Protein AF-0000000074716530 (afdb_homodimer)

pLDDT: mean 90.75, std 13.78, range [22.64, 98.94]

Radius of gyration: 26.93 Å; Cα contacts (8 Å, |Δi|>4): 990; chains: 2; bounding box: 60×96×63 Å

Foldseek 3Di:
DPPPPPPPLPDADADDPVQKAFDAWLDADDFFTWTFIDHPRATKIKTWGDLPDPCQVLNVLLLCQCRPSLNQPDDDPQAKHWRHWNPDPGVVSGTMTIIHDFDSAWQLNLLPDPVRDQDPLNLLQQLLSVLVVLVRVVVSQKAQQADDRVQWGAGPVGGTHGHRSSQMDRHDPPPDDLPDRPRNHDLLQFALCVLVVHDDDSLRVLQSSLLRLVCSVPSDDRCPPHDSVVVSCCCNPVVDGRDDDPPDPDDPLSVVLSDQSNDNDSVSHDGSVVVSVSSVVVND/DPPPPPPPLPDADADDVVQKAFDAWLDADDFFTWTFIDHPRATKIKTWGDLPDPCQVLNVLLLCQCRPSLNQPDDDPQAKHWRHWNPDPGCVSGTMTIIHDFDSAWQLNLLPDPVRDQDPLNLLQQLLSVLVVLVVVVVSQKAQQADDRVQWGAGPVGGTHGHRSSQMDRHDPPPDDLPDRPRNHDLLQFALCVLVVHDDDSLRVLQSSLLRLVCSVPSDDRPPPHDSVVVSCCCNPVVDGRDDDPPDPDDPLSVVLSDQSNDNDSVSHDGSVVVSVSSVVVND

Structure (mmCIF, N/CA/C/O backbone):
data_AF-0000000074716530-model_v1
#
loop_
_entity.id
_entity.type
_entity.pdbx_description
1 polymer 'non-specific serine/threonine protein kinase'
#
loop_
_atom_site.group_PDB
_atom_site.id
_atom_site.type_symbol
_atom_site.label_atom_id
_atom_site.label_alt_id
_atom_site.label_comp_id
_atom_site.label_asym_id
_atom_site.label_entity_id
_atom_site.label_seq_id
_atom_site.pdbx_PDB_ins_code
_atom_site.Cartn_x
_atom_site.Cartn_y
_atom_site.Cartn_z
_atom_site.occupancy
_atom_site.B_iso_or_equiv
_atom_site.auth_seq_id
_atom_site.auth_comp_id
_atom_site.auth_asym_id
_atom_site.auth_atom_id
_atom_site.pdbx_PDB_model_num
ATOM 1 N N . MET A 1 1 ? 30.531 47.969 21.188 1 23.42 1 MET A N 1
ATOM 2 C CA . MET A 1 1 ? 30.266 46.781 22.016 1 23.42 1 MET A CA 1
ATOM 3 C C . MET A 1 1 ? 29.156 45.938 21.422 1 23.42 1 MET A C 1
ATOM 5 O O . MET A 1 1 ? 27.984 46.312 21.5 1 23.42 1 MET A O 1
ATOM 9 N N . ARG A 1 2 ? 29.297 45.406 20.234 1 30.34 2 ARG A N 1
ATOM 10 C CA . ARG A 1 2 ? 28.328 44.688 19.422 1 30.34 2 ARG A CA 1
ATOM 11 C C . ARG A 1 2 ? 27.75 43.5 20.203 1 30.34 2 ARG A C 1
ATOM 13 O O . ARG A 1 2 ? 28.484 42.625 20.641 1 30.34 2 ARG A O 1
ATOM 20 N N . MET A 1 3 ? 26.641 43.781 21 1 30.16 3 MET A N 1
ATOM 21 C CA . MET A 1 3 ? 25.922 42.719 21.703 1 30.16 3 MET A CA 1
ATOM 22 C C . MET A 1 3 ? 25.625 41.531 20.781 1 30.16 3 MET A C 1
ATOM 24 O O . MET A 1 3 ? 24.984 41.688 19.75 1 30.16 3 MET A O 1
ATOM 28 N N . HIS A 1 4 ? 26.516 40.625 20.562 1 34.38 4 HIS A N 1
ATOM 29 C CA . HIS A 1 4 ? 26.312 39.375 19.844 1 34.38 4 HIS A CA 1
ATOM 30 C C . HIS A 1 4 ? 25.125 38.594 20.406 1 34.38 4 HIS A C 1
ATOM 32 O O . HIS A 1 4 ? 25.109 38.25 21.578 1 34.38 4 HIS A O 1
ATOM 38 N N . ASN A 1 5 ? 23.906 39 20.156 1 34.16 5 ASN A N 1
ATOM 39 C CA . ASN A 1 5 ? 22.688 38.219 20.422 1 34.16 5 ASN A CA 1
ATOM 40 C C . ASN A 1 5 ? 22.906 36.75 20.172 1 34.16 5 ASN A C 1
ATOM 42 O O . ASN A 1 5 ? 23.078 36.312 19.031 1 34.16 5 ASN A O 1
ATOM 46 N N . GLN A 1 6 ? 23.703 36.031 20.984 1 36.06 6 GLN A N 1
ATOM 47 C CA . GLN A 1 6 ? 23.875 34.562 20.953 1 36.06 6 GLN A CA 1
ATOM 48 C C . GLN A 1 6 ? 22.531 33.844 20.781 1 36.06 6 GLN A C 1
ATOM 50 O O . GLN A 1 6 ? 21.75 33.781 21.734 1 36.06 6 GLN A O 1
ATOM 55 N N . GLU A 1 7 ? 21.719 34.031 19.812 1 39 7 GLU A N 1
ATOM 56 C CA . GLU A 1 7 ? 20.594 33.156 19.469 1 39 7 GLU A CA 1
ATOM 57 C C . GLU A 1 7 ? 20.922 31.688 19.797 1 39 7 GLU A C 1
ATOM 59 O O . GLU A 1 7 ? 21.875 31.125 19.266 1 39 7 GLU A O 1
ATOM 64 N N . SER A 1 8 ? 20.875 31.156 21.031 1 41.06 8 SER A N 1
ATOM 65 C CA . SER A 1 8 ? 21.109 29.797 21.531 1 41.06 8 SER A CA 1
ATOM 66 C C . SER A 1 8 ? 20.594 28.75 20.547 1 41.06 8 SER A C 1
ATOM 68 O O . SER A 1 8 ? 19.422 28.75 20.188 1 41.06 8 SER A O 1
ATOM 70 N N . GLU A 1 9 ? 21.297 28.359 19.578 1 48.03 9 GLU A N 1
ATOM 71 C CA . GLU A 1 9 ? 21.078 27.219 18.719 1 48.03 9 GLU A CA 1
ATOM 72 C C . GLU A 1 9 ? 20.5 26.031 19.5 1 48.03 9 GLU A C 1
ATOM 74 O O . GLU A 1 9 ? 21.141 25.531 20.422 1 48.03 9 GLU A O 1
ATOM 79 N N . GLN A 1 10 ? 19.234 26.047 19.812 1 57.28 10 GLN A N 1
ATOM 80 C CA . GLN A 1 10 ? 18.609 24.922 20.516 1 57.28 10 GLN A CA 1
ATOM 81 C C . GLN A 1 10 ? 19.016 23.594 19.875 1 57.28 10 GLN A C 1
ATOM 83 O O . GLN A 1 10 ? 18.859 23.391 18.672 1 57.28 10 GLN A O 1
ATOM 88 N N . THR A 1 11 ? 20.094 23 20.344 1 65.94 11 THR A N 1
ATOM 89 C CA . THR A 1 11 ? 20.594 21.688 19.938 1 65.94 11 THR A CA 1
ATOM 90 C C . THR A 1 11 ? 19.625 20.578 20.359 1 65.94 11 THR A C 1
ATOM 92 O O . THR A 1 11 ? 18.922 20.719 21.359 1 65.94 11 THR A O 1
ATOM 95 N N . LEU A 1 12 ? 19.484 19.656 19.453 1 71.19 12 LEU A N 1
ATOM 96 C CA . LEU A 1 12 ? 18.656 18.469 19.703 1 71.19 12 LEU A CA 1
ATOM 97 C C . LEU A 1 12 ? 19.031 17.812 21.031 1 71.19 12 LEU A C 1
ATOM 99 O O . LEU A 1 12 ? 20.219 17.609 21.312 1 71.19 12 LEU A O 1
ATOM 103 N N . SER A 1 13 ? 18.047 17.719 21.938 1 82.88 13 SER A N 1
ATOM 104 C CA . SER A 1 13 ? 18.25 17.094 23.25 1 82.88 13 SER A CA 1
ATOM 105 C C . SER A 1 13 ? 18.25 15.578 23.156 1 82.88 13 SER A C 1
ATOM 107 O O . SER A 1 13 ? 17.344 14.992 22.547 1 82.88 13 SER A O 1
ATOM 109 N N . ARG A 1 14 ? 19.297 15.055 23.641 1 88.88 14 ARG A N 1
ATOM 110 C CA . ARG A 1 14 ? 19.344 13.594 23.75 1 88.88 14 ARG A CA 1
ATOM 111 C C . ARG A 1 14 ? 18.531 13.102 24.938 1 88.88 14 ARG A C 1
ATOM 113 O O . ARG A 1 14 ? 18.672 13.609 26.047 1 88.88 14 ARG A O 1
ATOM 120 N N . ILE A 1 15 ? 17.656 12.219 24.641 1 92.5 15 ILE A N 1
ATOM 121 C CA . ILE A 1 15 ? 16.797 11.664 25.688 1 92.5 15 ILE A CA 1
ATOM 122 C C . ILE A 1 15 ? 17.031 10.164 25.812 1 92.5 15 ILE A C 1
ATOM 124 O O . ILE A 1 15 ? 17.109 9.453 24.797 1 92.5 15 ILE A O 1
ATOM 128 N N . ASP A 1 16 ? 17.188 9.711 27.016 1 91.12 16 ASP A N 1
ATOM 129 C CA . ASP A 1 16 ? 17.25 8.281 27.297 1 91.12 16 ASP A CA 1
ATOM 130 C C . ASP A 1 16 ? 15.859 7.688 27.453 1 91.12 16 ASP A C 1
ATOM 132 O O . ASP A 1 16 ? 15.078 8.141 28.297 1 91.12 16 ASP A O 1
ATOM 136 N N . VAL A 1 17 ? 15.641 6.707 26.641 1 88.19 17 VAL A N 1
ATOM 137 C CA . VAL A 1 17 ? 14.312 6.09 26.625 1 88.19 17 VAL A CA 1
ATOM 138 C C . VAL A 1 17 ? 13.961 5.586 28.031 1 88.19 17 VAL A C 1
ATOM 140 O O . VAL A 1 17 ? 12.789 5.555 28.406 1 88.19 17 VAL A O 1
ATOM 143 N N . ASN A 1 18 ? 14.93 5.277 28.797 1 91.12 18 ASN A N 1
ATOM 144 C CA . ASN A 1 18 ? 14.719 4.754 30.141 1 91.12 18 ASN A CA 1
ATOM 145 C C . ASN A 1 18 ? 14.164 5.824 31.078 1 91.12 18 ASN A C 1
ATOM 147 O O . ASN A 1 18 ? 13.641 5.508 32.156 1 91.12 18 ASN A O 1
ATOM 151 N N . ASP A 1 19 ? 14.297 7.016 30.703 1 93.94 19 ASP A N 1
ATOM 152 C CA . ASP A 1 19 ? 13.797 8.133 31.516 1 93.94 19 ASP A CA 1
ATOM 153 C C . ASP A 1 19 ? 12.352 8.461 31.156 1 93.94 19 ASP A C 1
ATOM 155 O O . ASP A 1 19 ? 11.75 9.359 31.75 1 93.94 19 ASP A O 1
ATOM 159 N N . VAL A 1 20 ? 11.805 7.754 30.188 1 95.94 20 VAL A N 1
ATOM 160 C CA . VAL A 1 20 ? 10.453 8.016 29.719 1 95.94 20 VAL A CA 1
ATOM 161 C C . VAL A 1 20 ? 9.523 6.875 30.141 1 95.94 20 VAL A C 1
ATOM 163 O O . VAL A 1 20 ? 9.781 5.711 29.828 1 95.94 20 VAL A O 1
ATOM 166 N N . SER A 1 21 ? 8.5 7.156 30.828 1 96.88 21 SER A N 1
ATOM 167 C CA . SER A 1 21 ? 7.555 6.152 31.312 1 96.88 21 SER A CA 1
ATOM 168 C C . SER A 1 21 ? 6.277 6.16 30.484 1 96.88 21 SER A C 1
ATOM 170 O O . SER A 1 21 ? 5.543 7.148 30.469 1 96.88 21 SER A O 1
ATOM 172 N N . VAL A 1 22 ? 5.91 5.031 29.906 1 96.94 22 VAL A N 1
ATOM 173 C CA . VAL A 1 22 ? 4.762 4.922 29.016 1 96.94 22 VAL A CA 1
ATOM 174 C C . VAL A 1 22 ? 3.475 4.836 29.828 1 96.94 22 VAL A C 1
ATOM 176 O O . VAL A 1 22 ? 3.418 4.125 30.828 1 96.94 22 VAL A O 1
ATOM 179 N N . ILE A 1 23 ? 2.508 5.578 29.469 1 95.88 23 ILE A N 1
ATOM 180 C CA . ILE A 1 23 ? 1.195 5.547 30.109 1 95.88 23 ILE A CA 1
ATOM 181 C C . ILE A 1 23 ? 0.242 4.688 29.281 1 95.88 23 ILE A C 1
ATOM 183 O O . ILE A 1 23 ? -0.298 3.695 29.766 1 95.88 23 ILE A O 1
ATOM 187 N N . ARG A 1 24 ? 0.041 5.051 27.969 1 95.81 24 ARG A N 1
ATOM 188 C CA . ARG A 1 24 ? -0.871 4.316 27.094 1 95.81 24 ARG A CA 1
ATOM 189 C C . ARG A 1 24 ? -0.536 4.555 25.625 1 95.81 24 ARG A C 1
ATOM 191 O O . ARG A 1 24 ? 0.111 5.547 25.281 1 95.81 24 ARG A O 1
ATOM 198 N N . LEU A 1 25 ? -1.078 3.684 24.812 1 94.56 25 LEU A N 1
ATOM 199 C CA . LEU A 1 25 ? -0.954 3.799 23.359 1 94.56 25 LEU A CA 1
ATOM 200 C C . LEU A 1 25 ? -1.945 4.816 22.812 1 94.56 25 LEU A C 1
ATOM 202 O O . LEU A 1 25 ? -3.131 4.785 23.141 1 94.56 25 LEU A O 1
ATOM 206 N N . LEU A 1 26 ? -1.438 5.812 22.094 1 92.94 26 LEU A N 1
ATOM 207 C CA . LEU A 1 26 ? -2.299 6.797 21.453 1 92.94 26 LEU A CA 1
ATOM 208 C C . LEU A 1 26 ? -2.689 6.344 20.047 1 92.94 26 LEU A C 1
ATOM 210 O O . LEU A 1 26 ? -3.822 6.562 19.609 1 92.94 26 LEU A O 1
ATOM 214 N N . GLY A 1 27 ? -1.756 5.777 19.312 1 89.19 27 GLY A N 1
ATOM 215 C CA . GLY A 1 27 ? -2.006 5.289 17.953 1 89.19 27 GLY A CA 1
ATOM 216 C C . GLY A 1 27 ? -0.781 4.676 17.312 1 89.19 27 GLY A C 1
ATOM 217 O O . GLY A 1 27 ? 0.331 4.801 17.828 1 89.19 27 GLY A O 1
ATOM 218 N N . SER A 1 28 ? -1.06 3.947 16.219 1 87.06 28 SER A N 1
ATOM 219 C CA . SER A 1 28 ? 0.013 3.32 15.445 1 87.06 28 SER A CA 1
ATOM 220 C C . SER A 1 28 ? -0.094 3.66 13.969 1 87.06 28 SER A C 1
ATOM 222 O O . SER A 1 28 ? -1.192 3.68 13.406 1 87.06 28 SER A O 1
ATOM 224 N N . GLY A 1 29 ? 1.058 4.023 13.406 1 80.88 29 GLY A N 1
ATOM 225 C CA . GLY A 1 29 ? 1.1 4.336 11.984 1 80.88 29 GLY A CA 1
ATOM 226 C C . GLY A 1 29 ? 2.094 3.488 11.219 1 80.88 29 GLY A C 1
ATOM 227 O O . GLY A 1 29 ? 2.529 2.441 11.703 1 80.88 29 GLY A O 1
ATOM 228 N N . GLY A 1 30 ? 2.367 3.85 9.961 1 78.75 30 GLY A N 1
ATOM 229 C CA . GLY A 1 30 ? 3.217 3.086 9.062 1 78.75 30 GLY A CA 1
ATOM 230 C C . GLY A 1 30 ? 4.641 2.936 9.562 1 78.75 30 GLY A C 1
ATOM 231 O O . GLY A 1 30 ? 5.281 1.911 9.328 1 78.75 30 GLY A O 1
ATOM 232 N N . PHE A 1 31 ? 5.09 3.865 10.305 1 87.19 31 PHE A N 1
ATOM 233 C CA . PHE A 1 31 ? 6.504 3.836 10.656 1 87.19 31 PHE A CA 1
ATOM 234 C C . PHE A 1 31 ? 6.691 3.555 12.141 1 87.19 31 PHE A C 1
ATOM 236 O O . PHE A 1 31 ? 7.785 3.197 12.578 1 87.19 31 P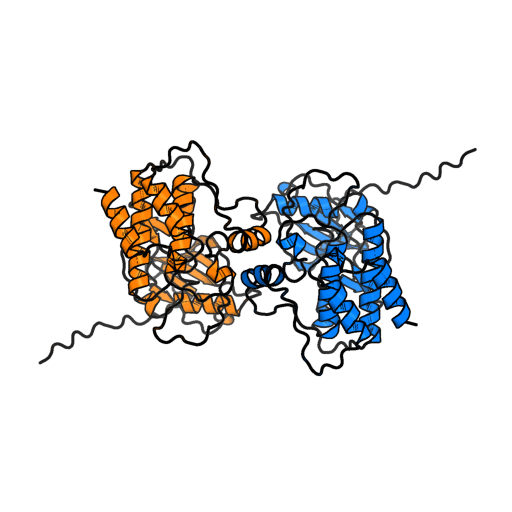HE A O 1
ATOM 243 N N . GLY A 1 32 ? 5.629 3.803 12.961 1 91.44 32 GLY A N 1
ATOM 244 C CA . GLY A 1 32 ? 5.812 3.605 14.391 1 91.44 32 GLY A CA 1
ATOM 245 C C . GLY A 1 32 ? 4.535 3.777 15.188 1 91.44 32 GLY A C 1
ATOM 246 O O . GLY A 1 32 ? 3.461 3.965 14.617 1 91.44 32 GLY A O 1
ATOM 247 N N . SER A 1 33 ? 4.754 3.637 16.516 1 94.25 33 SER A N 1
ATOM 248 C CA . SER A 1 33 ? 3.666 3.805 17.469 1 94.25 33 SER A CA 1
ATOM 249 C C . SER A 1 33 ? 3.906 5.012 18.375 1 94.25 33 SER A C 1
ATOM 251 O O . SER A 1 33 ? 5.043 5.289 18.75 1 94.25 33 SER A O 1
ATOM 253 N N . VAL A 1 34 ? 2.814 5.688 18.672 1 96.69 34 VAL A N 1
ATOM 254 C CA . VAL A 1 34 ? 2.896 6.871 19.531 1 96.69 34 VAL A CA 1
ATOM 255 C C . VAL A 1 34 ? 2.205 6.598 20.859 1 96.69 34 VAL A C 1
ATOM 257 O O . VAL A 1 34 ? 1.086 6.078 20.891 1 96.69 34 VAL A O 1
ATOM 260 N N . TYR A 1 35 ? 2.881 7.023 21.922 1 97.12 35 TYR A N 1
ATOM 261 C CA . TYR A 1 35 ? 2.398 6.789 23.281 1 97.12 35 TYR A CA 1
ATOM 262 C C . TYR A 1 35 ? 2.283 8.102 24.062 1 97.12 35 TYR A C 1
ATOM 264 O O . TYR A 1 35 ? 3.076 9.023 23.844 1 97.12 35 TYR A O 1
ATOM 272 N N . GLU A 1 36 ? 1.241 8.055 24.844 1 97.69 36 GLU A N 1
ATOM 273 C CA . GLU A 1 36 ? 1.286 9 25.969 1 97.69 36 GLU A CA 1
ATOM 274 C C . GLU A 1 36 ? 2.271 8.539 27.031 1 97.69 36 GLU A C 1
ATOM 276 O O . GLU A 1 36 ? 2.301 7.363 27.406 1 97.69 36 GLU A O 1
ATOM 281 N N . ALA A 1 37 ? 3.115 9.5 27.484 1 98 37 ALA A N 1
ATOM 282 C CA . ALA A 1 37 ? 4.164 9.117 28.422 1 98 37 ALA A CA 1
ATOM 283 C C . ALA A 1 37 ? 4.508 10.281 29.359 1 98 37 ALA A C 1
ATOM 285 O O . ALA A 1 37 ? 3.982 11.383 29.203 1 98 37 ALA A O 1
ATOM 286 N N . MET A 1 38 ? 5.312 9.922 30.328 1 97.88 38 MET A N 1
ATOM 287 C CA . MET A 1 38 ? 5.844 10.914 31.266 1 97.88 38 MET A CA 1
ATOM 288 C C . MET A 1 38 ? 7.355 11.047 31.109 1 97.88 38 MET A C 1
ATOM 290 O O . MET A 1 38 ? 8.062 10.039 31 1 97.88 38 MET A O 1
ATOM 294 N N . TYR A 1 39 ? 7.785 12.234 31.016 1 95.56 39 TYR A N 1
ATOM 295 C CA . TYR A 1 39 ? 9.203 12.578 31 1 95.56 39 TYR A CA 1
ATOM 296 C C . TYR A 1 39 ? 9.477 13.797 31.875 1 95.56 39 TYR A C 1
ATOM 298 O O . TYR A 1 39 ? 8.898 14.867 31.656 1 95.56 39 TYR A O 1
ATOM 306 N N . ASN A 1 40 ? 10.43 13.695 32.844 1 92.75 40 ASN A N 1
ATOM 307 C CA . ASN A 1 40 ? 10.758 14.766 33.781 1 92.75 40 ASN A CA 1
ATOM 308 C C . ASN A 1 40 ? 9.5 15.391 34.375 1 92.75 40 ASN A C 1
ATOM 310 O O . ASN A 1 40 ? 9.336 16.609 34.344 1 92.75 40 ASN A O 1
ATOM 314 N N . ASP A 1 41 ? 8.516 14.594 34.719 1 93.38 41 ASP A N 1
ATOM 315 C CA . ASP A 1 41 ? 7.293 14.938 35.438 1 93.38 41 ASP A CA 1
ATOM 316 C C . ASP A 1 41 ? 6.332 15.711 34.531 1 93.38 41 ASP A C 1
ATOM 318 O O . ASP A 1 41 ? 5.488 16.469 35.031 1 93.38 41 ASP A O 1
ATOM 322 N N . SER A 1 42 ? 6.547 15.633 33.344 1 95.62 42 SER A N 1
ATOM 323 C CA . SER A 1 42 ? 5.645 16.234 32.375 1 95.62 42 SER A CA 1
ATOM 324 C C . SER A 1 42 ? 5.105 15.203 31.391 1 95.62 42 SER A C 1
ATOM 326 O O . SER A 1 42 ? 5.805 14.25 31.031 1 95.62 42 SER A O 1
ATOM 328 N N . LYS A 1 43 ? 3.871 15.5 30.969 1 97.06 43 LYS A N 1
ATOM 329 C CA . LYS A 1 43 ? 3.293 14.633 29.953 1 97.06 43 LYS A CA 1
ATOM 330 C C . LYS A 1 43 ? 3.912 14.922 28.578 1 97.06 43 LYS A C 1
ATOM 332 O O . LYS A 1 43 ? 4.117 16.078 28.219 1 97.06 43 LYS A O 1
ATOM 337 N N . VAL A 1 44 ? 4.25 13.773 27.922 1 97.62 44 VAL A N 1
ATOM 338 C CA . VAL A 1 44 ? 4.844 13.898 26.609 1 97.62 44 VAL A CA 1
ATOM 339 C C . VAL A 1 44 ? 4.25 12.852 25.672 1 97.62 44 VAL A C 1
ATOM 341 O O . VAL A 1 44 ? 3.537 11.945 26.109 1 97.62 44 VAL A O 1
ATOM 344 N N . ALA A 1 45 ? 4.406 13.047 24.391 1 97.81 45 ALA A N 1
ATOM 345 C CA . ALA A 1 45 ? 4.148 12.016 23.391 1 97.81 45 ALA A CA 1
ATOM 346 C C . ALA A 1 45 ? 5.445 11.336 22.953 1 97.81 45 ALA A C 1
ATOM 348 O O . ALA A 1 45 ? 6.43 12 22.625 1 97.81 45 ALA A O 1
ATOM 349 N N . LEU A 1 46 ? 5.438 10.031 23.031 1 97.81 46 LEU A N 1
ATOM 350 C CA . LEU A 1 46 ? 6.598 9.219 22.672 1 97.81 46 LEU A CA 1
ATOM 351 C C . LEU A 1 46 ? 6.324 8.414 21.422 1 97.81 46 LEU A C 1
ATOM 353 O O . LEU A 1 46 ? 5.453 7.543 21.406 1 97.81 46 LEU A O 1
ATOM 357 N N . LYS A 1 47 ? 7.023 8.727 20.328 1 96.69 47 LYS A N 1
ATOM 358 C CA . LYS A 1 47 ? 6.961 7.898 19.125 1 96.69 47 LYS A CA 1
ATOM 359 C C . LYS A 1 47 ? 8.094 6.875 19.094 1 96.69 47 LYS A C 1
ATOM 361 O O . LYS A 1 47 ? 9.266 7.238 19.172 1 96.69 47 LYS A O 1
ATOM 366 N N . LYS A 1 48 ? 7.762 5.641 19.062 1 96.75 48 LYS A N 1
ATOM 367 C CA . LYS A 1 48 ? 8.703 4.543 18.891 1 96.75 48 LYS A CA 1
ATOM 368 C C . LYS A 1 48 ? 8.633 3.975 17.484 1 96.75 48 LYS A C 1
ATOM 370 O O . LYS A 1 48 ? 7.562 3.576 17.016 1 96.75 48 LYS A O 1
ATOM 375 N N . PHE A 1 49 ? 9.758 3.877 16.844 1 95.06 49 PHE A N 1
ATOM 376 C CA . PHE A 1 49 ? 9.781 3.379 15.469 1 95.06 49 PHE A CA 1
ATOM 377 C C . PHE A 1 49 ? 9.812 1.856 15.445 1 95.06 49 PHE A C 1
ATOM 379 O O . PHE A 1 49 ? 10.453 1.229 16.297 1 95.06 49 PHE A O 1
ATOM 386 N N . HIS A 1 50 ? 9.078 1.354 14.477 1 90.56 50 HIS A N 1
ATOM 387 C CA . HIS A 1 50 ? 9.078 -0.094 14.305 1 90.56 50 HIS A CA 1
ATOM 388 C C . HIS A 1 50 ? 10.453 -0.6 13.883 1 90.56 50 HIS A C 1
ATOM 390 O O . HIS A 1 50 ? 11.039 -0.082 12.93 1 90.56 50 HIS A O 1
ATOM 396 N N . THR A 1 51 ? 10.852 -1.657 14.492 1 87.44 51 THR A N 1
ATOM 397 C CA . THR A 1 51 ? 12.172 -2.186 14.18 1 87.44 51 THR A CA 1
ATOM 398 C C . THR A 1 51 ? 12.07 -3.367 13.219 1 87.44 51 THR A C 1
ATOM 400 O O . THR A 1 51 ? 13.039 -3.711 12.547 1 87.44 51 THR A O 1
ATOM 403 N N . ASN A 1 52 ? 10.906 -3.998 13.227 1 79.62 52 ASN A N 1
ATOM 404 C CA . ASN A 1 52 ? 10.68 -5.141 12.352 1 79.62 52 ASN A CA 1
ATOM 405 C C . ASN A 1 52 ? 9.883 -4.746 11.109 1 79.62 52 ASN A C 1
ATOM 407 O O . ASN A 1 52 ? 8.688 -5.008 11.023 1 79.62 52 ASN A O 1
ATOM 411 N N . THR A 1 53 ? 10.539 -3.994 10.234 1 77.31 53 THR A N 1
ATOM 412 C CA . THR A 1 53 ? 9.883 -3.539 9.008 1 77.31 53 THR A CA 1
ATOM 413 C C . THR A 1 53 ? 10.656 -4 7.777 1 77.31 53 THR A C 1
ATOM 415 O O . THR A 1 53 ? 11.867 -4.207 7.84 1 77.31 53 THR A O 1
ATOM 418 N N . ARG A 1 54 ? 9.844 -4.176 6.719 1 66.75 54 ARG A N 1
ATOM 419 C CA . ARG A 1 54 ? 10.438 -4.586 5.449 1 66.75 54 ARG A CA 1
ATOM 420 C C . ARG A 1 54 ? 11.133 -3.416 4.762 1 66.75 54 ARG A C 1
ATOM 422 O O . ARG A 1 54 ? 11.984 -3.615 3.893 1 66.75 54 ARG A O 1
ATOM 429 N N . ASN A 1 55 ? 10.812 -2.227 5.188 1 78.31 55 ASN A N 1
ATOM 430 C CA . ASN A 1 55 ? 11.398 -1.03 4.586 1 78.31 55 ASN A CA 1
ATOM 431 C C . ASN A 1 55 ? 12.234 -0.251 5.59 1 78.31 55 ASN A C 1
ATOM 433 O O . ASN A 1 55 ? 11.875 0.864 5.977 1 78.31 55 ASN A O 1
ATOM 437 N N . LYS A 1 56 ? 13.32 -0.741 5.902 1 83.38 56 LYS A N 1
ATOM 438 C CA . LYS A 1 56 ? 14.203 -0.191 6.93 1 83.38 56 LYS A CA 1
ATOM 439 C C . LYS A 1 56 ? 14.719 1.188 6.531 1 83.38 56 LYS A C 1
ATOM 441 O O . LYS A 1 56 ? 14.805 2.09 7.367 1 83.38 56 LYS A O 1
ATOM 446 N N . LYS A 1 57 ? 14.969 1.354 5.309 1 86.31 57 LYS A N 1
ATOM 447 C CA . LYS A 1 57 ? 15.484 2.629 4.82 1 86.31 57 LYS A CA 1
ATOM 448 C C . LYS A 1 57 ? 14.453 3.74 4.969 1 86.31 57 LYS A C 1
ATOM 450 O O . LYS A 1 57 ? 14.781 4.852 5.391 1 86.31 57 LYS A O 1
ATOM 455 N N . ALA A 1 58 ? 13.258 3.393 4.648 1 88.25 58 ALA A N 1
ATOM 456 C CA . ALA A 1 58 ? 12.188 4.379 4.773 1 88.25 58 ALA A CA 1
ATOM 457 C C . ALA A 1 58 ? 11.969 4.77 6.23 1 88.25 58 ALA A C 1
ATOM 459 O O . ALA A 1 58 ? 11.773 5.949 6.539 1 88.25 58 ALA A O 1
ATOM 460 N N . ALA A 1 59 ? 12.023 3.805 7.102 1 90.38 59 ALA A N 1
ATOM 461 C CA . ALA A 1 59 ? 11.828 4.062 8.523 1 90.38 59 ALA A CA 1
ATOM 462 C C . ALA A 1 59 ? 12.922 4.977 9.07 1 90.38 59 ALA A C 1
ATOM 464 O O . ALA A 1 59 ? 12.633 5.934 9.797 1 90.38 59 ALA A O 1
ATOM 465 N N . MET A 1 60 ? 14.086 4.738 8.711 1 92.88 60 MET A N 1
ATOM 466 C CA . MET A 1 60 ? 15.203 5.551 9.188 1 92.88 60 MET A CA 1
ATOM 467 C C . MET A 1 60 ? 15.141 6.957 8.594 1 92.88 60 MET A C 1
ATOM 469 O O . MET A 1 60 ? 15.43 7.938 9.289 1 92.88 60 MET A O 1
ATOM 473 N N . GLN A 1 61 ? 14.781 6.988 7.324 1 92.25 61 GLN A N 1
ATOM 474 C CA . GLN A 1 61 ? 14.625 8.297 6.707 1 92.25 61 GLN A CA 1
ATOM 475 C C . GLN A 1 61 ? 13.539 9.109 7.406 1 92.25 61 GLN A C 1
ATOM 477 O O . GLN A 1 61 ? 13.68 10.32 7.582 1 92.25 61 GLN A O 1
ATOM 482 N N . SER A 1 62 ? 12.492 8.461 7.77 1 94.12 62 SER A N 1
ATOM 483 C CA . SER A 1 62 ? 11.414 9.117 8.492 1 94.12 62 SER A CA 1
ATOM 484 C C . SER A 1 62 ? 11.891 9.648 9.844 1 94.12 62 SER A C 1
ATOM 486 O O . SER A 1 62 ? 11.602 10.789 10.211 1 94.12 62 SER A O 1
ATOM 488 N N . TYR A 1 63 ? 12.641 8.859 10.562 1 96.06 63 TYR A N 1
ATOM 489 C CA . TYR A 1 63 ? 13.227 9.266 11.836 1 96.06 63 TYR A CA 1
ATOM 490 C C . TYR A 1 63 ? 14.117 10.492 11.656 1 96.06 63 TYR A C 1
ATOM 492 O O . TYR A 1 63 ? 13.984 11.469 12.391 1 96.06 63 TYR A O 1
ATOM 500 N N . GLN A 1 64 ? 14.938 10.438 10.664 1 94.44 64 GLN A N 1
ATOM 501 C CA . GLN A 1 64 ? 15.883 11.523 10.406 1 94.44 64 GLN A CA 1
ATOM 502 C C . GLN A 1 64 ? 15.156 12.812 10.055 1 94.44 64 GLN A C 1
ATOM 504 O O . GLN A 1 64 ? 15.594 13.906 10.43 1 94.44 64 GLN A O 1
ATOM 509 N N . ALA A 1 65 ? 14.094 12.672 9.367 1 93.94 65 ALA A N 1
ATOM 510 C CA . ALA A 1 65 ? 13.297 13.844 9.016 1 93.94 65 ALA A CA 1
ATOM 511 C C . ALA A 1 65 ? 12.727 14.516 10.258 1 93.94 65 ALA A C 1
ATOM 513 O O . ALA A 1 65 ? 12.781 15.742 10.398 1 93.94 65 ALA A O 1
ATOM 514 N N . GLU A 1 66 ? 12.25 13.727 11.117 1 94 66 GLU A N 1
ATOM 515 C CA . GLU A 1 66 ? 11.578 14.227 12.312 1 94 66 GLU A CA 1
ATOM 516 C C . GLU A 1 66 ? 12.562 14.906 13.258 1 94 66 GLU A C 1
ATOM 518 O O . GLU A 1 66 ? 12.195 15.82 14 1 94 66 GLU A O 1
ATOM 523 N N . VAL A 1 67 ? 13.789 14.492 13.219 1 94.06 67 VAL A N 1
ATOM 524 C CA . VAL A 1 67 ? 14.742 15.008 14.203 1 94.06 67 VAL A CA 1
ATOM 525 C C . VAL A 1 67 ? 15.719 15.961 13.531 1 94.06 67 VAL A C 1
ATOM 527 O O . VAL A 1 67 ? 16.703 16.375 14.141 1 94.06 67 VAL A O 1
ATOM 530 N N . HIS A 1 68 ? 15.406 16.25 12.336 1 93.31 68 HIS A N 1
ATOM 531 C CA . HIS A 1 68 ? 16.25 17.219 11.656 1 93.31 68 HIS A CA 1
ATOM 532 C C . HIS A 1 68 ? 16.281 18.547 12.406 1 93.31 68 HIS A C 1
ATOM 534 O O . HIS A 1 68 ? 15.281 18.969 12.984 1 93.31 68 HIS A O 1
ATOM 540 N N . GLN A 1 69 ? 17.359 19.219 12.281 1 92.75 69 GLN A N 1
ATOM 541 C CA . GLN A 1 69 ? 17.562 20.469 13.016 1 92.75 69 GLN A CA 1
ATOM 542 C C . GLN A 1 69 ? 16.5 21.5 12.664 1 92.75 69 GLN A C 1
ATOM 544 O O . GLN A 1 69 ? 16 22.219 13.539 1 92.75 69 GLN A O 1
ATOM 549 N N . GLU A 1 70 ? 16.203 21.609 11.398 1 93.12 70 GLU A N 1
ATOM 550 C CA . GLU A 1 70 ? 15.203 22.578 10.953 1 93.12 70 GLU A CA 1
ATOM 551 C C . GLU A 1 70 ? 13.836 22.266 11.547 1 93.12 70 GLU A C 1
ATOM 553 O O . GLU A 1 70 ? 13.055 23.188 11.836 1 93.12 70 GLU A O 1
ATOM 558 N N . VAL A 1 71 ? 13.531 21.016 11.688 1 95.25 71 VAL A N 1
ATOM 559 C CA . VAL A 1 71 ? 12.25 20.594 12.266 1 95.25 71 VAL A CA 1
ATOM 560 C C . VAL A 1 71 ? 12.266 20.828 13.773 1 95.25 71 VAL A C 1
ATOM 562 O O . VAL A 1 71 ? 11.305 21.359 14.336 1 95.25 71 VAL A O 1
ATOM 565 N N . PHE A 1 72 ? 13.32 20.516 14.383 1 94 72 PHE A N 1
ATOM 566 C CA . PHE A 1 72 ? 13.5 20.688 15.82 1 94 72 PHE A CA 1
ATOM 567 C C . PHE A 1 72 ? 13.367 22.156 16.203 1 94 72 PHE A C 1
ATOM 569 O O . PHE A 1 72 ? 12.883 22.469 17.297 1 94 72 PHE A O 1
ATOM 576 N N . SER A 1 73 ? 13.719 23.016 15.375 1 94.31 73 SER A N 1
ATOM 577 C CA . SER A 1 73 ? 13.789 24.453 15.68 1 94.31 73 SER A CA 1
ATOM 578 C C . SER A 1 73 ? 12.43 25.125 15.492 1 94.31 73 SER A C 1
ATOM 580 O O . SER A 1 73 ? 12.258 26.297 15.836 1 94.31 73 SER A O 1
ATOM 582 N N . LEU A 1 74 ? 11.492 24.406 14.961 1 96 74 LEU A N 1
ATOM 583 C CA . LEU A 1 74 ? 10.18 24.984 14.703 1 96 74 LEU A CA 1
ATOM 584 C C . LEU A 1 74 ? 9.492 25.375 16 1 96 74 LEU A C 1
ATOM 586 O O . LEU A 1 74 ? 9.414 24.578 16.938 1 96 74 LEU A O 1
ATOM 590 N N . LYS A 1 75 ? 9.047 26.656 16.094 1 96.25 75 LYS A N 1
ATOM 591 C CA . LYS A 1 75 ? 8.258 27.172 17.203 1 96.25 75 LYS A CA 1
ATOM 592 C C . LYS A 1 75 ? 7.035 27.938 16.703 1 96.25 75 LYS A C 1
ATOM 594 O O . LYS A 1 75 ? 7.156 29.047 16.203 1 96.25 75 LYS A O 1
ATOM 599 N N . HIS A 1 76 ? 5.984 27.375 16.844 1 97.81 76 HIS A N 1
ATOM 600 C CA . HIS A 1 76 ? 4.719 27.922 16.375 1 97.81 76 HIS A CA 1
ATOM 601 C C . HIS A 1 76 ? 3.545 27.359 17.172 1 97.81 76 HIS A C 1
ATOM 603 O O . HIS A 1 76 ? 3.533 26.172 17.5 1 97.81 76 HIS A O 1
ATOM 609 N N . PRO A 1 77 ? 2.562 28.188 17.469 1 97.94 77 PRO A N 1
ATOM 610 C CA . PRO A 1 77 ? 1.43 27.719 18.281 1 97.94 77 PRO A CA 1
ATOM 611 C C . PRO A 1 77 ? 0.66 26.578 17.594 1 97.94 77 PRO A C 1
ATOM 613 O O . PRO A 1 77 ? -0.004 25.797 18.281 1 97.94 77 PRO A O 1
ATOM 616 N N . ASN A 1 78 ? 0.73 26.453 16.297 1 98.62 78 ASN A N 1
ATOM 617 C CA . ASN A 1 78 ? -0.038 25.453 15.555 1 98.62 78 ASN A CA 1
ATOM 618 C C . ASN A 1 78 ? 0.855 24.328 15.047 1 98.62 78 ASN A C 1
ATOM 620 O O . ASN A 1 78 ? 0.501 23.625 14.094 1 98.62 78 ASN A O 1
ATOM 624 N N . ILE A 1 79 ? 2.002 24.109 15.602 1 98.62 79 ILE A N 1
ATOM 625 C CA . ILE A 1 79 ? 2.904 23.016 15.25 1 98.62 79 ILE A CA 1
ATOM 626 C C . ILE A 1 79 ? 3.381 22.312 16.516 1 98.62 79 ILE A C 1
ATOM 628 O O . ILE A 1 79 ? 3.791 22.969 17.484 1 98.62 79 ILE A O 1
ATOM 632 N N . VAL A 1 80 ? 3.283 21.016 16.531 1 98.06 80 VAL A N 1
ATOM 633 C CA . VAL A 1 80 ? 3.752 20.219 17.672 1 98.06 80 VAL A CA 1
ATOM 634 C C . VAL A 1 80 ? 5.266 20.375 17.812 1 98.06 80 VAL A C 1
ATOM 636 O O . VAL A 1 80 ? 6 20.297 16.828 1 98.06 80 VAL A O 1
ATOM 639 N N . ARG A 1 81 ? 5.715 20.484 18.984 1 96.25 81 ARG A N 1
ATOM 640 C CA . ARG A 1 81 ? 7.137 20.688 19.25 1 96.25 81 ARG A CA 1
ATOM 641 C C . ARG A 1 81 ? 7.84 19.359 19.5 1 96.25 81 ARG A C 1
ATOM 643 O O . ARG A 1 81 ? 7.344 18.516 20.25 1 96.25 81 ARG A O 1
ATOM 650 N N . VAL A 1 82 ? 8.953 19.219 18.875 1 96.06 82 VAL A N 1
ATOM 651 C CA . VAL A 1 82 ? 9.844 18.109 19.188 1 96.06 82 VAL A CA 1
ATOM 652 C C . VAL A 1 82 ? 10.711 18.484 20.391 1 96.06 82 VAL A C 1
ATOM 654 O O . VAL A 1 82 ? 11.289 19.562 20.453 1 96.06 82 VAL A O 1
ATOM 657 N N . LEU A 1 83 ? 10.773 17.547 21.328 1 94.81 83 LEU A N 1
ATOM 658 C CA . LEU A 1 83 ? 11.492 17.844 22.562 1 94.81 83 LEU A CA 1
ATOM 659 C C . LEU A 1 83 ? 12.859 17.156 22.562 1 94.81 83 LEU A C 1
ATOM 661 O O . LEU A 1 83 ? 13.805 17.656 23.172 1 94.81 83 LEU A O 1
ATOM 665 N N . GLY A 1 84 ? 12.953 16.016 21.969 1 94.94 84 GLY A N 1
ATOM 666 C CA . GLY A 1 84 ? 14.219 15.305 21.938 1 94.94 84 GLY A CA 1
ATOM 667 C C . GLY A 1 84 ? 14.109 13.938 21.281 1 94.94 84 GLY A C 1
ATOM 668 O O . GLY A 1 84 ? 13.047 13.57 20.781 1 94.94 84 GLY A O 1
ATOM 669 N N . CYS A 1 85 ? 15.273 13.25 21.188 1 96.38 85 CYS A N 1
ATOM 670 C CA . CYS A 1 85 ? 15.359 11.906 20.625 1 96.38 85 CYS A CA 1
ATOM 671 C C . CYS A 1 85 ? 16.531 11.141 21.219 1 96.38 85 CYS A C 1
ATOM 673 O O . CYS A 1 85 ? 17.281 11.672 22.031 1 96.38 85 CYS A O 1
ATOM 675 N N . ASN A 1 86 ? 16.625 9.883 20.891 1 95.19 86 ASN A N 1
ATOM 676 C CA . ASN A 1 86 ? 17.734 9.102 21.438 1 95.19 86 ASN A CA 1
ATOM 677 C C . ASN A 1 86 ? 18.922 9.07 20.469 1 95.19 86 ASN A C 1
ATOM 679 O O . ASN A 1 86 ? 19.844 8.258 20.641 1 95.19 86 ASN A O 1
ATOM 683 N N . MET A 1 87 ? 18.969 9.75 19.406 1 92.94 87 MET A N 1
ATOM 684 C CA . MET A 1 87 ? 20.031 9.891 18.438 1 92.94 87 MET A CA 1
ATOM 685 C C . MET A 1 87 ? 20.406 8.531 17.844 1 92.94 87 MET A C 1
ATOM 687 O O . MET A 1 87 ? 21.594 8.195 17.75 1 92.94 87 MET A O 1
ATOM 691 N N . ALA A 1 88 ? 19.438 7.832 17.562 1 94.5 88 ALA A N 1
ATOM 692 C CA . ALA A 1 88 ? 19.625 6.523 16.953 1 94.5 88 ALA A CA 1
ATOM 693 C C . ALA A 1 88 ? 20.328 6.645 15.602 1 94.5 88 ALA A C 1
ATOM 695 O O . ALA A 1 88 ? 20.047 7.574 14.836 1 94.5 88 ALA A O 1
ATOM 696 N N . GLN A 1 89 ? 21.219 5.621 15.305 1 92.94 89 GLN A N 1
ATOM 697 C CA . GLN A 1 89 ? 21.938 5.609 14.039 1 92.94 89 GLN A CA 1
ATOM 698 C C . GLN A 1 89 ? 21.406 4.52 13.109 1 92.94 89 GLN A C 1
ATOM 700 O O . GLN A 1 89 ? 21.672 4.527 11.914 1 92.94 89 GLN A O 1
ATOM 705 N N . SER A 1 90 ? 20.75 3.59 13.719 1 93.69 90 SER A N 1
ATOM 706 C CA . SER A 1 90 ? 20.109 2.486 13 1 93.69 90 SER A CA 1
ATOM 707 C C . SER A 1 90 ? 18.812 2.055 13.672 1 93.69 90 SER A C 1
ATOM 709 O O . SER A 1 90 ? 18.5 2.527 14.766 1 93.69 90 SER A O 1
ATOM 711 N N . LEU A 1 91 ? 18.125 1.216 12.992 1 92.75 91 LEU A N 1
ATOM 712 C CA . LEU A 1 91 ? 16.875 0.743 13.578 1 92.75 91 LEU A CA 1
ATOM 713 C C . LEU A 1 91 ? 17.156 -0.141 14.789 1 92.75 91 LEU A C 1
ATOM 715 O O . LEU A 1 91 ? 16.312 -0.245 15.688 1 92.75 91 LEU A O 1
ATOM 719 N N . GLU A 1 92 ? 18.234 -0.763 14.797 1 92.12 92 GLU A N 1
ATOM 720 C CA . GLU A 1 92 ? 18.609 -1.603 15.93 1 92.12 92 GLU A CA 1
ATOM 721 C C . GLU A 1 92 ? 18.75 -0.778 17.203 1 92.12 92 GLU A C 1
ATOM 723 O O . GLU A 1 92 ? 18.562 -1.3 18.312 1 92.12 92 GLU A O 1
ATOM 728 N N . ASP A 1 93 ? 18.969 0.496 17.078 1 94.81 93 ASP A N 1
ATOM 729 C CA . ASP A 1 93 ? 19.094 1.401 18.219 1 94.81 93 ASP A CA 1
ATOM 730 C C . ASP A 1 93 ? 17.719 1.771 18.781 1 94.81 93 ASP A C 1
ATOM 732 O O . ASP A 1 93 ? 17.625 2.566 19.719 1 94.81 93 ASP A O 1
ATOM 736 N N . GLN A 1 94 ? 16.719 1.284 18.156 1 94.25 94 GLN A N 1
ATOM 737 C CA . GLN A 1 94 ? 15.344 1.537 18.594 1 94.25 94 GLN A CA 1
ATOM 738 C C . GLN A 1 94 ? 15.047 3.033 18.625 1 94.25 94 GLN A C 1
ATOM 740 O O . GLN A 1 94 ? 14.781 3.588 19.703 1 94.25 94 GLN A O 1
ATOM 745 N N . PRO A 1 95 ? 15.039 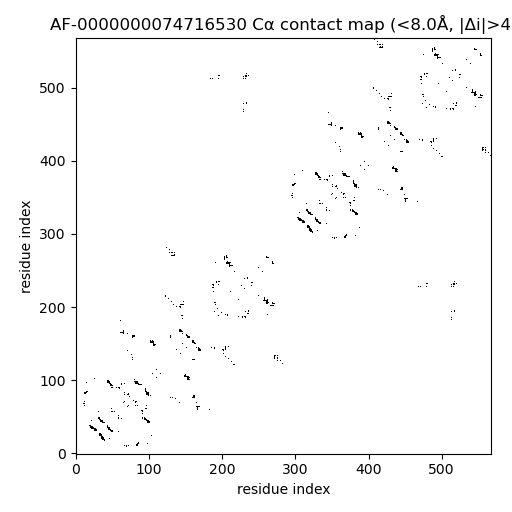3.678 17.5 1 97 95 PRO A N 1
ATOM 746 C CA . PRO A 1 95 ? 14.844 5.129 17.406 1 97 95 PRO A CA 1
ATOM 747 C C . PRO A 1 95 ? 13.547 5.586 18.078 1 97 95 PRO A C 1
ATOM 749 O O . PRO A 1 95 ? 12.508 4.934 17.922 1 97 95 PRO A O 1
ATOM 752 N N . ILE A 1 96 ? 13.656 6.707 18.812 1 97.12 96 ILE A N 1
ATOM 753 C CA . ILE A 1 96 ? 12.5 7.312 19.469 1 97.12 96 ILE A CA 1
ATOM 754 C C . ILE A 1 96 ? 12.531 8.828 19.281 1 97.12 96 ILE A C 1
ATOM 756 O O . ILE A 1 96 ? 13.602 9.414 19.109 1 97.12 96 ILE A O 1
ATOM 760 N N . VAL A 1 97 ? 11.383 9.43 19.25 1 97.12 97 VAL A N 1
ATOM 761 C CA . VAL A 1 97 ? 11.203 10.875 19.25 1 97.12 97 VAL A CA 1
ATOM 762 C C . VAL A 1 97 ? 10.242 11.273 20.375 1 97.12 97 VAL A C 1
ATOM 764 O O . VAL A 1 97 ? 9.18 10.664 20.531 1 97.12 97 VAL A O 1
ATOM 767 N N . VAL A 1 98 ? 10.633 12.211 21.156 1 96.94 98 VAL A N 1
ATOM 768 C CA . VAL A 1 98 ? 9.789 12.75 22.219 1 96.94 98 VAL A CA 1
ATOM 769 C C . VAL A 1 98 ? 9.266 14.125 21.812 1 96.94 98 VAL A C 1
ATOM 771 O O . VAL A 1 98 ? 10.039 15 21.406 1 96.94 98 VAL A O 1
ATOM 774 N N . MET A 1 99 ? 7.941 14.305 21.922 1 97.25 99 MET A N 1
ATOM 775 C CA . MET A 1 99 ? 7.281 15.539 21.516 1 97.25 99 MET A CA 1
ATOM 776 C C . MET A 1 99 ? 6.344 16.047 22.609 1 97.25 99 MET A C 1
ATOM 778 O O . MET A 1 99 ? 6.027 15.305 23.547 1 97.25 99 MET A O 1
ATOM 782 N N . GLU A 1 100 ? 5.965 17.266 22.469 1 96.5 100 GLU A N 1
ATOM 783 C CA . GLU A 1 100 ? 4.957 17.797 23.391 1 96.5 100 GLU A CA 1
ATOM 784 C C . GLU A 1 100 ? 3.654 17 23.281 1 96.5 100 GLU A C 1
ATOM 786 O O . GLU A 1 100 ? 3.248 16.609 22.188 1 96.5 100 GLU A O 1
ATOM 791 N N . PHE A 1 101 ? 3.07 16.734 24.406 1 97.81 101 PHE A N 1
ATOM 792 C CA . PHE A 1 101 ? 1.742 16.141 24.406 1 97.81 101 PHE A CA 1
ATOM 793 C C . PHE A 1 101 ? 0.664 17.203 24.25 1 97.81 101 PHE A C 1
ATOM 795 O O . PHE A 1 101 ? 0.605 18.156 25.031 1 97.81 101 PHE A O 1
ATOM 802 N N . VAL A 1 102 ? -0.192 17.078 23.281 1 97 102 VAL A N 1
ATOM 803 C CA . VAL A 1 102 ? -1.26 18.031 23.016 1 97 102 VAL A CA 1
ATOM 804 C C . VAL A 1 102 ? -2.59 17.484 23.516 1 97 102 VAL A C 1
ATOM 806 O O . VAL A 1 102 ? -3.172 18.016 24.469 1 97 102 VAL A O 1
ATOM 809 N N . SER A 1 103 ? -3.049 16.438 22.953 1 95.12 103 SER A N 1
ATOM 810 C CA . SER A 1 103 ? -4.273 15.711 23.266 1 95.12 103 SER A CA 1
ATOM 811 C C . SER A 1 103 ? -4.34 14.383 22.531 1 95.12 103 SER A C 1
ATOM 813 O O . SER A 1 103 ? -3.594 14.164 21.578 1 95.12 103 SER A O 1
ATOM 815 N N . PRO A 1 104 ? -5.199 13.555 23 1 93.06 104 PRO A N 1
ATOM 816 C CA . PRO A 1 104 ? -5.367 12.305 22.25 1 93.06 104 PRO A CA 1
ATOM 817 C C . PRO A 1 104 ? -6.27 12.461 21.031 1 93.06 104 PRO A C 1
ATOM 819 O O . PRO A 1 104 ? -6.441 11.523 20.266 1 93.06 104 PRO A O 1
ATOM 822 N N . LYS A 1 105 ? -6.789 13.609 20.859 1 95 105 LYS A N 1
ATOM 823 C CA . LYS A 1 105 ? -7.758 13.859 19.797 1 95 105 LYS A CA 1
ATOM 824 C C . LYS A 1 105 ? -7.098 14.539 18.609 1 95 105 LYS A C 1
ATOM 826 O O . LYS A 1 105 ? -6.328 15.492 18.781 1 95 105 LYS A O 1
ATOM 831 N N . ASN A 1 106 ? -7.32 13.977 17.422 1 96.69 106 ASN A N 1
ATOM 832 C CA . ASN A 1 106 ? -6.906 14.656 16.203 1 96.69 106 ASN A CA 1
ATOM 833 C C . ASN A 1 106 ? -8.109 15.055 15.344 1 96.69 106 ASN A C 1
ATOM 835 O O . ASN A 1 106 ? -9.25 14.789 15.711 1 96.69 106 ASN A O 1
ATOM 839 N N . LEU A 1 107 ? -7.82 15.734 14.305 1 97.88 107 LEU A N 1
ATOM 840 C CA . LEU A 1 107 ? -8.867 16.297 13.461 1 97.88 107 LEU A CA 1
ATOM 841 C C . LEU A 1 107 ? -9.711 15.188 12.836 1 97.88 107 LEU A C 1
ATOM 843 O O . LEU A 1 107 ? -10.906 15.367 12.602 1 97.88 107 LEU A O 1
ATOM 847 N N . GLN A 1 108 ? -9.133 14.031 12.547 1 96.94 108 GLN A N 1
ATOM 848 C CA . GLN A 1 108 ? -9.906 12.906 12.016 1 96.94 108 GLN A CA 1
ATOM 849 C C . GLN A 1 108 ? -10.961 12.445 13.016 1 96.94 108 GLN A C 1
ATOM 851 O O . GLN A 1 108 ? -12.086 12.109 12.633 1 96.94 108 GLN A O 1
ATOM 856 N N . HIS A 1 109 ? -10.625 12.422 14.258 1 95.75 109 HIS A N 1
ATOM 857 C CA . HIS A 1 109 ? -11.578 12.078 15.305 1 95.75 109 HIS A CA 1
ATOM 858 C C . HIS A 1 109 ? -12.766 13.039 15.305 1 95.75 109 HIS A C 1
ATOM 860 O O . HIS A 1 109 ? -13.914 12.617 15.453 1 95.75 109 HIS A O 1
ATOM 866 N N . VAL A 1 110 ? -12.469 14.25 15.172 1 96.62 110 VAL A N 1
ATOM 867 C CA . VAL A 1 110 ? -13.5 15.273 15.156 1 96.62 110 VAL A CA 1
ATOM 868 C C . VAL A 1 110 ? -14.43 15.055 13.969 1 96.62 110 VAL A C 1
ATOM 870 O O . VAL A 1 110 ? -15.656 15.102 14.109 1 96.62 110 VAL A O 1
ATOM 873 N N . LEU A 1 111 ? -13.875 14.766 12.844 1 96.88 111 LEU A N 1
ATOM 874 C CA . LEU A 1 111 ? -14.641 14.586 11.617 1 96.88 111 LEU A CA 1
ATOM 875 C C . LEU A 1 111 ? -15.484 13.32 11.68 1 96.88 111 LEU A C 1
ATOM 877 O O . LEU A 1 111 ? -16.578 13.266 11.117 1 96.88 111 LEU A O 1
ATOM 881 N N . ASP A 1 112 ? -14.977 12.352 12.383 1 95.56 112 ASP A N 1
ATOM 882 C CA . ASP A 1 112 ? -15.656 11.062 12.477 1 95.56 112 ASP A CA 1
ATOM 883 C C . ASP A 1 112 ? -16.781 11.102 13.508 1 95.56 112 ASP A C 1
ATOM 885 O O . ASP A 1 112 ? -17.688 10.266 13.484 1 95.56 112 ASP A O 1
ATOM 889 N N . ASP A 1 113 ? -16.672 12 14.438 1 95.62 113 ASP A N 1
ATOM 890 C CA . ASP A 1 113 ? -17.656 12.094 15.516 1 95.62 113 ASP A CA 1
ATOM 891 C C . ASP A 1 113 ? -18.938 12.781 15.039 1 95.62 113 ASP A C 1
ATOM 893 O O . ASP A 1 113 ? -18.969 14 14.906 1 95.62 113 ASP A O 1
ATOM 897 N N . GLY A 1 114 ? -20 12.016 14.93 1 92.25 114 GLY A N 1
ATOM 898 C CA . GLY A 1 114 ? -21.281 12.531 14.453 1 92.25 114 GLY A CA 1
ATOM 899 C C . GLY A 1 114 ? -21.906 13.531 15.406 1 92.25 114 GLY A C 1
ATOM 900 O O . GLY A 1 114 ? -22.766 14.328 15 1 92.25 114 GLY A O 1
ATOM 901 N N . GLU A 1 115 ? -21.453 13.539 16.578 1 94.06 115 GLU A N 1
ATOM 902 C CA . GLU A 1 115 ? -22.016 14.43 17.578 1 94.06 115 GLU A CA 1
ATOM 903 C C . GLU A 1 115 ? -21.312 15.789 17.578 1 94.06 115 GLU A C 1
ATOM 905 O O . GLU A 1 115 ? -21.797 16.75 18.156 1 94.06 115 GLU A O 1
ATOM 910 N N . GLU A 1 116 ? -20.172 15.852 16.969 1 93.38 116 GLU A N 1
ATOM 911 C CA . GLU A 1 116 ? -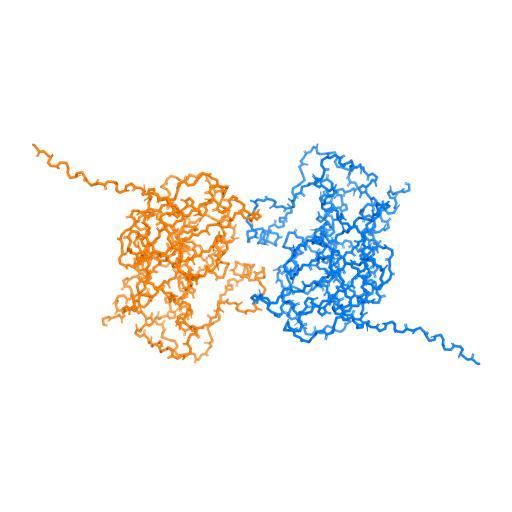19.438 17.109 16.844 1 93.38 116 GLU A CA 1
ATOM 912 C C . GLU A 1 116 ? -20.031 17.984 15.742 1 93.38 116 GLU A C 1
ATOM 914 O O . GLU A 1 116 ? -20.125 17.562 14.594 1 93.38 116 GLU A O 1
ATOM 919 N N . LYS A 1 117 ? -20.422 19.156 16.172 1 91.81 117 LYS A N 1
ATOM 920 C CA . LYS A 1 117 ? -20.922 20.094 15.188 1 91.81 117 LYS A CA 1
ATOM 921 C C . LYS A 1 117 ? -19.797 20.875 14.539 1 91.81 117 LYS A C 1
ATOM 923 O O . LYS A 1 117 ? -18.984 21.5 15.234 1 91.81 117 LYS A O 1
ATOM 928 N N . ILE A 1 118 ? -19.75 20.812 13.234 1 93.75 118 ILE A N 1
ATOM 929 C CA . ILE A 1 118 ? -18.766 21.562 12.469 1 93.75 118 ILE A CA 1
ATOM 930 C C . ILE A 1 118 ? -19.469 22.516 11.516 1 93.75 118 ILE A C 1
ATOM 932 O O . ILE A 1 118 ? -19.703 22.188 10.352 1 93.75 118 ILE A O 1
ATOM 936 N N . ASP A 1 119 ? -19.75 23.703 12.031 1 92.81 119 ASP A N 1
ATOM 937 C CA . ASP A 1 119 ? -20.359 24.719 11.18 1 92.81 119 ASP A CA 1
ATOM 938 C C . ASP A 1 119 ? -19.312 25.453 10.336 1 92.81 119 ASP A C 1
ATOM 940 O O . ASP A 1 119 ? -18.141 25.094 10.375 1 92.81 119 ASP A O 1
ATOM 944 N N . PHE A 1 120 ? -19.781 26.406 9.547 1 94 120 PHE A N 1
ATOM 945 C CA . PHE A 1 120 ? -18.891 27.094 8.602 1 94 120 PHE A CA 1
ATOM 946 C C . PHE A 1 120 ? -17.766 27.797 9.344 1 94 120 PHE A C 1
ATOM 948 O O . PHE A 1 120 ? -16.609 27.703 8.945 1 94 120 PHE A O 1
ATOM 955 N N . LYS A 1 121 ? -18.078 28.422 10.422 1 95 121 LYS A N 1
ATOM 956 C CA . LYS A 1 121 ? -17.078 29.172 11.18 1 95 121 LYS A CA 1
ATOM 957 C C . LYS A 1 121 ? -15.992 28.234 11.711 1 95 121 LYS A C 1
ATOM 959 O O . LYS A 1 121 ? -14.797 28.531 11.594 1 95 121 LYS A O 1
ATOM 964 N N . ARG A 1 122 ? -16.375 27.156 12.281 1 95.62 122 ARG A N 1
ATOM 965 C CA . ARG A 1 122 ? -15.43 26.188 12.828 1 95.62 122 ARG A CA 1
ATOM 966 C C . ARG A 1 122 ? -14.586 25.562 11.719 1 95.62 122 ARG A C 1
ATOM 968 O O . ARG A 1 122 ? -13.375 25.406 11.875 1 95.62 122 ARG A O 1
ATOM 975 N N . ARG A 1 123 ? -15.258 25.281 10.641 1 96.12 123 ARG A N 1
ATOM 976 C CA . ARG A 1 123 ? -14.578 24.734 9.477 1 96.12 123 ARG A CA 1
ATOM 977 C C . ARG A 1 123 ? -13.484 25.672 8.984 1 96.12 123 ARG A C 1
ATOM 979 O O . ARG A 1 123 ? -12.352 25.25 8.742 1 96.12 123 ARG A O 1
ATOM 986 N N . VAL A 1 124 ? -13.82 26.859 8.859 1 97.69 124 VAL A N 1
ATOM 987 C CA . VAL A 1 124 ? -12.898 27.891 8.367 1 97.69 124 VAL A CA 1
ATOM 988 C C . VAL A 1 124 ? -11.789 28.109 9.391 1 97.69 124 VAL A C 1
ATOM 990 O O . VAL A 1 124 ? -10.633 28.312 9.023 1 97.69 124 VAL A O 1
ATOM 993 N N . THR A 1 125 ? -12.094 28.047 10.641 1 98.06 125 THR A N 1
ATOM 994 C CA . THR A 1 125 ? -11.086 28.203 11.688 1 98.06 125 THR A CA 1
ATOM 995 C C . THR A 1 125 ? -10.047 27.094 11.617 1 98.06 125 THR A C 1
ATOM 997 O O . THR A 1 125 ? -8.844 27.359 11.648 1 98.06 125 THR A O 1
ATOM 1000 N N . PHE A 1 126 ? -10.508 25.859 11.492 1 98.44 126 PHE A N 1
ATOM 1001 C CA . PHE A 1 126 ? -9.594 24.75 11.328 1 98.44 126 PHE A CA 1
ATOM 1002 C C . PHE A 1 126 ? -8.695 24.953 10.117 1 98.44 126 PHE A C 1
ATOM 1004 O O . PHE A 1 126 ? -7.473 24.812 10.203 1 98.44 126 PHE A O 1
ATOM 1011 N N . ALA A 1 127 ? -9.328 25.281 9 1 98.75 127 ALA A N 1
ATOM 1012 C CA . ALA A 1 127 ? -8.594 25.5 7.758 1 98.75 127 ALA A CA 1
ATOM 1013 C C . ALA A 1 127 ? -7.547 26.609 7.926 1 98.75 127 ALA A C 1
ATOM 1015 O O . ALA A 1 127 ? -6.406 26.453 7.473 1 98.75 127 ALA A O 1
ATOM 1016 N N . TYR A 1 128 ? -7.934 27.594 8.57 1 98.75 128 TYR A N 1
ATOM 1017 C CA . TYR A 1 128 ? -7.051 28.734 8.797 1 98.75 128 TYR A CA 1
ATOM 1018 C C . TYR A 1 128 ? -5.855 28.344 9.648 1 98.75 128 TYR A C 1
ATOM 1020 O O . TYR A 1 128 ? -4.707 28.625 9.289 1 98.75 128 TYR A O 1
ATOM 1028 N N . GLU A 1 129 ? -6.059 27.703 10.695 1 98.81 129 GLU A N 1
ATOM 1029 C CA . GLU A 1 129 ? -4.988 27.328 11.617 1 98.81 129 GLU A CA 1
ATOM 1030 C C . GLU A 1 129 ? -4.012 26.359 10.961 1 98.81 129 GLU A C 1
ATOM 1032 O O . GLU A 1 129 ? -2.797 26.469 11.141 1 98.81 129 GLU A O 1
ATOM 1037 N N . VAL A 1 130 ? -4.504 25.438 10.172 1 98.88 130 VAL A N 1
ATOM 1038 C CA . VAL A 1 130 ? -3.637 24.516 9.438 1 98.88 130 VAL A CA 1
ATOM 1039 C C . VAL A 1 130 ? -2.834 25.297 8.398 1 98.88 130 VAL A C 1
ATOM 1041 O O . VAL A 1 130 ? -1.639 25.047 8.219 1 98.88 130 VAL A O 1
ATOM 1044 N N . SER A 1 131 ? -3.518 26.219 7.75 1 98.88 131 SER A N 1
ATOM 1045 C CA . SER A 1 131 ? -2.855 26.969 6.688 1 98.88 131 SER A CA 1
ATOM 1046 C C . SER A 1 131 ? -1.727 27.844 7.242 1 98.88 131 SER A C 1
ATOM 1048 O O . SER A 1 131 ? -0.673 27.969 6.617 1 98.88 131 SER A O 1
ATOM 1050 N N . ILE A 1 132 ? -1.889 28.438 8.414 1 98.75 132 ILE A N 1
ATOM 1051 C CA . ILE A 1 132 ? -0.835 29.297 8.969 1 98.75 132 ILE A CA 1
ATOM 1052 C C . ILE A 1 132 ? 0.337 28.422 9.422 1 98.75 132 ILE A C 1
ATOM 1054 O O . ILE A 1 132 ? 1.494 28.844 9.344 1 98.75 132 ILE A O 1
ATOM 1058 N N . ALA A 1 133 ? 0.058 27.25 9.891 1 98.88 133 ALA A N 1
ATOM 1059 C CA . ALA A 1 133 ? 1.128 26.312 10.211 1 98.88 133 ALA A CA 1
ATOM 1060 C C . ALA A 1 133 ? 1.936 25.953 8.961 1 98.88 133 ALA A C 1
ATOM 1062 O O . ALA A 1 133 ? 3.168 25.984 8.984 1 98.88 133 ALA A O 1
ATOM 1063 N N . LEU A 1 134 ? 1.24 25.625 7.863 1 98.88 134 LEU A N 1
ATOM 1064 C CA . LEU A 1 134 ? 1.905 25.281 6.613 1 98.88 134 LEU A CA 1
ATOM 1065 C C . LEU A 1 134 ? 2.703 26.469 6.074 1 98.88 134 LEU A C 1
ATOM 1067 O O . LEU A 1 134 ? 3.826 26.297 5.598 1 98.88 134 LEU A O 1
ATOM 1071 N N . GLU A 1 135 ? 2.062 27.625 6.125 1 98.81 135 GLU A N 1
ATOM 1072 C CA . GLU A 1 135 ? 2.781 28.812 5.688 1 98.81 135 GLU A CA 1
ATOM 1073 C C . GLU A 1 135 ? 4.094 28.969 6.445 1 98.81 135 GLU A C 1
ATOM 1075 O O . GLU A 1 135 ? 5.141 29.234 5.84 1 98.81 135 GLU A O 1
ATOM 1080 N N . TYR A 1 136 ? 4.09 28.797 7.707 1 98.69 136 TYR A N 1
ATOM 1081 C CA . TYR A 1 136 ? 5.262 28.953 8.562 1 98.69 136 TYR A CA 1
ATOM 1082 C C . TYR A 1 136 ? 6.352 27.953 8.18 1 98.69 136 TYR A C 1
ATOM 1084 O O . TYR A 1 136 ? 7.52 28.312 8.039 1 98.69 136 TYR A O 1
ATOM 1092 N N . ILE A 1 137 ? 5.988 26.688 7.98 1 98.38 137 ILE A N 1
ATOM 1093 C CA . ILE A 1 137 ? 7.035 25.703 7.688 1 98.38 137 ILE A CA 1
ATOM 1094 C C . ILE A 1 137 ? 7.586 25.953 6.285 1 98.38 137 ILE A C 1
ATOM 1096 O O . ILE A 1 137 ? 8.766 25.719 6.027 1 98.38 137 ILE A O 1
ATOM 1100 N N . HIS A 1 138 ? 6.734 26.391 5.383 1 98.19 138 HIS A N 1
ATOM 1101 C CA . HIS A 1 138 ? 7.223 26.75 4.055 1 98.19 138 HIS A CA 1
ATOM 1102 C C . HIS A 1 138 ? 8.242 27.891 4.129 1 98.19 138 HIS A C 1
ATOM 1104 O O . HIS A 1 138 ? 9.258 27.859 3.43 1 98.19 138 HIS A O 1
ATOM 1110 N N . GLU A 1 139 ? 8.008 28.812 4.984 1 97.31 139 GLU A N 1
ATOM 1111 C CA . GLU A 1 139 ? 8.945 29.906 5.195 1 97.31 139 GLU A CA 1
ATOM 1112 C C . GLU A 1 139 ? 10.281 29.406 5.738 1 97.31 139 GLU A C 1
ATOM 1114 O O . GLU A 1 139 ? 11.32 30.047 5.535 1 97.31 139 GLU A O 1
ATOM 1119 N N . ASN A 1 140 ? 10.195 28.328 6.438 1 96.69 140 ASN A N 1
ATOM 1120 C CA . ASN A 1 140 ? 11.398 27.703 6.973 1 96.69 140 ASN A CA 1
ATOM 1121 C C . ASN A 1 140 ? 11.945 26.641 6.031 1 96.69 140 ASN A C 1
ATOM 1123 O O . ASN A 1 140 ? 12.719 25.766 6.445 1 96.69 140 ASN A O 1
ATOM 1127 N N . ARG A 1 141 ? 11.406 26.562 4.836 1 96.19 141 ARG A N 1
ATOM 1128 C CA . ARG A 1 141 ? 11.898 25.75 3.727 1 96.19 141 ARG A CA 1
ATOM 1129 C C . ARG A 1 141 ? 11.609 24.266 3.969 1 96.19 141 ARG A C 1
ATOM 1131 O O . ARG A 1 141 ? 12.359 23.406 3.523 1 96.19 141 ARG A O 1
ATOM 1138 N N . ILE A 1 142 ? 10.609 24.016 4.664 1 97.31 142 ILE A N 1
ATOM 1139 C CA . ILE A 1 142 ? 10.18 22.641 4.922 1 97.31 142 ILE A CA 1
ATOM 1140 C C . ILE A 1 142 ? 8.875 22.359 4.176 1 97.31 142 ILE A C 1
ATOM 1142 O O . ILE A 1 142 ? 7.938 23.156 4.23 1 97.31 142 ILE A O 1
ATOM 1146 N N . VAL A 1 143 ? 8.828 21.297 3.43 1 97.69 143 VAL A N 1
ATOM 1147 C CA . VAL A 1 143 ? 7.598 20.75 2.881 1 97.69 143 VAL A CA 1
ATOM 1148 C C . VAL A 1 143 ? 7.145 19.562 3.723 1 97.69 143 VAL A C 1
ATOM 1150 O O . VAL A 1 143 ? 7.934 18.656 4.008 1 97.69 143 VAL A O 1
ATOM 1153 N N . HIS A 1 144 ? 5.91 19.484 4.145 1 98 144 HIS A N 1
ATOM 1154 C CA . HIS A 1 144 ? 5.422 18.469 5.086 1 98 144 HIS A CA 1
ATOM 1155 C C . HIS A 1 144 ? 5.289 17.109 4.418 1 98 144 HIS A C 1
ATOM 1157 O O . HIS A 1 144 ? 5.809 16.109 4.922 1 98 144 HIS A O 1
ATOM 1163 N N . LEU A 1 145 ? 4.48 17.016 3.297 1 97.31 145 LEU A N 1
ATOM 1164 C CA . LEU A 1 145 ? 4.387 15.914 2.354 1 97.31 145 LEU A CA 1
ATOM 1165 C C . LEU A 1 145 ? 3.508 14.797 2.91 1 97.31 145 LEU A C 1
ATOM 1167 O O . LEU A 1 145 ? 3.381 13.734 2.297 1 97.31 145 LEU A O 1
ATOM 1171 N N . ASP A 1 146 ? 2.807 15.023 4.043 1 97.25 146 ASP A N 1
ATOM 1172 C CA . ASP A 1 146 ? 1.859 14.039 4.559 1 97.25 146 ASP A CA 1
ATOM 1173 C C . ASP A 1 146 ? 0.742 14.711 5.352 1 97.25 146 ASP A C 1
ATOM 1175 O O . ASP A 1 146 ? 0.323 14.211 6.395 1 97.25 146 ASP A O 1
ATOM 1179 N N . LEU A 1 147 ? 0.354 15.82 4.953 1 98.38 147 LEU A N 1
ATOM 1180 C CA . LEU A 1 147 ? -0.783 16.484 5.582 1 98.38 147 LEU A CA 1
ATOM 1181 C C . LEU A 1 147 ? -2.062 15.68 5.379 1 98.38 147 LEU A C 1
ATOM 1183 O O . LEU A 1 147 ? -2.398 15.32 4.25 1 98.38 147 LEU A O 1
ATOM 1187 N N . LYS A 1 148 ? -2.719 15.414 6.445 1 97.94 148 LYS A N 1
ATOM 1188 C CA . LYS A 1 148 ? -4.031 14.781 6.539 1 97.94 148 LYS A CA 1
ATOM 1189 C C . LYS A 1 148 ? -4.645 15 7.922 1 97.94 148 LYS A C 1
ATOM 1191 O O . LYS A 1 148 ? -3.936 15.305 8.883 1 97.94 148 LYS A O 1
ATOM 1196 N N . PRO A 1 149 ? -5.922 14.859 8.047 1 98.12 149 PRO A N 1
ATOM 1197 C CA . PRO A 1 149 ? -6.57 15.133 9.328 1 98.12 149 PRO A CA 1
ATOM 1198 C C . PRO A 1 149 ? -5.988 14.312 10.477 1 98.12 149 PRO A C 1
ATOM 1200 O O . PRO A 1 149 ? -5.91 14.797 11.609 1 98.12 149 PRO A O 1
ATOM 1203 N N . ALA A 1 150 ? -5.484 13.133 10.203 1 96.25 150 ALA A N 1
ATOM 1204 C CA . ALA A 1 150 ? -4.922 12.258 11.234 1 96.25 150 ALA A CA 1
ATOM 1205 C C . ALA A 1 150 ? -3.623 12.836 11.789 1 96.25 150 ALA A C 1
ATOM 1207 O O . ALA A 1 150 ? -3.178 12.445 12.875 1 96.25 150 ALA A O 1
ATOM 1208 N N . ASN A 1 151 ? -3.027 13.773 11.07 1 96.94 151 ASN A N 1
ATOM 1209 C CA . ASN A 1 151 ? -1.771 14.375 11.5 1 96.94 151 ASN A CA 1
ATOM 1210 C C . ASN A 1 151 ? -1.982 15.789 12.023 1 96.94 151 ASN A C 1
ATOM 1212 O O . ASN A 1 151 ? -1.028 16.562 12.148 1 96.94 151 ASN A O 1
ATOM 1216 N N . VAL A 1 152 ? -3.207 16.156 12.281 1 98.56 152 VAL A N 1
ATOM 1217 C CA . VAL A 1 152 ? -3.559 17.438 12.898 1 98.56 152 VAL A CA 1
ATOM 1218 C C . VAL A 1 152 ? -4.227 17.188 14.25 1 98.56 152 VAL A C 1
ATOM 1220 O O . VAL A 1 152 ? -5.383 16.766 14.312 1 98.56 152 VAL A O 1
ATOM 1223 N N . LEU A 1 153 ? -3.516 17.547 15.273 1 98.25 153 LEU A N 1
ATOM 1224 C CA . LEU A 1 153 ? -4.035 17.359 16.625 1 98.25 153 LEU A CA 1
ATOM 1225 C C . LEU A 1 153 ? -4.941 18.516 17.016 1 98.25 153 LEU A C 1
ATOM 1227 O O . LEU A 1 153 ? -4.805 19.625 16.5 1 98.25 153 LEU A O 1
ATOM 1231 N N . ILE A 1 154 ? -5.867 18.203 17.938 1 97.81 154 ILE A N 1
ATOM 1232 C CA . ILE A 1 154 ? -6.762 19.203 18.484 1 97.81 154 ILE A CA 1
ATOM 1233 C C . ILE A 1 154 ? -6.473 19.406 19.969 1 97.81 154 ILE A C 1
ATOM 1235 O O . ILE A 1 154 ? -6.629 18.484 20.766 1 97.81 154 ILE A O 1
ATOM 1239 N N . SER A 1 155 ? -6.113 20.641 20.297 1 97.19 155 SER A N 1
ATOM 1240 C CA . SER A 1 155 ? -5.832 20.938 21.703 1 97.19 155 SER A CA 1
ATOM 1241 C C . SER A 1 155 ? -7.109 20.984 22.531 1 97.19 155 SER A C 1
ATOM 1243 O O . SER A 1 155 ? -8.211 20.984 21.969 1 97.19 155 SER A O 1
ATOM 1245 N N . ASN A 1 156 ? -6.895 21.062 23.812 1 94.75 156 ASN A N 1
ATOM 1246 C CA . ASN A 1 156 ? -8.039 21.141 24.719 1 94.75 156 ASN A CA 1
ATOM 1247 C C . ASN A 1 156 ? -8.836 22.422 24.5 1 94.75 156 ASN A C 1
ATOM 1249 O O . ASN A 1 156 ? -10.039 22.453 24.781 1 94.75 156 ASN A O 1
ATOM 1253 N N . GLU A 1 157 ? -8.18 23.422 24.047 1 95.19 157 GLU A N 1
ATOM 1254 C CA . GLU A 1 157 ? -8.82 24.703 23.781 1 95.19 157 GLU A CA 1
ATOM 1255 C C . GLU A 1 157 ? -9.469 24.719 22.406 1 95.19 157 GLU A C 1
ATOM 1257 O O . GLU A 1 157 ? -10.109 25.688 22.016 1 95.19 157 GLU A O 1
ATOM 1262 N N . GLY A 1 158 ? -9.273 23.641 21.609 1 95.19 158 GLY A N 1
ATOM 1263 C CA . GLY A 1 158 ? -9.945 23.5 20.328 1 95.19 158 GLY A CA 1
ATOM 1264 C C . GLY A 1 158 ? -9.109 23.984 19.156 1 95.19 158 GLY A C 1
ATOM 1265 O O . GLY A 1 158 ? -9.617 24.156 18.047 1 95.19 158 GLY A O 1
ATOM 1266 N N . HIS A 1 159 ? -7.801 24.188 19.391 1 97.25 159 HIS A N 1
ATOM 1267 C CA . HIS A 1 159 ? -6.922 24.672 18.344 1 97.25 159 HIS A CA 1
ATOM 1268 C C . HIS A 1 159 ? -6.191 23.531 17.656 1 97.25 159 HIS A C 1
ATOM 1270 O O . HIS A 1 159 ? -5.875 22.516 18.281 1 97.25 159 HIS A O 1
ATOM 1276 N N . CYS A 1 160 ? -5.895 23.703 16.359 1 98.25 160 CYS A N 1
ATOM 1277 C CA . CYS A 1 160 ? -5.168 22.719 15.57 1 98.25 160 CYS A CA 1
ATOM 1278 C C . CYS A 1 160 ? -3.668 22.812 15.82 1 98.25 160 CYS A C 1
ATOM 1280 O O . CYS A 1 160 ? -3.123 23.906 15.945 1 98.25 160 CYS A O 1
ATOM 1282 N N . LYS A 1 161 ? -3.047 21.688 15.859 1 98.62 161 LYS A N 1
ATOM 1283 C CA . LYS A 1 161 ? -1.59 21.609 15.844 1 98.62 161 LYS A CA 1
ATOM 1284 C C . LYS A 1 161 ? -1.109 20.547 14.852 1 98.62 161 LYS A C 1
ATOM 1286 O O . LYS A 1 161 ? -1.445 19.375 14.977 1 98.62 161 LYS A O 1
ATOM 1291 N N . LEU A 1 162 ? -0.389 20.969 13.867 1 98.62 162 LEU A N 1
ATOM 1292 C CA . LEU A 1 162 ? 0.185 20.078 12.867 1 98.62 162 LEU A CA 1
ATOM 1293 C C . LEU A 1 162 ? 1.261 19.188 13.477 1 98.62 162 LEU A C 1
ATOM 1295 O O . LEU A 1 162 ? 2.137 19.672 14.195 1 98.62 162 LEU A O 1
ATOM 1299 N N . ALA A 1 163 ? 1.141 17.906 13.234 1 96.56 163 ALA A N 1
ATOM 1300 C CA . ALA A 1 163 ? 2.07 16.938 13.805 1 96.56 163 ALA A CA 1
ATOM 1301 C C . ALA A 1 163 ? 2.633 16.016 12.727 1 96.56 163 ALA A C 1
ATOM 1303 O O . ALA A 1 163 ? 2.309 16.156 11.547 1 96.56 163 ALA A O 1
ATOM 1304 N N . ASP A 1 164 ? 3.566 15.094 13.047 1 94.56 164 ASP A N 1
ATOM 1305 C CA . ASP A 1 164 ? 4.152 14.008 12.273 1 94.56 164 ASP A CA 1
ATOM 1306 C C . ASP A 1 164 ? 4.93 14.555 11.07 1 94.56 164 ASP A C 1
ATOM 1308 O O . ASP A 1 164 ? 4.438 14.516 9.938 1 94.56 164 ASP A O 1
ATOM 1312 N N . PHE A 1 165 ? 6.141 14.906 11.242 1 96.44 165 PHE A N 1
ATOM 1313 C CA . PHE A 1 165 ? 7.023 15.414 10.203 1 96.44 165 PHE A CA 1
ATOM 1314 C C . PHE A 1 165 ? 7.891 14.297 9.633 1 96.44 165 PHE A C 1
ATOM 1316 O O . PHE A 1 165 ? 8.992 14.555 9.148 1 96.44 165 PHE A O 1
ATOM 1323 N N . GLY A 1 166 ? 7.371 13.156 9.703 1 95.25 166 GLY A N 1
ATOM 1324 C CA . GLY A 1 166 ? 8.141 11.977 9.312 1 95.25 166 GLY A CA 1
ATOM 1325 C C . GLY A 1 166 ? 8.398 11.906 7.824 1 95.25 166 GLY A C 1
ATOM 1326 O O . GLY A 1 166 ? 9.328 11.227 7.383 1 95.25 166 GLY A O 1
ATOM 1327 N N . CYS A 1 167 ? 7.652 12.578 7.035 1 94.94 167 CYS A N 1
ATOM 1328 C CA . CYS A 1 167 ? 7.797 12.523 5.586 1 94.94 167 CYS A CA 1
ATOM 1329 C C . CYS A 1 167 ? 8.336 13.836 5.039 1 94.94 167 CYS A C 1
ATOM 1331 O O . CYS A 1 167 ? 8.508 13.984 3.83 1 94.94 167 CYS A O 1
ATOM 1333 N N . CYS A 1 168 ? 8.594 14.781 5.934 1 96.12 168 CYS A N 1
ATOM 1334 C CA . CYS A 1 168 ? 8.922 16.125 5.469 1 96.12 168 CYS A CA 1
ATOM 1335 C C . CYS A 1 168 ? 10.281 16.156 4.781 1 96.12 168 CYS A C 1
ATOM 1337 O O . CYS A 1 168 ? 11.07 15.211 4.926 1 96.12 168 CYS A O 1
ATOM 1339 N N . GLN A 1 169 ? 10.469 17.156 3.979 1 94.38 169 GLN A N 1
ATOM 1340 C CA . GLN A 1 169 ? 11.742 17.391 3.311 1 94.38 169 GLN A CA 1
ATOM 1341 C C . GLN A 1 169 ? 12.141 18.859 3.391 1 94.38 169 GLN A C 1
ATOM 1343 O O . GLN A 1 169 ? 11.281 19.75 3.33 1 94.38 169 GLN A O 1
ATOM 1348 N N . ILE A 1 170 ? 13.406 19.047 3.533 1 93.75 170 ILE A N 1
ATOM 1349 C CA . ILE A 1 170 ? 13.953 20.406 3.5 1 93.75 170 ILE A CA 1
ATOM 1350 C C . ILE A 1 170 ? 14.305 20.781 2.062 1 93.75 170 ILE A C 1
ATOM 1352 O O . ILE A 1 170 ? 15.055 20.062 1.391 1 93.75 170 ILE A O 1
ATOM 1356 N N . ILE A 1 171 ? 13.68 21.812 1.552 1 89 171 ILE A N 1
ATOM 1357 C CA . ILE A 1 171 ? 13.922 22.234 0.182 1 89 171 ILE A CA 1
ATOM 1358 C C . ILE A 1 171 ? 15.148 23.156 0.139 1 89 171 ILE A C 1
ATOM 1360 O O . ILE A 1 171 ? 15.242 24.109 0.913 1 89 171 ILE A O 1
ATOM 1364 N N . GLN A 1 172 ? 16.172 22.641 -0.532 1 77.75 172 GLN A N 1
ATOM 1365 C CA . GLN A 1 172 ? 17.375 23.453 -0.663 1 77.75 172 GLN A CA 1
ATOM 1366 C C . GLN A 1 172 ? 17.375 24.25 -1.959 1 77.75 172 GLN A C 1
ATOM 1368 O O . GLN A 1 172 ? 16.625 23.938 -2.889 1 77.75 172 GLN A O 1
ATOM 1373 N N . GLU A 1 173 ? 17.891 25.578 -1.975 1 58.84 173 GLU A N 1
ATOM 1374 C CA . GLU A 1 173 ? 18 26.438 -3.15 1 58.84 173 GLU A CA 1
ATOM 1375 C C . GLU A 1 173 ? 18.688 25.703 -4.301 1 58.84 173 GLU A C 1
ATOM 1377 O O . GLU A 1 173 ? 18.375 25.938 -5.469 1 58.84 173 GLU A O 1
ATOM 1382 N N . ARG A 1 174 ? 19.828 24.969 -3.998 1 52.56 174 ARG A N 1
ATOM 1383 C CA . ARG A 1 174 ? 20.484 24.375 -5.156 1 52.56 174 ARG A CA 1
ATOM 1384 C C . ARG A 1 174 ? 19.953 22.969 -5.43 1 52.56 174 ARG A C 1
ATOM 1386 O O . ARG A 1 174 ? 19.781 22.172 -4.508 1 52.56 174 ARG A O 1
ATOM 1393 N N . PRO A 1 175 ? 19.297 22.969 -6.711 1 49.81 175 PRO A N 1
ATOM 1394 C CA . PRO A 1 175 ? 18.688 21.688 -7.074 1 49.81 175 PRO A CA 1
ATOM 1395 C C . PRO A 1 175 ? 19.578 20.484 -6.707 1 49.81 175 PRO A C 1
ATOM 1397 O O . PRO A 1 175 ? 20.688 20.359 -7.223 1 49.81 175 PRO A O 1
ATOM 1400 N N . ASN A 1 176 ? 19.641 20.188 -5.559 1 45.5 176 ASN A N 1
ATOM 1401 C CA . ASN A 1 176 ? 20.438 18.969 -5.398 1 45.5 176 ASN A CA 1
ATOM 1402 C C . ASN A 1 176 ? 19.812 17.781 -6.133 1 45.5 176 ASN A C 1
ATOM 1404 O O . ASN A 1 176 ? 18.656 17.844 -6.543 1 45.5 176 ASN A O 1
ATOM 1408 N N . THR A 1 177 ? 20.656 16.734 -6.426 1 47.16 177 THR A N 1
ATOM 1409 C CA . THR A 1 177 ? 20.344 15.461 -7.062 1 47.16 177 THR A CA 1
ATOM 1410 C C . THR A 1 177 ? 19.016 14.906 -6.539 1 47.16 177 THR A C 1
ATOM 1412 O O . THR A 1 177 ? 18.766 14.938 -5.332 1 47.16 177 THR A O 1
ATOM 1415 N N . PRO A 1 178 ? 18.172 14.828 -7.465 1 48.66 178 PRO A N 1
ATOM 1416 C CA . PRO A 1 178 ? 16.922 14.188 -7.055 1 48.66 178 PRO A CA 1
ATOM 1417 C C . PRO A 1 178 ? 17.141 13.086 -6.016 1 48.66 178 PRO A C 1
ATOM 1419 O O . PRO A 1 178 ? 17.938 12.164 -6.242 1 48.66 178 PRO A O 1
ATOM 1422 N N . SER A 1 179 ? 17.172 13.414 -4.77 1 52.91 179 SER A N 1
ATOM 1423 C CA . SER A 1 179 ? 17.312 12.367 -3.768 1 52.91 179 SER A CA 1
ATOM 1424 C C . SER A 1 179 ? 16.094 11.461 -3.736 1 52.91 179 SER A C 1
ATOM 1426 O O . SER A 1 179 ? 14.961 11.938 -3.699 1 52.91 179 SER A O 1
ATOM 1428 N N . ARG A 1 180 ? 16.312 10.281 -4.109 1 60.66 180 ARG A N 1
ATOM 1429 C CA . ARG A 1 180 ? 15.297 9.234 -4.082 1 60.66 180 ARG A CA 1
ATOM 1430 C C . ARG A 1 180 ? 14.742 9.039 -2.674 1 60.66 180 ARG A C 1
ATOM 1432 O O . ARG A 1 180 ? 15.5 8.789 -1.733 1 60.66 180 ARG A O 1
ATOM 1439 N N . SER A 1 181 ? 13.547 9.656 -2.461 1 75.44 181 SER A N 1
ATOM 1440 C CA . SER A 1 181 ? 12.914 9.438 -1.165 1 75.44 181 SER A CA 1
ATOM 1441 C C . SER A 1 181 ? 12.141 8.125 -1.144 1 75.44 181 SER A C 1
ATOM 1443 O O . SER A 1 181 ? 11.484 7.77 -2.123 1 75.44 181 SER A O 1
ATOM 1445 N N . TYR A 1 182 ? 12.406 7.383 -0.087 1 75.31 182 TYR A N 1
ATOM 1446 C CA . TYR A 1 182 ? 11.672 6.145 0.153 1 75.31 182 TYR A CA 1
ATOM 1447 C C . TYR A 1 182 ? 10.352 6.422 0.861 1 75.31 182 TYR A C 1
ATOM 1449 O O . TYR A 1 182 ? 9.547 5.508 1.068 1 75.31 182 TYR A O 1
ATOM 1457 N N . LEU A 1 183 ? 10.148 7.684 1.062 1 77.62 183 LEU A N 1
ATOM 1458 C CA . LEU A 1 183 ? 8.953 8.078 1.793 1 77.62 183 LEU A CA 1
ATOM 1459 C C . LEU A 1 183 ? 7.805 8.383 0.835 1 77.62 183 LEU A C 1
ATOM 1461 O O . LEU A 1 183 ? 7.996 9.07 -0.171 1 77.62 183 LEU A O 1
ATOM 1465 N N . THR A 1 184 ? 6.633 7.762 0.999 1 78 184 THR A N 1
ATOM 1466 C CA . THR A 1 184 ? 5.562 7.883 0.016 1 78 184 THR A CA 1
ATOM 1467 C C . THR A 1 184 ? 4.391 8.68 0.587 1 78 184 THR A C 1
ATOM 1469 O O . THR A 1 184 ? 3.561 9.195 -0.162 1 78 184 THR A O 1
ATOM 1472 N N . GLY A 1 185 ? 4.34 8.867 1.968 1 85.62 185 GLY A N 1
ATOM 1473 C CA . GLY A 1 185 ? 3.145 9.477 2.525 1 85.62 185 GLY A CA 1
ATOM 1474 C C . GLY A 1 185 ? 1.893 8.648 2.305 1 85.62 185 GLY A C 1
ATOM 1475 O O . GLY A 1 185 ? 1.974 7.434 2.1 1 85.62 185 GLY A O 1
ATOM 1476 N N . THR A 1 186 ? 0.714 9.359 2.387 1 91.56 186 THR A N 1
ATOM 1477 C CA . THR A 1 186 ? -0.581 8.711 2.197 1 91.56 186 THR A CA 1
ATOM 1478 C C . THR A 1 186 ? -1.139 9.016 0.81 1 91.56 186 THR A C 1
ATOM 1480 O O . THR A 1 186 ? -1.377 10.18 0.473 1 91.56 186 THR A O 1
ATOM 1483 N N . PHE A 1 187 ? -1.471 8.07 0.029 1 92.38 187 PHE A N 1
ATOM 1484 C CA . PHE A 1 187 ? -1.764 8.203 -1.393 1 92.38 187 PHE A CA 1
ATOM 1485 C C . PHE A 1 187 ? -2.971 9.109 -1.61 1 92.38 187 PHE A C 1
ATOM 1487 O O . PHE A 1 187 ? -3.012 9.883 -2.572 1 92.38 187 PHE A O 1
ATOM 1494 N N . ALA A 1 188 ? -3.904 9.109 -0.701 1 95.88 188 ALA A N 1
ATOM 1495 C CA . ALA A 1 188 ? -5.184 9.789 -0.897 1 95.88 188 ALA A CA 1
ATOM 1496 C C . ALA A 1 188 ? -5.012 11.305 -0.842 1 95.88 188 ALA A C 1
ATOM 1498 O O . ALA A 1 188 ? -5.891 12.047 -1.282 1 95.88 188 ALA A O 1
ATOM 1499 N N . TYR A 1 189 ? -3.9 11.711 -0.324 1 97.88 189 TYR A N 1
ATOM 1500 C CA . TYR A 1 189 ? -3.658 13.133 -0.147 1 97.88 189 TYR A CA 1
ATOM 1501 C C . TYR A 1 189 ? -2.459 13.594 -0.971 1 97.88 189 TYR A C 1
ATOM 1503 O O . TYR A 1 189 ? -2.092 14.766 -0.943 1 97.88 189 TYR A O 1
ATOM 1511 N N . ARG A 1 190 ? -1.877 12.695 -1.68 1 96.62 190 ARG A N 1
ATOM 1512 C CA . ARG A 1 190 ? -0.609 12.969 -2.35 1 96.62 190 ARG A CA 1
ATOM 1513 C C . ARG A 1 190 ? -0.836 13.648 -3.693 1 96.62 190 ARG A C 1
ATOM 1515 O O . ARG A 1 190 ? -1.713 13.25 -4.461 1 96.62 190 ARG A O 1
ATOM 1522 N N . ALA A 1 191 ? -0.03 14.602 -3.967 1 97.75 191 ALA A N 1
ATOM 1523 C CA . ALA A 1 191 ? -0.162 15.406 -5.176 1 97.75 191 ALA A CA 1
ATOM 1524 C C . ALA A 1 191 ? 0.198 14.602 -6.418 1 97.75 191 ALA A C 1
ATOM 1526 O O . ALA A 1 191 ? 1.111 13.773 -6.383 1 97.75 191 ALA A O 1
ATOM 1527 N N . PRO A 1 192 ? -0.471 14.93 -7.551 1 97.19 192 PRO A N 1
ATOM 1528 C CA . PRO A 1 192 ? -0.239 14.18 -8.781 1 97.19 192 PRO A CA 1
ATOM 1529 C C . PRO A 1 192 ? 1.222 14.211 -9.227 1 97.19 192 PRO A C 1
ATOM 1531 O O . PRO A 1 192 ? 1.749 13.195 -9.703 1 97.19 192 PRO A O 1
ATOM 1534 N N . GLU A 1 193 ? 1.915 15.359 -9.086 1 96.25 193 GLU A N 1
ATOM 1535 C CA . GLU A 1 193 ? 3.301 15.453 -9.539 1 96.25 193 GLU A CA 1
ATOM 1536 C C . GLU A 1 193 ? 4.207 14.531 -8.734 1 96.25 193 GLU A C 1
ATOM 1538 O O . GLU A 1 193 ? 5.203 14.016 -9.25 1 96.25 193 GLU A O 1
ATOM 1543 N N . LEU A 1 194 ? 3.939 14.336 -7.492 1 95.12 194 LEU A N 1
ATOM 1544 C CA . LEU A 1 194 ? 4.715 13.406 -6.672 1 95.12 194 LEU A CA 1
ATOM 1545 C C . LEU A 1 194 ? 4.453 11.961 -7.086 1 95.12 194 LEU A C 1
ATOM 1547 O O . LEU A 1 194 ? 5.375 11.148 -7.113 1 95.12 194 LEU A O 1
ATOM 1551 N N . LEU A 1 195 ? 3.186 11.633 -7.414 1 93.81 195 LEU A N 1
ATOM 1552 C CA . LEU A 1 195 ? 2.816 10.289 -7.863 1 93.81 195 LEU A CA 1
ATOM 1553 C C . LEU A 1 195 ? 3.498 9.953 -9.188 1 93.81 195 LEU A C 1
ATOM 1555 O O . LEU A 1 195 ? 3.691 8.781 -9.508 1 93.81 195 LEU A O 1
ATOM 1559 N N . LYS A 1 196 ? 3.871 10.969 -9.898 1 92.38 196 LYS A N 1
ATOM 1560 C CA . LYS A 1 196 ? 4.582 10.797 -11.156 1 92.38 196 LYS A CA 1
ATOM 1561 C C . LYS A 1 196 ? 6.086 10.688 -10.938 1 92.38 196 LYS A C 1
ATOM 1563 O O . LYS A 1 196 ? 6.84 10.422 -11.875 1 92.38 196 LYS A O 1
ATOM 1568 N N . GLY A 1 197 ? 6.48 11 -9.734 1 89.81 197 GLY A N 1
ATOM 1569 C CA . GLY A 1 197 ? 7.898 10.93 -9.422 1 89.81 197 GLY A CA 1
ATOM 1570 C C . GLY A 1 197 ? 8.586 12.281 -9.461 1 89.81 197 GLY A C 1
ATOM 1571 O O . GLY A 1 197 ? 9.812 12.367 -9.508 1 89.81 197 GLY A O 1
ATOM 1572 N N . GLY A 1 198 ? 7.812 13.312 -9.484 1 91.06 198 GLY A N 1
ATOM 1573 C CA . GLY A 1 198 ? 8.375 14.648 -9.484 1 91.06 198 GLY A CA 1
ATOM 1574 C C . GLY A 1 198 ? 8.953 15.055 -8.141 1 91.06 198 GLY A C 1
ATOM 1575 O O . GLY A 1 198 ? 8.734 14.375 -7.133 1 91.06 198 GLY A O 1
ATOM 1576 N N . ASN A 1 199 ? 9.672 16.156 -8.117 1 89.94 199 ASN A N 1
ATOM 1577 C CA . ASN A 1 199 ? 10.258 16.688 -6.887 1 89.94 199 ASN A CA 1
ATOM 1578 C C . ASN A 1 199 ? 9.211 17.391 -6.023 1 89.94 199 ASN A C 1
ATOM 1580 O O . ASN A 1 199 ? 8.328 18.078 -6.543 1 89.94 199 ASN A O 1
ATOM 1584 N N . PRO A 1 200 ? 9.391 17.188 -4.781 1 93.19 200 PRO A N 1
ATOM 1585 C CA . PRO A 1 200 ? 8.461 17.891 -3.898 1 93.19 200 PRO A CA 1
ATOM 1586 C C . PRO A 1 200 ? 8.648 19.406 -3.932 1 93.19 200 PRO A C 1
ATOM 1588 O O . PRO A 1 200 ? 9.773 19.891 -4.082 1 93.19 200 PRO A O 1
ATOM 1591 N N . SER A 1 201 ? 7.613 20.109 -3.873 1 95.5 201 SER A N 1
ATOM 1592 C CA . SER A 1 201 ? 7.555 21.562 -3.676 1 95.5 201 SER A CA 1
ATOM 1593 C C . SER A 1 201 ? 6.496 21.938 -2.645 1 95.5 201 SER A C 1
ATOM 1595 O O . SER A 1 201 ? 5.73 21.078 -2.193 1 95.5 201 SER A O 1
ATOM 1597 N N . PHE A 1 202 ? 6.469 23.188 -2.33 1 98.19 202 PHE A N 1
ATOM 1598 C CA . PHE A 1 202 ? 5.492 23.672 -1.366 1 98.19 202 PHE A CA 1
ATOM 1599 C C . PHE A 1 202 ? 4.07 23.453 -1.872 1 98.19 202 PHE A C 1
ATOM 1601 O O . PHE A 1 202 ? 3.143 23.297 -1.079 1 98.19 202 PHE A O 1
ATOM 1608 N N . LYS A 1 203 ? 3.961 23.375 -3.172 1 98.56 203 LYS A N 1
ATOM 1609 C CA . LYS A 1 203 ? 2.648 23.234 -3.797 1 98.56 203 LYS A CA 1
ATOM 1610 C C . LYS A 1 203 ? 2.051 21.859 -3.531 1 98.56 203 LYS A C 1
ATOM 1612 O O . LYS A 1 203 ? 0.837 21.672 -3.641 1 98.56 203 LYS A O 1
ATOM 1617 N N . ALA A 1 204 ? 2.895 20.906 -3.232 1 98.06 204 ALA A N 1
ATOM 1618 C CA . ALA A 1 204 ? 2.391 19.578 -2.879 1 98.06 204 ALA A CA 1
ATOM 1619 C C . ALA A 1 204 ? 1.571 19.625 -1.593 1 98.06 204 ALA A C 1
ATOM 1621 O O . ALA A 1 204 ? 0.543 18.953 -1.478 1 98.06 204 ALA A O 1
ATOM 1622 N N . ASP A 1 205 ? 2.014 20.438 -0.644 1 98.75 205 ASP A N 1
ATOM 1623 C CA . ASP A 1 205 ? 1.265 20.625 0.595 1 98.75 205 ASP A CA 1
ATOM 1624 C C . ASP A 1 205 ? -0.077 21.297 0.331 1 98.75 205 ASP A C 1
ATOM 1626 O O . ASP A 1 205 ? -1.071 21 0.998 1 98.75 205 ASP A O 1
ATOM 1630 N N . VAL A 1 206 ? -0.073 22.156 -0.644 1 98.94 206 VAL A N 1
ATOM 1631 C CA . VAL A 1 206 ? -1.304 22.859 -1.003 1 98.94 206 VAL A CA 1
ATOM 1632 C C . VAL A 1 206 ? -2.328 21.859 -1.536 1 98.94 206 VAL A C 1
ATOM 1634 O O . VAL A 1 206 ? -3.516 21.938 -1.215 1 98.94 206 VAL A O 1
ATOM 1637 N N . PHE A 1 207 ? -1.852 20.969 -2.301 1 98.81 207 PHE A N 1
ATOM 1638 C CA . PHE A 1 207 ? -2.732 19.922 -2.805 1 98.81 207 PHE A CA 1
ATOM 1639 C C . PHE A 1 207 ? -3.369 19.141 -1.656 1 98.81 207 PHE A C 1
ATOM 1641 O O . PHE A 1 207 ? -4.59 19 -1.603 1 98.81 207 PHE A O 1
ATOM 1648 N N . SER A 1 208 ? -2.551 18.641 -0.762 1 98.81 208 SER A N 1
ATOM 1649 C CA . SER A 1 208 ? -3.051 17.906 0.393 1 98.81 208 SER A CA 1
ATOM 1650 C C . SER A 1 208 ? -4.051 18.734 1.189 1 98.81 208 SER A C 1
ATOM 1652 O O . SER A 1 208 ? -5.055 18.203 1.676 1 98.81 208 SER A O 1
ATOM 1654 N N . PHE A 1 209 ? -3.742 20 1.326 1 98.88 209 PHE A N 1
ATOM 1655 C CA . PHE A 1 209 ? -4.633 20.922 2.02 1 98.88 209 PHE A CA 1
ATOM 1656 C C . PHE A 1 209 ? -5.992 20.984 1.336 1 98.88 209 PHE A C 1
ATOM 1658 O O . PHE A 1 209 ? -7.031 20.984 2.002 1 98.88 209 PHE A O 1
ATOM 1665 N N . GLY A 1 210 ? -6.008 21.031 0.017 1 98.88 210 GLY A N 1
ATOM 1666 C CA . GLY A 1 210 ? -7.254 21 -0.732 1 98.88 210 GLY A CA 1
ATOM 1667 C C . GLY A 1 210 ? -8.109 19.781 -0.427 1 98.88 210 GLY A C 1
ATOM 1668 O O . GLY A 1 210 ? -9.32 19.906 -0.243 1 98.88 210 GLY A O 1
ATOM 1669 N N . ILE A 1 211 ? -7.48 18.641 -0.356 1 98.75 211 ILE A N 1
ATOM 1670 C CA . ILE A 1 211 ? -8.203 17.422 -0.015 1 98.75 211 ILE A CA 1
ATOM 1671 C C . ILE A 1 211 ? -8.742 17.516 1.408 1 98.75 211 ILE A C 1
ATOM 1673 O O . ILE A 1 211 ? -9.875 17.109 1.68 1 98.75 211 ILE A O 1
ATOM 1677 N N . CYS A 1 212 ? -7.996 18.094 2.307 1 98.75 212 CYS A N 1
ATOM 1678 C CA . CYS A 1 212 ? -8.445 18.297 3.68 1 98.75 212 CYS A CA 1
ATOM 1679 C C . CYS A 1 212 ? -9.656 19.219 3.729 1 98.75 212 CYS A C 1
ATOM 1681 O O . CYS A 1 212 ? -10.578 19 4.523 1 98.75 212 CYS A O 1
ATOM 1683 N N . LEU A 1 213 ? -9.617 20.266 2.902 1 98.44 213 LEU A N 1
ATOM 1684 C CA . LEU A 1 213 ? -10.781 21.156 2.834 1 98.44 213 LEU A CA 1
ATOM 1685 C C . LEU A 1 213 ? -12.039 20.375 2.471 1 98.44 213 LEU A C 1
ATOM 1687 O O . LEU A 1 213 ? -13.102 20.594 3.053 1 98.44 213 LEU A O 1
ATOM 1691 N N . TRP A 1 214 ? -11.898 19.5 1.54 1 98 214 TRP A N 1
ATOM 1692 C CA . TRP A 1 214 ? -13.016 18.656 1.145 1 98 214 TRP A CA 1
ATOM 1693 C C . TRP A 1 214 ? -13.508 17.812 2.324 1 98 214 TRP A C 1
ATOM 1695 O O . TRP A 1 214 ? -14.719 17.703 2.545 1 98 214 TRP A O 1
ATOM 1705 N N . GLN A 1 215 ? -12.641 17.328 3.082 1 97.56 215 GLN A N 1
ATOM 1706 C CA . GLN A 1 215 ? -13.008 16.5 4.227 1 97.56 215 GLN A CA 1
ATOM 1707 C C . GLN A 1 215 ? -13.688 17.328 5.309 1 97.56 215 GLN A C 1
ATOM 1709 O O . GLN A 1 215 ? -14.641 16.875 5.949 1 97.56 215 GLN A O 1
ATOM 1714 N N . LEU A 1 216 ? -13.117 18.484 5.512 1 97 216 LEU A N 1
ATOM 1715 C CA . LEU A 1 216 ? -13.711 19.391 6.5 1 97 216 LEU A CA 1
ATOM 1716 C C . LEU A 1 216 ? -15.164 19.688 6.152 1 97 216 LEU A C 1
ATOM 1718 O O . LEU A 1 216 ? -15.992 19.859 7.047 1 97 216 LEU A O 1
ATOM 1722 N N . TRP A 1 217 ? -15.43 19.719 4.945 1 95.5 217 TRP A N 1
ATOM 1723 C CA . TRP A 1 217 ? -16.781 20.016 4.473 1 95.5 217 TRP A CA 1
ATOM 1724 C C . TRP A 1 217 ? -17.641 18.766 4.449 1 95.5 217 TRP A C 1
ATOM 1726 O O . TRP A 1 217 ? -18.734 18.75 5.016 1 95.5 217 TRP A O 1
ATOM 1736 N N . SER A 1 218 ? -17.172 17.672 3.809 1 94.62 218 SER A N 1
ATOM 1737 C CA . SER A 1 218 ? -17.984 16.484 3.543 1 94.62 218 SER A CA 1
ATOM 1738 C C . SER A 1 218 ? -17.984 15.547 4.742 1 94.62 218 SER A C 1
ATOM 1740 O O . SER A 1 218 ? -18.906 14.727 4.887 1 94.62 218 SER A O 1
ATOM 1742 N N . ARG A 1 219 ? -16.891 15.578 5.52 1 95.31 219 ARG A N 1
ATOM 1743 C CA . ARG A 1 219 ? -16.625 14.6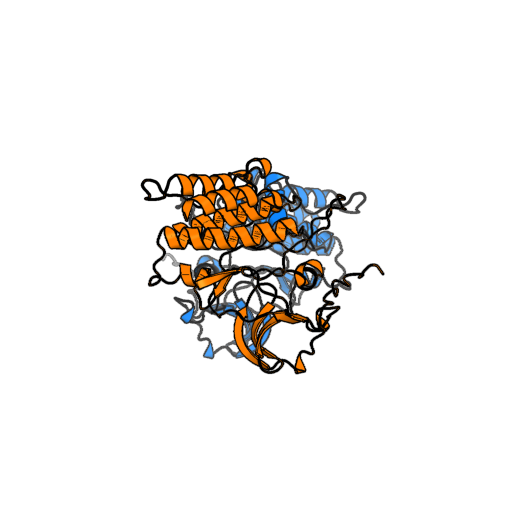8 6.641 1 95.31 219 ARG A CA 1
ATOM 1744 C C . ARG A 1 219 ? -16.484 13.234 6.172 1 95.31 219 ARG A C 1
ATOM 1746 O O . ARG A 1 219 ? -16.656 12.305 6.957 1 95.31 219 ARG A O 1
ATOM 1753 N N . GLU A 1 220 ? -16.203 13.102 4.887 1 94.25 220 GLU A N 1
ATOM 1754 C CA . GLU A 1 220 ? -16.016 11.781 4.285 1 94.25 220 GLU A CA 1
ATOM 1755 C C . GLU A 1 220 ? -14.531 11.477 4.086 1 94.25 220 GLU A C 1
ATOM 1757 O O . GLU A 1 220 ? -13.695 12.375 4.152 1 94.25 220 GLU A O 1
ATOM 1762 N N . ILE A 1 221 ? -14.227 10.172 3.975 1 93.81 221 ILE A N 1
ATOM 1763 C CA . ILE A 1 221 ? -12.875 9.719 3.668 1 93.81 221 ILE A CA 1
ATOM 1764 C C . ILE A 1 221 ? -12.641 9.781 2.16 1 93.81 221 ILE A C 1
ATOM 1766 O O . ILE A 1 221 ? -13.43 9.242 1.38 1 93.81 221 ILE A O 1
ATOM 1770 N N . PRO A 1 222 ? -11.562 10.484 1.744 1 96.69 222 PRO A N 1
ATOM 1771 C CA . PRO A 1 222 ? -11.32 10.547 0.302 1 96.69 222 PRO A CA 1
ATOM 1772 C C . PRO A 1 222 ? -11.109 9.172 -0.321 1 96.69 222 PRO A C 1
ATOM 1774 O O . PRO A 1 222 ? -10.367 8.352 0.222 1 96.69 222 PRO A O 1
ATOM 1777 N N . TYR A 1 223 ? -11.82 8.891 -1.399 1 93.75 223 TYR A N 1
ATOM 1778 C CA . TYR A 1 223 ? -11.727 7.684 -2.213 1 93.75 223 TYR A CA 1
ATOM 1779 C C . TYR A 1 223 ? -12.078 6.449 -1.396 1 93.75 223 TYR A C 1
ATOM 1781 O O . TYR A 1 223 ? -11.516 5.375 -1.612 1 93.75 223 TYR A O 1
ATOM 1789 N N . LYS A 1 224 ? -12.898 6.582 -0.491 1 87.12 224 LYS A N 1
ATOM 1790 C CA . LYS A 1 224 ? -13.305 5.492 0.391 1 87.12 224 LYS A CA 1
ATOM 1791 C C . LYS A 1 224 ? -13.758 4.273 -0.412 1 87.12 224 LYS A C 1
ATOM 1793 O O . LYS A 1 224 ? -14.484 4.41 -1.396 1 87.12 224 LYS A O 1
ATOM 1798 N N . LEU A 1 225 ? -13.25 3.098 -0.025 1 77.94 225 LEU A N 1
ATOM 1799 C CA . LEU A 1 225 ? -13.664 1.803 -0.55 1 77.94 225 LEU A CA 1
ATOM 1800 C C . LEU A 1 225 ? -13.188 1.617 -1.986 1 77.94 225 LEU A C 1
ATOM 1802 O O . LEU A 1 225 ? -13.664 0.731 -2.695 1 77.94 225 LEU A O 1
ATOM 1806 N N . GLN A 1 226 ? -12.32 2.479 -2.4 1 84.44 226 GLN A N 1
ATOM 1807 C CA . GLN A 1 226 ? -11.766 2.324 -3.738 1 84.44 226 GLN A CA 1
ATOM 1808 C C . GLN A 1 226 ? -10.398 1.642 -3.691 1 84.44 226 GLN A C 1
ATOM 1810 O O . GLN A 1 226 ? -9.703 1.708 -2.68 1 84.44 226 GLN A O 1
ATOM 1815 N N . ASN A 1 227 ? -10.094 0.945 -4.758 1 86.25 227 ASN A N 1
ATOM 1816 C CA . ASN A 1 227 ? -8.773 0.351 -4.926 1 86.25 227 ASN A CA 1
ATOM 1817 C C . ASN A 1 227 ? -7.688 1.419 -5.035 1 86.25 227 ASN A C 1
ATOM 1819 O O . ASN A 1 227 ? -7.699 2.234 -5.957 1 86.25 227 ASN A O 1
ATOM 1823 N N . HIS A 1 228 ? -6.719 1.369 -4.062 1 89.12 228 HIS A N 1
ATOM 1824 C CA . HIS A 1 228 ? -5.73 2.439 -3.986 1 89.12 228 HIS A CA 1
ATOM 1825 C C . HIS A 1 228 ? -4.859 2.477 -5.238 1 89.12 228 HIS A C 1
ATOM 1827 O O . HIS A 1 228 ? -4.438 3.551 -5.672 1 89.12 228 HIS A O 1
ATOM 1833 N N . GLN A 1 229 ? -4.566 1.327 -5.844 1 90.44 229 GLN A N 1
ATOM 1834 C CA . GLN A 1 229 ? -3.74 1.288 -7.047 1 90.44 229 GLN A CA 1
ATOM 1835 C C . GLN A 1 229 ? -4.422 2.01 -8.203 1 90.44 229 GLN A C 1
ATOM 1837 O O . GLN A 1 229 ? -3.768 2.721 -8.969 1 90.44 229 GLN A O 1
ATOM 1842 N N . ILE A 1 230 ? -5.727 1.837 -8.273 1 90.44 230 ILE A N 1
ATOM 1843 C CA . ILE A 1 230 ? -6.508 2.471 -9.328 1 90.44 230 ILE A CA 1
ATOM 1844 C C . ILE A 1 230 ? -6.613 3.971 -9.062 1 90.44 230 ILE A C 1
ATOM 1846 O O . ILE A 1 230 ? -6.504 4.777 -9.992 1 90.44 230 ILE A O 1
ATOM 1850 N N . VAL A 1 231 ? -6.793 4.32 -7.82 1 93.31 231 VAL A N 1
ATOM 1851 C CA . VAL A 1 231 ? -6.902 5.727 -7.434 1 93.31 231 VAL A CA 1
ATOM 1852 C C . VAL A 1 231 ? -5.625 6.469 -7.82 1 93.31 231 VAL A C 1
ATOM 1854 O O . VAL A 1 231 ? -5.688 7.559 -8.398 1 93.31 231 VAL A O 1
ATOM 1857 N N . ILE A 1 232 ? -4.527 5.891 -7.578 1 94 232 ILE A N 1
ATOM 1858 C CA . ILE A 1 232 ? -3.24 6.508 -7.875 1 94 232 ILE A CA 1
ATOM 1859 C C . ILE A 1 232 ? -3.15 6.824 -9.367 1 94 232 ILE A C 1
ATOM 1861 O O . ILE A 1 232 ? -2.811 7.945 -9.75 1 94 232 ILE A O 1
ATOM 1865 N N . PHE A 1 233 ? -3.521 5.914 -10.188 1 92.38 233 PHE A N 1
ATOM 1866 C CA . PHE A 1 233 ? -3.479 6.102 -11.633 1 92.38 233 PHE A CA 1
ATOM 1867 C C . PHE A 1 233 ? -4.457 7.188 -12.062 1 92.38 233 PHE A C 1
ATOM 1869 O O . PHE A 1 233 ? -4.094 8.094 -12.812 1 92.38 233 PHE A O 1
ATOM 1876 N N . ARG A 1 234 ? -5.621 7.16 -11.562 1 94.56 234 ARG A N 1
ATOM 1877 C CA . ARG A 1 234 ? -6.68 8.039 -12.047 1 94.56 234 ARG A CA 1
ATOM 1878 C C . ARG A 1 234 ? -6.449 9.477 -11.578 1 94.56 234 ARG A C 1
ATOM 1880 O O . ARG A 1 234 ? -6.812 10.43 -12.273 1 94.56 234 ARG A O 1
ATOM 1887 N N . VAL A 1 235 ? -5.902 9.625 -10.398 1 96.44 235 VAL A N 1
ATOM 1888 C CA . VAL A 1 235 ? -5.578 10.961 -9.906 1 96.44 235 VAL A CA 1
ATOM 1889 C C . VAL A 1 235 ? -4.613 11.641 -10.867 1 96.44 235 VAL A C 1
ATOM 1891 O O . VAL A 1 235 ? -4.746 12.836 -11.148 1 96.44 235 VAL A O 1
ATOM 1894 N N . VAL A 1 236 ? -3.719 10.914 -11.352 1 94.38 236 VAL A N 1
ATOM 1895 C CA . VAL A 1 236 ? -2.67 11.461 -12.211 1 94.38 236 VAL A CA 1
ATOM 1896 C C . VAL A 1 236 ? -3.184 11.586 -13.641 1 94.38 236 VAL A C 1
ATOM 1898 O O . VAL A 1 236 ? -3.082 12.656 -14.25 1 94.38 236 VAL A O 1
ATOM 1901 N N . ALA A 1 237 ? -3.812 10.547 -14.148 1 92.5 237 ALA A N 1
ATOM 1902 C CA . ALA A 1 237 ? -4.086 10.445 -15.578 1 92.5 237 ALA A CA 1
ATOM 1903 C C . ALA A 1 237 ? -5.457 11.023 -15.922 1 92.5 237 ALA A C 1
ATOM 1905 O O . ALA A 1 237 ? -5.684 11.484 -17.047 1 92.5 237 ALA A O 1
ATOM 1906 N N . CYS A 1 238 ? -6.383 10.992 -14.969 1 94.25 238 CYS A N 1
ATOM 1907 C CA . CYS A 1 238 ? -7.766 11.352 -15.266 1 94.25 238 CYS A CA 1
ATOM 1908 C C . CYS A 1 238 ? -8.219 12.523 -14.398 1 94.25 238 CYS A C 1
ATOM 1910 O O . CYS A 1 238 ? -9.414 12.836 -14.344 1 94.25 238 CYS A O 1
ATOM 1912 N N . ASN A 1 239 ? -7.344 13.117 -13.641 1 96.06 239 ASN A N 1
ATOM 1913 C CA . ASN A 1 239 ? -7.641 14.242 -12.758 1 96.06 239 ASN A CA 1
ATOM 1914 C C . ASN A 1 239 ? -8.734 13.883 -11.758 1 96.06 239 ASN A C 1
ATOM 1916 O O . ASN A 1 239 ? -9.602 14.711 -11.453 1 96.06 239 ASN A O 1
ATOM 1920 N N . LEU A 1 240 ? -8.688 12.617 -11.367 1 95.81 240 LEU A N 1
ATOM 1921 C CA . LEU A 1 240 ? -9.625 12.172 -10.344 1 95.81 240 LEU A CA 1
ATOM 1922 C C . LEU A 1 240 ? -9.461 12.992 -9.062 1 95.81 240 LEU A C 1
ATOM 1924 O O . LEU A 1 240 ? -8.336 13.234 -8.625 1 95.81 240 LEU A O 1
ATOM 1928 N N . ARG A 1 241 ? -10.555 13.469 -8.562 1 98 241 ARG A N 1
ATOM 1929 C CA . ARG A 1 241 ? -10.656 14.133 -7.266 1 98 241 ARG A CA 1
ATOM 1930 C C . ARG A 1 241 ? -11.898 13.656 -6.508 1 98 241 ARG A C 1
ATOM 1932 O O . ARG A 1 241 ? -12.812 13.078 -7.098 1 98 241 ARG A O 1
ATOM 1939 N N . PRO A 1 242 ? -11.867 13.82 -5.125 1 96.44 242 PRO A N 1
ATOM 1940 C CA . PRO A 1 242 ? -13.094 13.469 -4.414 1 96.44 242 PRO A CA 1
ATOM 1941 C C . PRO A 1 242 ? -14.32 14.195 -4.953 1 96.44 242 PRO A C 1
ATOM 1943 O O . PRO A 1 242 ? -14.227 15.359 -5.352 1 96.44 242 PRO A O 1
ATOM 1946 N N . GLU A 1 243 ? -15.398 13.578 -4.844 1 93.38 243 GLU A N 1
ATOM 1947 C CA . GLU A 1 243 ? -16.609 14.086 -5.473 1 93.38 243 GLU A CA 1
ATOM 1948 C C . GLU A 1 243 ? -17.203 15.25 -4.68 1 93.38 243 GLU A C 1
ATOM 1950 O O . GLU A 1 243 ? -17.172 15.242 -3.445 1 93.38 243 GLU A O 1
ATOM 1955 N N . ILE A 1 244 ? -17.688 16.188 -5.387 1 93.75 244 ILE A N 1
ATOM 1956 C CA . ILE A 1 244 ? -18.531 17.266 -4.863 1 93.75 244 ILE A CA 1
ATOM 1957 C C . ILE A 1 244 ? -19.938 17.156 -5.449 1 93.75 244 ILE A C 1
ATOM 1959 O O . ILE A 1 244 ? -20.203 17.656 -6.543 1 93.75 244 ILE A O 1
ATOM 1963 N N . PRO A 1 245 ? -20.703 16.516 -4.73 1 86.38 245 PRO A N 1
ATOM 1964 C CA . PRO A 1 245 ? -22.031 16.281 -5.301 1 86.38 245 PRO A CA 1
ATOM 1965 C C . PRO A 1 245 ? -22.734 17.578 -5.723 1 86.38 245 PRO A C 1
ATOM 1967 O O . PRO A 1 245 ? -22.484 18.641 -5.141 1 86.38 245 PRO A O 1
ATOM 1970 N N . GLU A 1 246 ? -23.609 17.453 -6.652 1 80.44 246 GLU A N 1
ATOM 1971 C CA . GLU A 1 246 ? -24.438 18.578 -7.105 1 80.44 246 GLU A CA 1
ATOM 1972 C C . GLU A 1 246 ? -25.5 18.938 -6.07 1 80.44 246 GLU A C 1
ATOM 1974 O O . GLU A 1 246 ? -25.984 18.062 -5.344 1 80.44 246 GLU A O 1
ATOM 1979 N N . GLY A 1 247 ? -25.875 20.188 -6.023 1 72.81 247 GLY A N 1
ATOM 1980 C CA . GLY A 1 247 ? -26.938 20.641 -5.145 1 72.81 247 GLY A CA 1
ATOM 1981 C C . GLY A 1 247 ? -26.516 20.719 -3.689 1 72.81 247 GLY A C 1
ATOM 1982 O O . GLY A 1 247 ? -27.359 20.656 -2.789 1 72.81 247 GLY A O 1
ATOM 1983 N N . ASN A 1 248 ? -25.234 20.781 -3.564 1 73 248 ASN A N 1
ATOM 1984 C CA . ASN A 1 248 ? -24.734 20.875 -2.195 1 73 248 ASN A CA 1
ATOM 1985 C C . ASN A 1 248 ? -24.766 22.328 -1.69 1 73 248 ASN A C 1
ATOM 1987 O O . ASN A 1 248 ? -25.016 23.25 -2.465 1 73 248 ASN A O 1
ATOM 1991 N N . ASP A 1 249 ? -24.734 22.516 -0.451 1 82.62 249 ASP A N 1
ATOM 1992 C CA . ASP A 1 249 ? -24.797 23.828 0.194 1 82.62 249 ASP A CA 1
ATOM 1993 C C . ASP A 1 249 ? -23.406 24.359 0.484 1 82.62 249 ASP A C 1
ATOM 1995 O O . ASP A 1 249 ? -23.203 25.109 1.438 1 82.62 249 ASP A O 1
ATOM 1999 N N . ILE A 1 250 ? -22.547 23.969 -0.438 1 88.88 250 ILE A N 1
ATOM 2000 C CA . ILE A 1 250 ? -21.188 24.422 -0.181 1 88.88 250 ILE A CA 1
ATOM 2001 C C . ILE A 1 250 ? -21.062 25.891 -0.572 1 88.88 250 ILE A C 1
ATOM 2003 O O . ILE A 1 250 ? -21.578 26.312 -1.609 1 88.88 250 ILE A O 1
ATOM 2007 N N . ASP A 1 251 ? -20.469 26.672 0.317 1 91.25 251 ASP A N 1
ATOM 2008 C CA . ASP A 1 251 ? -20.141 28.062 0.019 1 91.25 251 ASP A CA 1
ATOM 2009 C C . ASP A 1 251 ? -19.25 28.156 -1.218 1 91.25 251 ASP A C 1
ATOM 2011 O O . ASP A 1 251 ? -18.266 27.422 -1.342 1 91.25 251 ASP A O 1
ATOM 2015 N N . ASN A 1 252 ? -19.609 29 -2.182 1 93.06 252 ASN A N 1
ATOM 2016 C CA . ASN A 1 252 ? -18.891 29.094 -3.455 1 93.06 252 ASN A CA 1
ATOM 2017 C C . ASN A 1 252 ? -17.438 29.469 -3.254 1 93.06 252 ASN A C 1
ATOM 2019 O O . ASN A 1 252 ? -16.562 28.984 -3.977 1 93.06 252 ASN A O 1
ATOM 2023 N N . ARG A 1 253 ? -17.219 30.406 -2.336 1 95.31 253 ARG A N 1
ATOM 2024 C CA . ARG A 1 253 ? -15.836 30.797 -2.062 1 95.31 253 ARG A CA 1
ATOM 2025 C C . ARG A 1 253 ? -15.031 29.625 -1.529 1 95.31 253 ARG A C 1
ATOM 2027 O O . ARG A 1 253 ? -13.875 29.422 -1.908 1 95.31 253 ARG A O 1
ATOM 2034 N N . TYR A 1 254 ? -15.641 28.859 -0.708 1 96.5 254 TYR A N 1
ATOM 2035 C CA . TYR A 1 254 ? -15.008 27.672 -0.15 1 96.5 254 TYR A CA 1
ATOM 2036 C C . TYR A 1 254 ? -14.727 26.641 -1.24 1 96.5 254 TYR A C 1
ATOM 2038 O O . TYR A 1 254 ? -13.633 26.078 -1.3 1 96.5 254 TYR A O 1
ATOM 2046 N N . ARG A 1 255 ? -15.695 26.469 -2.088 1 96.38 255 ARG A N 1
ATOM 2047 C CA . ARG A 1 255 ? -15.555 25.547 -3.213 1 96.38 255 ARG A CA 1
ATOM 2048 C C . ARG A 1 255 ? -14.391 25.969 -4.109 1 96.38 255 ARG A C 1
ATOM 2050 O O . ARG A 1 255 ? -13.602 25.109 -4.535 1 96.38 255 ARG A O 1
ATOM 2057 N N . GLU A 1 256 ? -14.312 27.203 -4.371 1 97.25 256 GLU A N 1
ATOM 2058 C CA . GLU A 1 256 ? -13.258 27.719 -5.242 1 97.25 256 GLU A CA 1
ATOM 2059 C C . GLU A 1 256 ? -11.883 27.5 -4.621 1 97.25 256 GLU A C 1
ATOM 2061 O O . GLU A 1 256 ? -10.945 27.094 -5.309 1 97.25 256 GLU A O 1
ATOM 2066 N N . LEU A 1 257 ? -11.773 27.812 -3.357 1 98.38 257 LEU A N 1
ATOM 2067 C CA . LEU A 1 257 ? -10.516 27.594 -2.664 1 98.38 257 LEU A CA 1
ATOM 2068 C C . LEU A 1 257 ? -10.117 26.125 -2.703 1 98.38 257 LEU A C 1
ATOM 2070 O O . LEU A 1 257 ? -8.969 25.797 -3.002 1 98.38 257 LEU A O 1
ATOM 2074 N N . MET A 1 258 ? -11.031 25.281 -2.461 1 98 258 MET A N 1
ATOM 2075 C CA . MET A 1 258 ? -10.828 23.844 -2.449 1 98 258 MET A CA 1
ATOM 2076 C C . MET A 1 258 ? -10.367 23.344 -3.814 1 98 258 MET A C 1
ATOM 2078 O O . MET A 1 258 ? -9.32 22.703 -3.922 1 98 258 MET A O 1
ATOM 2082 N N . THR A 1 259 ? -11.031 23.719 -4.84 1 97.88 259 THR A N 1
ATOM 2083 C CA . THR A 1 259 ? -10.773 23.172 -6.168 1 97.88 259 THR A CA 1
ATOM 2084 C C . THR A 1 259 ? -9.516 23.797 -6.77 1 97.88 259 THR A C 1
ATOM 2086 O O . THR A 1 259 ? -8.781 23.125 -7.496 1 97.88 259 THR A O 1
ATOM 2089 N N . SER A 1 260 ? -9.234 25.031 -6.449 1 98.62 260 SER A N 1
ATOM 2090 C CA . SER A 1 260 ? -7.992 25.641 -6.922 1 98.62 260 SER A CA 1
ATOM 2091 C C . SER A 1 260 ? -6.781 25.031 -6.219 1 98.62 260 SER A C 1
ATOM 2093 O O . SER A 1 260 ? -5.715 24.906 -6.82 1 98.62 260 SER A O 1
ATOM 2095 N N . SER A 1 261 ? -6.949 24.609 -5.035 1 98.81 261 SER A N 1
ATOM 2096 C CA . SER A 1 261 ? -5.855 24.062 -4.238 1 98.81 261 SER A CA 1
ATOM 2097 C C . SER A 1 261 ? -5.438 22.688 -4.738 1 98.81 261 SER A C 1
ATOM 2099 O O . SER A 1 261 ? -4.273 22.297 -4.609 1 98.81 261 SER A O 1
ATOM 2101 N N . TRP A 1 262 ? -6.391 21.891 -5.312 1 98.56 262 TRP A N 1
ATOM 2102 C CA . TRP A 1 262 ? -6.035 20.531 -5.715 1 98.56 262 TRP A CA 1
ATOM 2103 C C . TRP A 1 262 ? -5.918 20.422 -7.23 1 98.56 262 TRP A C 1
ATOM 2105 O O . TRP A 1 262 ? -6.059 19.344 -7.801 1 98.56 262 TRP A O 1
ATOM 2115 N N . SER A 1 263 ? -5.711 21.594 -7.875 1 98.19 263 SER A N 1
ATOM 2116 C CA . SER A 1 263 ? -5.457 21.578 -9.312 1 98.19 263 SER A CA 1
ATOM 2117 C C . SER A 1 263 ? -4.359 20.594 -9.672 1 98.19 263 SER A C 1
ATOM 2119 O O . SER A 1 263 ? -3.4 20.422 -8.914 1 98.19 263 SER A O 1
ATOM 2121 N N . GLY A 1 264 ? -4.477 20 -10.828 1 97.44 264 GLY A N 1
ATOM 2122 C CA . GLY A 1 264 ? -3.504 19.016 -11.281 1 97.44 264 GLY A CA 1
ATOM 2123 C C . GLY A 1 264 ? -2.125 19.609 -11.508 1 97.44 264 GLY A C 1
ATOM 2124 O O . GLY A 1 264 ? -1.115 18.984 -11.172 1 97.44 264 GLY A O 1
ATOM 2125 N N . ASP A 1 265 ? -2.057 20.719 -12.039 1 96.94 265 ASP A N 1
ATOM 2126 C CA . ASP A 1 265 ? -0.801 21.438 -12.258 1 96.94 265 ASP A CA 1
ATOM 2127 C C . ASP A 1 265 ? -0.42 22.266 -11.031 1 96.94 265 ASP A C 1
ATOM 2129 O O . ASP A 1 265 ? -1.16 23.156 -10.633 1 96.94 265 ASP A O 1
ATOM 2133 N N . PRO A 1 266 ? 0.682 21.984 -10.492 1 97.88 266 PRO A N 1
ATOM 2134 C CA . PRO A 1 266 ? 1.068 22.703 -9.273 1 97.88 266 PRO A CA 1
ATOM 2135 C C . PRO A 1 266 ? 1.148 24.219 -9.492 1 97.88 266 PRO A C 1
ATOM 2137 O O . PRO A 1 266 ? 0.914 25 -8.562 1 97.88 266 PRO A O 1
ATOM 2140 N N . THR A 1 267 ? 1.424 24.703 -10.68 1 97.56 267 THR A N 1
ATOM 2141 C CA . THR A 1 267 ? 1.564 26.125 -10.945 1 97.56 267 THR A CA 1
ATOM 2142 C C . THR A 1 267 ? 0.207 26.828 -10.891 1 97.56 267 THR A C 1
ATOM 2144 O O . THR A 1 267 ? 0.137 28.047 -10.781 1 97.56 267 THR A O 1
ATOM 2147 N N . ASP A 1 268 ? -0.82 26.062 -10.953 1 98.31 268 ASP A N 1
ATOM 2148 C CA . ASP A 1 268 ? -2.168 26.625 -10.914 1 98.31 268 ASP A CA 1
ATOM 2149 C C . ASP A 1 268 ? -2.688 26.719 -9.484 1 98.31 268 ASP A C 1
ATOM 2151 O O . ASP A 1 268 ? -3.758 27.281 -9.242 1 98.31 268 ASP A O 1
ATOM 2155 N N . ARG A 1 269 ? -1.948 26.219 -8.547 1 98.75 269 ARG A N 1
ATOM 2156 C CA . ARG A 1 269 ? -2.373 26.234 -7.148 1 98.75 269 ARG A CA 1
ATOM 2157 C C . ARG A 1 269 ? -1.92 27.531 -6.461 1 98.75 269 ARG A C 1
ATOM 2159 O O . ARG A 1 269 ? -0.825 28.031 -6.727 1 98.75 269 ARG A O 1
ATOM 2166 N N . PRO A 1 270 ? -2.73 28.031 -5.562 1 98.81 270 PRO A N 1
ATOM 2167 C CA . PRO A 1 270 ? -2.297 29.188 -4.793 1 98.81 270 PRO A CA 1
ATOM 2168 C C . PRO A 1 270 ? -1.166 28.875 -3.816 1 98.81 270 PRO A C 1
ATOM 2170 O O . PRO A 1 270 ? -0.891 27.703 -3.551 1 98.81 270 PRO A O 1
ATOM 2173 N N . SER A 1 271 ? -0.455 29.906 -3.355 1 98.56 271 SER A N 1
ATOM 2174 C CA . SER A 1 271 ? 0.5 29.734 -2.264 1 98.56 271 SER A CA 1
ATOM 2175 C C . SER A 1 271 ? -0.207 29.672 -0.915 1 98.56 271 SER A C 1
ATOM 2177 O O . SER A 1 271 ? -1.363 30.094 -0.793 1 98.56 271 SER A O 1
ATOM 2179 N N . MET A 1 272 ? 0.517 29.172 0.035 1 98.69 272 MET A N 1
ATOM 2180 C CA . MET A 1 272 ? -0.095 29.141 1.359 1 98.69 272 MET A CA 1
ATOM 2181 C C . MET A 1 272 ? -0.351 30.547 1.877 1 98.69 272 MET A C 1
ATOM 2183 O O . MET A 1 272 ? -1.335 30.797 2.58 1 98.69 272 MET A O 1
ATOM 2187 N N . SER A 1 273 ? 0.49 31.469 1.505 1 98.56 273 SER A N 1
ATOM 2188 C CA . SER A 1 273 ? 0.28 32.875 1.9 1 98.56 273 SER A CA 1
ATOM 2189 C C . SER A 1 273 ? -1.03 33.406 1.34 1 98.56 273 SER A C 1
ATOM 2191 O O . SER A 1 273 ? -1.777 34.094 2.043 1 98.56 273 SER A O 1
ATOM 2193 N N . GLU A 1 274 ? -1.253 33.125 0.117 1 98.69 274 GLU A N 1
ATOM 2194 C CA . GLU A 1 274 ? -2.512 33.531 -0.498 1 98.69 274 GLU A CA 1
ATOM 2195 C C . GLU A 1 274 ? -3.705 32.906 0.211 1 98.69 274 GLU A C 1
ATOM 2197 O O . GLU A 1 274 ? -4.723 33.562 0.435 1 98.69 274 GLU A O 1
ATOM 2202 N N . ILE A 1 275 ? -3.578 31.688 0.565 1 98.81 275 ILE A N 1
ATOM 2203 C CA . ILE A 1 275 ? -4.648 30.953 1.226 1 98.81 275 ILE A CA 1
ATOM 2204 C C . ILE A 1 275 ? -4.898 31.531 2.613 1 98.81 275 ILE A C 1
ATOM 2206 O O . ILE A 1 275 ? -6.051 31.75 3 1 98.81 275 ILE A O 1
ATOM 2210 N N . VAL A 1 276 ? -3.855 31.781 3.371 1 98.75 276 VAL A N 1
ATOM 2211 C CA . VAL A 1 276 ? -3.959 32.375 4.703 1 98.75 276 VAL A CA 1
ATOM 2212 C C . VAL A 1 276 ? -4.711 33.688 4.633 1 98.75 276 VAL A C 1
ATOM 2214 O O . VAL A 1 276 ? -5.621 33.938 5.426 1 98.75 276 VAL A O 1
ATOM 2217 N N . ASN A 1 277 ? -4.336 34.5 3.676 1 98.19 277 ASN A N 1
ATOM 2218 C CA . ASN A 1 277 ? -4.973 35.812 3.523 1 98.19 277 ASN A CA 1
ATOM 2219 C C . ASN A 1 277 ? -6.461 35.688 3.203 1 98.19 277 ASN A C 1
ATOM 2221 O O . ASN A 1 277 ? -7.285 36.406 3.752 1 98.19 277 ASN A O 1
ATOM 2225 N N . LEU A 1 278 ? -6.738 34.781 2.332 1 98 278 LEU A N 1
ATOM 2226 C CA . LEU A 1 278 ? -8.125 34.531 1.949 1 98 278 LEU A CA 1
ATOM 2227 C C . LEU A 1 278 ? -8.953 34.094 3.148 1 98 278 LEU A C 1
ATOM 2229 O O . LEU A 1 278 ? -10.031 34.625 3.406 1 98 278 LEU A O 1
ATOM 2233 N N . LEU A 1 279 ? -8.484 33.156 3.889 1 98.38 279 LEU A N 1
ATOM 2234 C CA . LEU A 1 279 ? -9.219 32.562 5.008 1 98.38 279 LEU A CA 1
ATOM 2235 C C . LEU A 1 279 ? -9.352 33.594 6.145 1 98.38 279 LEU A C 1
ATOM 2237 O O . LEU A 1 279 ? -10.391 33.625 6.816 1 98.38 279 LEU A O 1
ATOM 2241 N N . LYS A 1 280 ? -8.305 34.344 6.371 1 96.88 280 LYS A N 1
ATOM 2242 C CA . LYS A 1 280 ? -8.367 35.406 7.371 1 96.88 280 LYS A CA 1
ATOM 2243 C C . LYS A 1 280 ? -9.523 36.375 7.102 1 96.88 280 LYS A C 1
ATOM 2245 O O . LYS A 1 280 ? -10.219 36.781 8.031 1 96.88 280 LYS A O 1
ATOM 2250 N N . GLY A 1 281 ? -9.75 36.594 5.871 1 95.56 281 GLY A N 1
ATOM 2251 C CA . GLY A 1 281 ? -10.836 37.469 5.469 1 95.56 281 GLY A CA 1
ATOM 2252 C C . GLY A 1 281 ? -12.211 36.906 5.746 1 95.56 281 GLY A C 1
ATOM 2253 O O . GLY A 1 281 ? -13.188 37.656 5.863 1 95.56 281 GLY A O 1
ATOM 2254 N N . TRP A 1 282 ? -12.312 35.594 5.789 1 95.06 282 TRP A N 1
ATOM 2255 C CA . TRP A 1 282 ? -13.602 34.938 6.02 1 95.06 282 TRP A CA 1
ATOM 2256 C C . TRP A 1 282 ? -13.938 34.906 7.508 1 95.06 282 TRP A C 1
ATOM 2258 O O . TRP A 1 282 ? -15.094 34.688 7.883 1 95.06 282 TRP A O 1
ATOM 2268 N N . LEU A 1 283 ? -12.922 35.031 8.352 1 90.19 283 LEU A N 1
ATOM 2269 C CA . LEU A 1 283 ? -13.117 34.938 9.789 1 90.19 283 LEU A CA 1
ATOM 2270 C C . LEU A 1 283 ? -13.469 36.281 10.375 1 90.19 283 LEU A C 1
ATOM 2272 O O . LEU A 1 283 ? -14.008 36.375 11.484 1 90.19 283 LEU A O 1
ATOM 2276 N N . VAL A 1 284 ? -13.273 37.406 9.656 1 75.81 284 VAL A N 1
ATOM 2277 C CA . VAL A 1 284 ? -13.672 38.75 10.086 1 75.81 284 VAL A CA 1
ATOM 2278 C C . VAL A 1 284 ? -15.133 39 9.719 1 75.81 284 VAL A C 1
ATOM 2280 O O . VAL A 1 284 ? -15.609 38.531 8.695 1 75.81 284 VAL A O 1
ATOM 2283 N N . MET B 1 1 ? -30.516 -49 -17.859 1 22.64 1 MET B N 1
ATOM 2284 C CA . MET B 1 1 ? -29.844 -48.906 -16.562 1 22.64 1 MET B CA 1
ATOM 2285 C C . MET B 1 1 ? -28.609 -48 -16.656 1 22.64 1 MET B C 1
ATOM 2287 O O . MET B 1 1 ? -27.547 -48.438 -17.125 1 22.64 1 MET B O 1
ATOM 2291 N N . ARG B 1 2 ? -28.781 -46.812 -17.109 1 29.67 2 ARG B N 1
ATOM 2292 C CA . ARG B 1 2 ? -27.812 -45.719 -17.297 1 29.67 2 ARG B CA 1
ATOM 2293 C C . ARG B 1 2 ? -27.016 -45.469 -16.016 1 29.67 2 ARG B C 1
ATOM 2295 O O . ARG B 1 2 ? -27.594 -45.219 -14.953 1 29.67 2 ARG B O 1
ATOM 2302 N N . MET B 1 3 ? -25.875 -46.219 -15.906 1 30.36 3 MET B N 1
ATOM 2303 C CA . MET B 1 3 ? -24.938 -45.969 -14.805 1 30.36 3 MET B CA 1
ATOM 2304 C C . MET B 1 3 ? -24.719 -44.5 -14.602 1 30.36 3 MET B C 1
ATOM 2306 O O . MET B 1 3 ? -24.25 -43.781 -15.508 1 30.36 3 MET B O 1
ATOM 2310 N N . HIS B 1 4 ? -25.578 -43.781 -14 1 34 4 HIS B N 1
ATOM 2311 C CA . HIS B 1 4 ? -25.391 -42.375 -13.602 1 34 4 HIS B CA 1
ATOM 2312 C C . HIS B 1 4 ? -24.094 -42.219 -12.836 1 34 4 HIS B C 1
ATOM 2314 O O . HIS B 1 4 ? -23.891 -42.812 -11.781 1 34 4 HIS B O 1
ATOM 2320 N N . ASN B 1 5 ? -22.938 -42.25 -13.477 1 33.66 5 ASN B N 1
ATOM 2321 C CA . ASN B 1 5 ? -21.656 -41.844 -12.906 1 33.66 5 ASN B CA 1
ATOM 2322 C C . ASN B 1 5 ? -21.828 -40.656 -11.953 1 33.66 5 ASN B C 1
ATOM 2324 O O . ASN B 1 5 ? -22.125 -39.531 -12.383 1 33.66 5 ASN B O 1
ATOM 2328 N N . GLN B 1 6 ? -22.484 -40.812 -10.789 1 35.88 6 GLN B N 1
ATOM 2329 C CA . GLN B 1 6 ? -22.562 -39.812 -9.727 1 35.88 6 GLN B CA 1
ATOM 2330 C C . GLN B 1 6 ? -21.203 -39.188 -9.477 1 35.88 6 GLN B C 1
ATOM 2332 O O . GLN B 1 6 ? -20.328 -39.812 -8.883 1 35.88 6 GLN B O 1
ATOM 2337 N N . GLU B 1 7 ? -20.516 -38.562 -10.344 1 38.78 7 GLU B N 1
ATOM 2338 C CA . GLU B 1 7 ? -19.391 -37.688 -10.039 1 38.78 7 GLU B CA 1
ATOM 2339 C C . GLU B 1 7 ? -19.578 -36.969 -8.695 1 38.78 7 GLU B C 1
ATOM 2341 O O . GLU B 1 7 ? -20.562 -36.25 -8.508 1 38.78 7 GLU B O 1
ATOM 2346 N N . SER B 1 8 ? -19.359 -37.562 -7.496 1 40.88 8 SER B N 1
ATOM 2347 C CA . SER B 1 8 ? -19.453 -37.062 -6.129 1 40.88 8 SER B CA 1
ATOM 2348 C C . SER B 1 8 ? -19.016 -35.594 -6.039 1 40.88 8 SER B C 1
ATOM 2350 O O . SER B 1 8 ? -17.891 -35.281 -6.418 1 40.88 8 SER B O 1
ATOM 2352 N N . GLU B 1 9 ? -19.797 -34.688 -6.266 1 47.62 9 GLU B N 1
ATOM 2353 C CA . GLU B 1 9 ? -19.625 -33.25 -5.977 1 47.62 9 GLU B CA 1
ATOM 2354 C C . GLU B 1 9 ? -18.875 -33.031 -4.668 1 47.62 9 GLU B C 1
ATOM 2356 O O . GLU B 1 9 ? -19.359 -33.438 -3.6 1 47.62 9 GLU B O 1
ATOM 2361 N N . GLN B 1 10 ? -17.578 -33.219 -4.637 1 57 10 GLN B N 1
ATOM 2362 C CA . GLN B 1 10 ? -16.781 -32.969 -3.434 1 57 10 GLN B CA 1
ATOM 2363 C C . GLN B 1 10 ? -17.172 -31.672 -2.768 1 57 10 GLN B C 1
ATOM 2365 O O . GLN B 1 10 ? -17.141 -30.609 -3.406 1 57 10 GLN B O 1
ATOM 2370 N N . THR B 1 11 ? -18.141 -31.703 -1.877 1 65.62 11 THR B N 1
ATOM 2371 C CA . THR B 1 11 ? -18.609 -30.578 -1.073 1 65.62 11 THR B CA 1
ATOM 2372 C C . THR B 1 11 ? -17.516 -30.125 -0.102 1 65.62 11 THR B C 1
ATOM 2374 O O . THR B 1 11 ? -16.703 -30.938 0.339 1 65.62 11 THR B O 1
ATOM 2377 N N . LEU B 1 12 ? -17.422 -28.828 0.001 1 70.88 12 LEU B N 1
ATOM 2378 C CA . LEU B 1 12 ? -16.484 -28.203 0.939 1 70.88 12 LEU B CA 1
ATOM 2379 C C . LEU B 1 12 ? -16.641 -28.812 2.332 1 70.88 12 LEU B C 1
ATOM 2381 O O . LEU B 1 12 ? -17.75 -28.953 2.834 1 70.88 12 LEU B O 1
ATOM 2385 N N . SER B 1 13 ? -15.531 -29.391 2.854 1 82.62 13 SER B N 1
ATOM 2386 C CA . SER B 1 13 ? -15.516 -30 4.18 1 82.62 13 SER B CA 1
ATOM 2387 C C . SER B 1 13 ? -15.422 -28.953 5.273 1 82.62 13 SER B C 1
ATOM 2389 O O . SER B 1 13 ? -14.586 -28.047 5.203 1 82.62 13 SER B O 1
ATOM 2391 N N . ARG B 1 14 ? -16.359 -29.047 6.121 1 88.69 14 ARG B N 1
ATOM 2392 C CA . ARG B 1 14 ? -16.297 -28.188 7.305 1 88.69 14 ARG B CA 1
ATOM 2393 C C . ARG B 1 14 ? -15.297 -28.734 8.32 1 88.69 14 ARG B C 1
ATOM 2395 O O . ARG B 1 14 ? -15.328 -29.906 8.664 1 88.69 14 ARG B O 1
ATOM 2402 N N . ILE B 1 15 ? -14.414 -27.875 8.688 1 92.44 15 ILE B N 1
ATOM 2403 C CA . ILE B 1 15 ? -13.383 -28.266 9.641 1 92.44 15 ILE B CA 1
ATOM 2404 C C . ILE B 1 15 ? -13.5 -27.406 10.898 1 92.44 15 ILE B C 1
ATOM 2406 O O . ILE B 1 15 ? -13.664 -26.188 10.805 1 92.44 15 ILE B O 1
ATOM 2410 N N . ASP B 1 16 ? -13.461 -28.031 12.023 1 91 16 ASP B N 1
ATOM 2411 C CA . ASP B 1 16 ? -13.398 -27.344 13.297 1 91 16 ASP B CA 1
ATOM 2412 C C . ASP B 1 16 ? -11.953 -26.984 13.664 1 91 16 ASP B C 1
ATOM 2414 O O . ASP B 1 16 ? -11.094 -27.875 13.734 1 91 16 ASP B O 1
ATOM 2418 N N . VAL B 1 17 ? -11.789 -25.719 13.859 1 88.25 17 VAL B N 1
ATOM 2419 C CA . VAL B 1 17 ? -10.438 -25.219 14.133 1 88.25 17 VAL B CA 1
ATOM 2420 C C . VAL B 1 17 ? -9.867 -25.938 15.359 1 88.25 17 VAL B C 1
ATOM 2422 O O . VAL B 1 17 ? -8.656 -26.141 15.461 1 88.25 17 VAL B O 1
ATOM 2425 N N . ASN B 1 18 ? -10.688 -26.391 16.219 1 91.06 18 ASN B N 1
ATOM 2426 C CA . ASN B 1 18 ? -10.258 -27.062 17.438 1 91.06 18 ASN B CA 1
ATOM 2427 C C . ASN B 1 18 ? -9.664 -28.438 17.141 1 91.06 18 ASN B C 1
ATOM 2429 O O . ASN B 1 18 ? -8.977 -29.016 17.984 1 91.06 18 ASN B O 1
ATOM 2433 N N . ASP B 1 19 ? -9.922 -28.922 16.016 1 93.94 19 ASP B N 1
ATOM 2434 C CA . ASP B 1 19 ? -9.391 -30.219 15.602 1 93.94 19 ASP B CA 1
ATOM 2435 C C . ASP B 1 19 ? -8.031 -30.078 14.93 1 93.94 19 ASP B C 1
ATOM 2437 O O . ASP B 1 19 ? -7.41 -31.062 14.539 1 93.94 19 ASP B O 1
ATOM 2441 N N . VAL B 1 20 ? -7.574 -28.844 14.789 1 95.94 20 VAL B N 1
ATOM 2442 C CA . VAL B 1 20 ? -6.316 -28.578 14.109 1 95.94 20 VAL B CA 1
ATOM 2443 C C . VAL B 1 20 ? -5.27 -28.094 15.117 1 95.94 20 VAL B C 1
ATOM 2445 O O . VAL B 1 20 ? -5.496 -27.125 15.844 1 95.94 20 VAL B O 1
ATOM 2448 N N . SER B 1 21 ? -4.176 -28.75 15.195 1 96.81 21 SER B N 1
ATOM 2449 C CA . SER B 1 21 ? -3.111 -28.406 16.141 1 96.81 21 SER B CA 1
ATOM 2450 C C . SER B 1 21 ? -1.962 -27.688 15.43 1 96.81 21 SER B C 1
ATOM 2452 O O . SER B 1 21 ? -1.302 -28.266 14.562 1 96.81 21 SER B O 1
ATOM 2454 N N . VAL B 1 22 ? -1.609 -26.5 15.867 1 97 22 VAL B N 1
ATOM 2455 C CA . VAL B 1 22 ? -0.592 -25.672 15.227 1 97 22 VAL B CA 1
ATOM 2456 C C . VAL B 1 22 ? 0.798 -26.156 15.633 1 97 22 VAL B C 1
ATOM 2458 O O . VAL B 1 22 ? 1.04 -26.453 16.797 1 97 22 VAL B O 1
ATOM 2461 N N . ILE B 1 23 ? 1.649 -26.312 14.711 1 96 23 ILE B N 1
ATOM 2462 C CA . ILE B 1 23 ? 3.037 -26.688 14.953 1 96 23 ILE B CA 1
ATOM 2463 C C . ILE B 1 23 ? 3.92 -25.453 14.953 1 96 23 ILE B C 1
ATOM 2465 O O . ILE B 1 23 ? 4.59 -25.156 15.945 1 96 23 ILE B O 1
ATOM 2469 N N . ARG B 1 24 ? 3.922 -24.672 13.82 1 95.88 24 ARG B N 1
ATOM 2470 C CA . ARG B 1 24 ? 4.75 -23.484 13.703 1 95.88 24 ARG B CA 1
ATOM 2471 C C . ARG B 1 24 ? 4.203 -22.531 12.633 1 95.88 24 ARG B C 1
ATOM 2473 O O . ARG B 1 24 ? 3.453 -22.953 11.75 1 95.88 24 ARG B O 1
ATOM 2480 N N . LEU B 1 25 ? 4.676 -21.312 12.703 1 94.69 25 LEU B N 1
ATOM 2481 C CA . LEU B 1 25 ? 4.348 -20.281 11.719 1 94.69 25 LEU B CA 1
ATOM 2482 C C . LEU B 1 25 ? 5.184 -20.469 10.453 1 94.69 25 LEU B C 1
ATOM 2484 O O . LEU B 1 25 ? 6.406 -20.625 10.531 1 94.69 25 LEU B O 1
ATOM 2488 N N . LEU B 1 26 ? 4.531 -20.594 9.312 1 92.94 26 LEU B N 1
ATOM 2489 C CA . LEU B 1 26 ? 5.23 -20.688 8.039 1 92.94 26 LEU B CA 1
ATOM 2490 C C . LEU B 1 26 ? 5.449 -19.297 7.438 1 92.94 26 LEU B C 1
ATOM 2492 O O . LEU B 1 26 ? 6.496 -19.031 6.84 1 92.94 26 LEU B O 1
ATOM 2496 N N . GLY B 1 27 ? 4.457 -18.422 7.535 1 89.25 27 GLY B N 1
ATOM 2497 C CA . GLY B 1 27 ? 4.551 -17.062 7.016 1 89.25 27 GLY B CA 1
ATOM 2498 C C . GLY B 1 27 ? 3.291 -16.25 7.238 1 89.25 27 GLY B C 1
ATOM 2499 O O . GLY B 1 27 ? 2.256 -16.797 7.629 1 89.25 27 GLY B O 1
ATOM 2500 N N . SER B 1 28 ? 3.467 -14.93 7.062 1 87 28 SER B N 1
ATOM 2501 C CA . SER B 1 28 ? 2.344 -14.008 7.203 1 87 28 SER B CA 1
ATOM 2502 C C . SER B 1 28 ? 2.223 -13.094 5.992 1 87 28 SER B C 1
ATOM 2504 O O . SER B 1 28 ? 3.229 -12.609 5.469 1 87 28 SER B O 1
ATOM 2506 N N . GLY B 1 29 ? 0.982 -12.969 5.523 1 80.94 29 GLY B N 1
ATOM 2507 C CA . GLY B 1 29 ? 0.724 -12.094 4.391 1 80.94 29 GLY B CA 1
ATOM 2508 C C . GLY B 1 29 ? -0.311 -11.023 4.688 1 80.94 29 GLY B C 1
ATOM 2509 O O . GLY B 1 29 ? -0.614 -10.75 5.852 1 80.94 29 GLY B O 1
ATOM 2510 N N . GLY B 1 30 ? -0.781 -10.312 3.652 1 78.56 30 GLY B N 1
ATOM 2511 C CA . GLY B 1 30 ? -1.696 -9.195 3.783 1 78.56 30 GLY B CA 1
ATOM 2512 C C . GLY B 1 30 ? -3.021 -9.578 4.414 1 78.56 30 GLY B C 1
ATOM 2513 O O . GLY B 1 30 ? -3.621 -8.781 5.141 1 78.56 30 GLY B O 1
ATOM 2514 N N . PHE B 1 31 ? -3.426 -10.758 4.227 1 87.12 31 PHE B N 1
ATOM 2515 C CA . PHE B 1 31 ? -4.773 -11.094 4.668 1 87.12 31 PHE B CA 1
ATOM 2516 C C . PHE B 1 31 ? -4.73 -12.062 5.848 1 87.12 31 PHE B C 1
ATOM 2518 O O . PHE B 1 31 ? -5.73 -12.234 6.547 1 87.12 31 PHE B O 1
ATOM 2525 N N . GLY B 1 32 ? -3.586 -12.773 6.035 1 91.38 32 GLY B N 1
ATOM 2526 C CA . GLY B 1 32 ? -3.561 -13.742 7.117 1 91.38 32 GLY B CA 1
ATOM 2527 C C . GLY B 1 32 ? -2.197 -14.383 7.312 1 91.38 32 GLY B C 1
ATOM 2528 O O . GLY B 1 32 ? -1.227 -14 6.656 1 91.38 32 GLY B O 1
ATOM 2529 N N . SER B 1 33 ? -2.223 -15.312 8.297 1 94.19 33 SER B N 1
ATOM 2530 C CA . SER B 1 33 ? -1.026 -16.078 8.617 1 94.19 33 SER B CA 1
ATOM 2531 C C . SER B 1 33 ? -1.218 -17.562 8.305 1 94.19 33 SER B C 1
ATOM 2533 O O . SER B 1 33 ? -2.309 -18.109 8.492 1 94.19 33 SER B O 1
ATOM 2535 N N . VAL B 1 34 ? -0.144 -18.172 7.828 1 96.69 34 VAL B N 1
ATOM 2536 C CA . VAL B 1 34 ? -0.187 -19.578 7.48 1 96.69 34 VAL B CA 1
ATOM 2537 C C . VAL B 1 34 ? 0.698 -20.375 8.438 1 96.69 34 VAL B C 1
ATOM 2539 O O . VAL B 1 34 ? 1.843 -20 8.695 1 96.69 34 VAL B O 1
ATOM 2542 N N . TYR B 1 35 ? 0.146 -21.516 8.883 1 97.12 35 TYR B N 1
ATOM 2543 C CA . TYR B 1 35 ? 0.824 -22.359 9.852 1 97.12 35 TYR B CA 1
ATOM 2544 C C . TYR B 1 35 ? 0.957 -23.781 9.328 1 97.12 35 TYR B C 1
ATOM 2546 O O . TYR B 1 35 ? 0.084 -24.266 8.602 1 97.12 35 TYR B O 1
ATOM 2554 N N . GLU B 1 36 ? 2.107 -24.312 9.711 1 97.69 36 GLU B N 1
ATOM 2555 C CA . GLU B 1 36 ? 2.154 -25.766 9.703 1 97.69 36 GLU B CA 1
ATOM 2556 C C . GLU B 1 36 ? 1.358 -26.359 10.867 1 97.69 36 GLU B C 1
ATOM 2558 O O . GLU B 1 36 ? 1.458 -25.875 11.992 1 97.69 36 GLU B O 1
ATOM 2563 N N . ALA B 1 37 ? 0.521 -27.359 10.539 1 98 37 ALA B N 1
ATOM 2564 C CA . ALA B 1 37 ? -0.357 -27.906 11.57 1 98 37 ALA B CA 1
ATOM 2565 C C . ALA B 1 37 ? -0.644 -29.375 11.328 1 98 37 ALA B C 1
ATOM 2567 O O . ALA B 1 37 ? -0.218 -29.938 10.312 1 98 37 ALA B O 1
ATOM 2568 N N . MET B 1 38 ? -1.272 -29.953 12.336 1 97.88 38 MET B N 1
ATOM 2569 C CA . MET B 1 38 ? -1.732 -31.328 12.234 1 97.88 38 MET B CA 1
ATOM 2570 C C . MET B 1 38 ? -3.256 -31.406 12.25 1 97.88 38 MET B C 1
ATOM 2572 O O . MET B 1 38 ? -3.904 -30.719 13.047 1 97.88 38 MET B O 1
ATOM 2576 N N . TYR B 1 39 ? -3.77 -32.125 11.344 1 95.56 39 TYR B N 1
ATOM 2577 C CA . TYR B 1 39 ? -5.195 -32.438 11.266 1 95.56 39 TYR B CA 1
ATOM 2578 C C . TYR B 1 39 ? -5.422 -33.906 10.93 1 95.56 39 TYR B C 1
ATOM 2580 O O . TYR B 1 39 ? -4.949 -34.375 9.898 1 95.56 39 TYR B O 1
ATOM 2588 N N . ASN B 1 40 ? -6.223 -34.625 11.758 1 92.69 40 ASN B N 1
ATOM 2589 C CA . ASN B 1 40 ? -6.484 -36.062 11.578 1 92.69 40 ASN B CA 1
ATOM 2590 C C . ASN B 1 40 ? -5.199 -36.844 11.32 1 92.69 40 ASN B C 1
ATOM 2592 O O . ASN B 1 40 ? -5.117 -37.594 10.359 1 92.69 40 ASN B O 1
ATOM 2596 N N . ASP B 1 41 ? -4.129 -36.5 12.008 1 93.31 41 ASP B N 1
ATOM 2597 C CA . ASP B 1 41 ? -2.84 -37.188 12.031 1 93.31 41 ASP B CA 1
ATOM 2598 C C . ASP B 1 41 ? -2.064 -36.938 10.742 1 93.31 41 ASP B C 1
ATOM 2600 O O . ASP B 1 41 ? -1.209 -37.75 10.359 1 93.31 41 ASP B O 1
ATOM 2604 N N . SER B 1 42 ? -2.445 -36 10.055 1 95.62 42 SER B N 1
ATOM 2605 C CA . SER B 1 42 ? -1.725 -35.594 8.852 1 95.62 42 SER B CA 1
ATOM 2606 C C . SER B 1 42 ? -1.264 -34.125 8.953 1 95.62 42 SER B C 1
ATOM 2608 O O . SER B 1 42 ? -1.94 -33.312 9.555 1 95.62 42 SER B O 1
ATOM 2610 N N . LYS B 1 43 ? -0.122 -33.938 8.305 1 97.06 43 LYS B N 1
ATOM 2611 C CA . LYS B 1 43 ? 0.359 -32.562 8.227 1 97.06 43 LYS B CA 1
ATOM 2612 C C . LYS B 1 43 ? -0.461 -31.75 7.23 1 97.06 43 LYS B C 1
ATOM 2614 O O . LYS B 1 43 ? -0.794 -32.219 6.148 1 97.06 43 LYS B O 1
ATOM 2619 N N . VAL B 1 44 ? -0.814 -30.531 7.727 1 97.69 44 VAL B N 1
ATOM 2620 C CA . VAL B 1 44 ? -1.593 -29.641 6.871 1 97.69 44 VAL B CA 1
ATOM 2621 C C . VAL B 1 44 ? -1.067 -28.203 7 1 97.69 44 VAL B C 1
ATOM 2623 O O . VAL B 1 44 ? -0.248 -27.922 7.875 1 97.69 44 VAL B O 1
ATOM 2626 N N . ALA B 1 45 ? -1.411 -27.375 6.066 1 97.81 45 ALA B N 1
ATOM 2627 C CA . ALA B 1 45 ? -1.229 -25.922 6.176 1 97.81 45 ALA B CA 1
ATOM 2628 C C . ALA B 1 45 ? -2.525 -25.234 6.605 1 97.81 45 ALA B C 1
ATOM 2630 O O . ALA B 1 45 ? -3.586 -25.484 6.031 1 97.81 45 ALA B O 1
ATOM 2631 N N . LEU B 1 46 ? -2.42 -24.453 7.645 1 97.81 46 LEU B N 1
ATOM 2632 C CA . LEU B 1 46 ? -3.561 -23.734 8.195 1 97.81 46 LEU B CA 1
ATOM 2633 C C . LEU B 1 46 ? -3.416 -22.234 7.977 1 97.81 46 LEU B C 1
ATOM 2635 O O . LEU B 1 46 ? -2.498 -21.609 8.516 1 97.81 46 LEU B O 1
ATOM 2639 N N . LYS B 1 47 ? -4.273 -21.656 7.145 1 96.75 47 LYS B N 1
ATOM 2640 C CA . LYS B 1 47 ? -4.324 -20.203 7.004 1 96.75 47 LYS B CA 1
ATOM 2641 C C . LYS B 1 47 ? -5.379 -19.594 7.926 1 96.75 47 LYS B C 1
ATOM 2643 O O . LYS B 1 47 ? -6.555 -19.953 7.855 1 96.75 47 LYS B O 1
ATOM 2648 N N . LYS B 1 48 ? -4.973 -18.734 8.789 1 96.69 48 LYS B N 1
ATOM 2649 C CA . LYS B 1 48 ? -5.855 -17.953 9.648 1 96.69 48 LYS B CA 1
ATOM 2650 C C . LYS B 1 48 ? -5.941 -16.516 9.172 1 96.69 48 LYS B C 1
ATOM 2652 O O . LYS B 1 48 ? -4.922 -15.836 9.031 1 96.69 48 LYS B O 1
ATOM 2657 N N . PHE B 1 49 ? -7.145 -16.047 9 1 94.94 4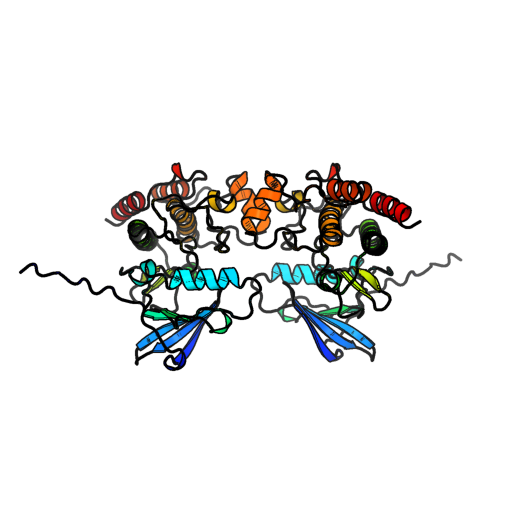9 PHE B N 1
ATOM 2658 C CA . PHE B 1 49 ? -7.32 -14.68 8.508 1 94.94 49 PHE B CA 1
ATOM 2659 C C . PHE B 1 49 ? -7.254 -13.68 9.656 1 94.94 49 PHE B C 1
ATOM 2661 O O . PHE B 1 49 ? -7.727 -13.953 10.758 1 94.94 49 PHE B O 1
ATOM 2668 N N . HIS B 1 50 ? -6.625 -12.555 9.32 1 90.44 50 HIS B N 1
ATOM 2669 C CA . HIS B 1 50 ? -6.555 -11.492 10.312 1 90.44 50 HIS B CA 1
ATOM 2670 C C . HIS B 1 50 ? -7.941 -10.93 10.617 1 90.44 50 HIS B C 1
ATOM 2672 O O . HIS B 1 50 ? -8.688 -10.578 9.703 1 90.44 50 HIS B O 1
ATOM 2678 N N . THR B 1 51 ? -8.195 -10.742 11.859 1 87.38 51 THR B N 1
ATOM 2679 C CA . THR B 1 51 ? -9.508 -10.258 12.25 1 87.38 51 THR B CA 1
ATOM 2680 C C . THR B 1 51 ? -9.469 -8.758 12.523 1 87.38 51 THR B C 1
ATOM 2682 O O . THR B 1 51 ? -10.5 -8.086 12.492 1 87.38 51 THR B O 1
ATOM 2685 N N . ASN B 1 52 ? -8.273 -8.266 12.844 1 79.56 52 ASN B N 1
ATOM 2686 C CA . ASN B 1 52 ? -8.102 -6.844 13.133 1 79.56 52 ASN B CA 1
ATOM 2687 C C . ASN B 1 52 ? -7.516 -6.098 11.938 1 79.56 52 ASN B C 1
ATOM 2689 O O . ASN B 1 52 ? -6.324 -5.773 11.93 1 79.56 52 ASN B O 1
ATOM 2693 N N . THR B 1 53 ? -8.312 -5.98 10.891 1 77.25 53 THR B N 1
ATOM 2694 C CA . THR B 1 53 ? -7.855 -5.301 9.688 1 77.25 53 THR B CA 1
ATOM 2695 C C . THR B 1 53 ? -8.766 -4.117 9.359 1 77.25 53 THR B C 1
ATOM 2697 O O . THR B 1 53 ? -9.945 -4.113 9.719 1 77.25 53 THR B O 1
ATOM 2700 N N . ARG B 1 54 ? -8.102 -3.152 8.727 1 67 54 ARG B N 1
ATOM 2701 C CA . ARG B 1 54 ? -8.836 -1.96 8.312 1 67 54 ARG B CA 1
ATOM 2702 C C . ARG B 1 54 ? -9.688 -2.244 7.078 1 67 54 ARG B C 1
ATOM 2704 O O . ARG B 1 54 ? -10.641 -1.515 6.797 1 67 54 ARG B O 1
ATOM 2711 N N . ASN B 1 55 ? -9.383 -3.303 6.395 1 78.12 55 ASN B N 1
ATOM 2712 C CA . ASN B 1 55 ? -10.117 -3.658 5.184 1 78.12 55 ASN B CA 1
ATOM 2713 C C . ASN B 1 55 ? -10.867 -4.977 5.344 1 78.12 55 ASN B C 1
ATOM 2715 O O . ASN B 1 55 ? -10.531 -5.969 4.688 1 78.12 55 ASN B O 1
ATOM 2719 N N . LYS B 1 56 ? -11.859 -4.961 6.07 1 83.31 56 LYS B N 1
ATOM 2720 C CA . LYS B 1 56 ? -12.617 -6.152 6.43 1 83.31 56 LYS B CA 1
ATOM 2721 C C . LYS B 1 56 ? -13.273 -6.773 5.199 1 83.31 56 LYS B C 1
ATOM 2723 O O . LYS B 1 56 ? -13.305 -8 5.059 1 83.31 56 LYS B O 1
ATOM 2728 N N . LYS B 1 57 ? -13.703 -5.969 4.336 1 86.06 57 LYS B N 1
ATOM 2729 C CA . LYS B 1 57 ? -14.367 -6.457 3.129 1 86.06 57 LYS B CA 1
ATOM 2730 C C . LYS B 1 57 ? -13.398 -7.223 2.234 1 86.06 57 LYS B C 1
ATOM 2732 O O . LYS B 1 57 ? -13.742 -8.281 1.702 1 86.06 57 LYS B O 1
ATOM 2737 N N . ALA B 1 58 ? -12.25 -6.676 2.123 1 88.06 58 ALA B N 1
ATOM 2738 C CA . ALA B 1 58 ? -11.242 -7.34 1.301 1 88.06 58 ALA B CA 1
ATOM 2739 C C . ALA B 1 58 ? -10.852 -8.688 1.896 1 88.06 58 ALA B C 1
ATOM 2741 O O . ALA B 1 58 ? -10.688 -9.672 1.169 1 88.06 58 ALA B O 1
ATOM 2742 N N . ALA B 1 59 ? -10.719 -8.727 3.191 1 90.25 59 ALA B N 1
ATOM 2743 C CA . ALA B 1 59 ? -10.344 -9.961 3.871 1 90.25 59 ALA B CA 1
ATOM 2744 C C . ALA B 1 59 ? -11.406 -11.039 3.672 1 90.25 59 ALA B C 1
ATOM 2746 O O . ALA B 1 59 ? -11.078 -12.188 3.361 1 90.25 59 ALA B O 1
ATOM 2747 N N . MET B 1 60 ? -12.602 -10.688 3.789 1 92.81 60 MET B N 1
ATOM 2748 C CA . MET B 1 60 ? -13.688 -11.648 3.627 1 92.81 60 MET B CA 1
ATOM 2749 C C . MET B 1 60 ? -13.797 -12.102 2.176 1 92.81 60 MET B C 1
ATOM 2751 O O . MET B 1 60 ? -14.047 -13.281 1.907 1 92.81 60 MET B O 1
ATOM 2755 N N . GLN B 1 61 ? -13.625 -11.133 1.304 1 92.12 61 GLN B N 1
ATOM 2756 C CA . GLN B 1 61 ? -13.633 -11.5 -0.109 1 92.12 61 GLN B CA 1
ATOM 2757 C C . GLN B 1 61 ? -12.516 -12.492 -0.43 1 92.12 61 GLN B C 1
ATOM 2759 O O . GLN B 1 61 ? -12.711 -13.422 -1.217 1 92.12 61 GLN B O 1
ATOM 2764 N N . SER B 1 62 ? -11.391 -12.281 0.139 1 94.06 62 SER B N 1
ATOM 2765 C CA . SER B 1 62 ? -10.266 -13.188 -0.057 1 94.06 62 SER B CA 1
ATOM 2766 C C . SER B 1 62 ? -10.586 -14.586 0.463 1 94.06 62 SER B C 1
ATOM 2768 O O . SER B 1 62 ? -10.32 -15.578 -0.211 1 94.06 62 SER B O 1
ATOM 2770 N N . TYR B 1 63 ? -11.188 -14.664 1.628 1 96 63 TYR B N 1
ATOM 2771 C CA . TYR B 1 63 ? -11.617 -15.938 2.207 1 96 63 TYR B CA 1
ATOM 2772 C C . TYR B 1 63 ? -12.602 -16.656 1.29 1 96 63 TYR B C 1
ATOM 2774 O O . TYR B 1 63 ? -12.43 -17.828 0.988 1 96 63 TYR B O 1
ATOM 2782 N N . GLN B 1 64 ? -13.539 -15.914 0.819 1 94.38 64 GLN B N 1
ATOM 2783 C CA . GLN B 1 64 ? -14.578 -16.469 -0.037 1 94.38 64 GLN B CA 1
ATOM 2784 C C . GLN B 1 64 ? -13.992 -17 -1.346 1 94.38 64 GLN B C 1
ATOM 2786 O O . GLN B 1 64 ? -14.445 -18.016 -1.873 1 94.38 64 GLN B O 1
ATOM 2791 N N . ALA B 1 65 ? -13.031 -16.312 -1.821 1 93.88 65 ALA B N 1
ATOM 2792 C CA . ALA B 1 65 ? -12.375 -16.75 -3.049 1 93.88 65 ALA B CA 1
ATOM 2793 C C . ALA B 1 65 ? -11.68 -18.094 -2.848 1 93.88 65 ALA B C 1
ATOM 2795 O O . ALA B 1 65 ? -11.797 -19 -3.682 1 93.88 65 ALA B O 1
ATOM 2796 N N . GLU B 1 66 ? -11.039 -18.219 -1.78 1 93.88 66 GLU B N 1
ATOM 2797 C CA . GLU B 1 66 ? -10.242 -19.406 -1.497 1 93.88 66 GLU B CA 1
ATOM 2798 C C . GLU B 1 66 ? -11.125 -20.625 -1.275 1 93.88 66 GLU B C 1
ATOM 2800 O O . GLU B 1 66 ? -10.719 -21.75 -1.548 1 93.88 66 GLU B O 1
ATOM 2805 N N . VAL B 1 67 ? -12.312 -20.406 -0.817 1 94 67 VAL B N 1
ATOM 2806 C CA . VAL B 1 67 ? -13.148 -21.547 -0.449 1 94 67 VAL B CA 1
ATOM 2807 C C . VAL B 1 67 ? -14.266 -21.719 -1.469 1 94 67 VAL B C 1
ATOM 2809 O O . VAL B 1 67 ? -15.188 -22.516 -1.261 1 94 67 VAL B O 1
ATOM 2812 N N . HIS B 1 68 ? -14.141 -20.969 -2.484 1 93.19 68 HIS B N 1
ATOM 2813 C CA . HIS B 1 68 ? -15.141 -21.141 -3.539 1 93.19 68 HIS B CA 1
ATOM 2814 C C . HIS B 1 68 ? -15.148 -22.562 -4.066 1 93.19 68 HIS B C 1
ATOM 2816 O O . HIS B 1 68 ? -14.102 -23.219 -4.16 1 93.19 68 HIS B O 1
ATOM 2822 N N . GLN B 1 69 ? -16.266 -22.969 -4.512 1 92.69 69 GLN B N 1
ATOM 2823 C CA . GLN B 1 69 ? -16.453 -24.344 -4.961 1 92.69 69 GLN B CA 1
ATOM 2824 C C . GLN B 1 69 ? -15.523 -24.688 -6.117 1 92.69 69 GLN B C 1
ATOM 2826 O O . GLN B 1 69 ? -14.961 -25.781 -6.172 1 92.69 69 GLN B O 1
ATOM 2831 N N . GLU B 1 70 ? -15.406 -23.766 -7.043 1 93 70 GLU B N 1
ATOM 2832 C CA . GLU B 1 70 ? -14.547 -23.984 -8.195 1 93 70 GLU B CA 1
ATOM 2833 C C . GLU B 1 70 ? -13.086 -24.156 -7.777 1 93 70 GLU B C 1
ATOM 2835 O O . GLU B 1 70 ? -12.344 -24.922 -8.398 1 93 70 GLU B O 1
ATOM 2840 N N . VAL B 1 71 ? -12.68 -23.438 -6.781 1 95.12 71 VAL B N 1
ATOM 2841 C CA . VAL B 1 71 ? -11.312 -23.516 -6.281 1 95.12 71 VAL B CA 1
ATOM 2842 C C . VAL B 1 71 ? -11.133 -24.812 -5.5 1 95.12 71 VAL B C 1
ATOM 2844 O O . VAL B 1 71 ? -10.141 -25.531 -5.684 1 95.12 71 VAL B O 1
ATOM 2847 N N . PHE B 1 72 ? -12.078 -25.156 -4.734 1 93.94 72 PHE B N 1
ATOM 2848 C CA . PHE B 1 72 ? -12.07 -26.359 -3.93 1 93.94 72 PHE B CA 1
ATOM 2849 C C . PHE B 1 72 ? -11.977 -27.594 -4.816 1 93.94 72 PHE B C 1
ATOM 2851 O O . PHE B 1 72 ? -11.367 -28.609 -4.434 1 93.94 72 PHE B O 1
ATOM 2858 N N . SER B 1 73 ? -12.492 -27.547 -5.949 1 94.25 73 SER B N 1
ATOM 2859 C CA . SER B 1 73 ? -12.609 -28.703 -6.84 1 94.25 73 SER B CA 1
ATOM 2860 C C . SER B 1 73 ? -11.336 -28.891 -7.652 1 94.25 73 SER B C 1
ATOM 2862 O O . SER B 1 73 ? -11.188 -29.906 -8.344 1 94.25 73 SER B O 1
ATOM 2864 N N . LEU B 1 74 ? -10.43 -27.984 -7.578 1 95.94 74 LEU B N 1
ATOM 2865 C CA . LEU B 1 74 ? -9.203 -28.078 -8.367 1 95.94 74 LEU B CA 1
ATOM 2866 C C . LEU B 1 74 ? -8.367 -29.266 -7.934 1 95.94 74 LEU B C 1
ATOM 2868 O O . LEU B 1 74 ? -8.102 -29.453 -6.742 1 95.94 74 LEU B O 1
ATOM 2872 N N . LYS B 1 75 ? -8.008 -30.141 -8.906 1 96.25 75 LYS B N 1
ATOM 2873 C CA . LYS B 1 75 ? -7.105 -31.266 -8.711 1 96.25 75 LYS B CA 1
ATOM 2874 C C . LYS B 1 75 ? -6.016 -31.297 -9.773 1 96.25 75 LYS B C 1
ATOM 2876 O O . LYS B 1 75 ? -6.277 -31.641 -10.93 1 96.25 75 LYS B O 1
ATOM 2881 N N . HIS B 1 76 ? -4.914 -30.984 -9.406 1 97.81 76 HIS B N 1
ATOM 2882 C CA . HIS B 1 76 ? -3.764 -30.891 -10.297 1 97.81 76 HIS B CA 1
ATOM 2883 C C . HIS B 1 76 ? -2.457 -31.047 -9.523 1 97.81 76 HIS B C 1
ATOM 2885 O O . HIS B 1 76 ? -2.322 -30.547 -8.406 1 97.81 76 HIS B O 1
ATOM 2891 N N . PRO B 1 77 ? -1.501 -31.75 -10.086 1 97.94 77 PRO B N 1
ATOM 2892 C CA . PRO B 1 77 ? -0.241 -31.984 -9.375 1 97.94 77 PRO B CA 1
ATOM 2893 C C . PRO B 1 77 ? 0.499 -30.688 -9.055 1 97.94 77 PRO B C 1
ATOM 2895 O O . PRO B 1 77 ? 1.297 -30.656 -8.117 1 97.94 77 PRO B O 1
ATOM 2898 N N . ASN B 1 78 ? 0.253 -29.625 -9.773 1 98.62 78 ASN B N 1
ATOM 2899 C CA . ASN B 1 78 ? 0.973 -28.375 -9.586 1 98.62 78 ASN B CA 1
ATOM 2900 C C . ASN B 1 78 ? 0.093 -27.312 -8.93 1 98.62 78 ASN B C 1
ATOM 2902 O O . ASN B 1 78 ? 0.353 -26.109 -9.062 1 98.62 78 ASN B O 1
ATOM 2906 N N . ILE B 1 79 ? -0.944 -27.672 -8.258 1 98.62 79 ILE B N 1
ATOM 2907 C CA . ILE B 1 79 ? -1.815 -26.75 -7.527 1 98.62 79 ILE B CA 1
ATOM 2908 C C . ILE B 1 79 ? -2.068 -27.297 -6.125 1 98.62 79 ILE B C 1
ATOM 2910 O O . ILE B 1 79 ? -2.385 -28.484 -5.953 1 98.62 79 ILE B O 1
ATOM 2914 N N . VAL B 1 80 ? -1.892 -26.453 -5.129 1 98.06 80 VAL B N 1
ATOM 2915 C CA . VAL B 1 80 ? -2.146 -26.844 -3.746 1 98.06 80 VAL B CA 1
ATOM 2916 C C . VAL B 1 80 ? -3.633 -27.156 -3.559 1 98.06 80 VAL B C 1
ATOM 2918 O O . VAL B 1 80 ? -4.488 -26.391 -4.031 1 98.06 80 VAL B O 1
ATOM 2921 N N . ARG B 1 81 ? -3.914 -28.141 -2.836 1 96.19 81 ARG B N 1
ATOM 2922 C CA . ARG B 1 81 ? -5.297 -28.562 -2.629 1 96.19 81 ARG B CA 1
ATOM 2923 C C . ARG B 1 81 ? -5.875 -27.938 -1.361 1 96.19 81 ARG B C 1
ATOM 2925 O O . ARG B 1 81 ? -5.223 -27.938 -0.314 1 96.19 81 ARG B O 1
ATOM 2932 N N . VAL B 1 82 ? -7.051 -27.438 -1.511 1 96 82 VAL B N 1
ATOM 2933 C CA . VAL B 1 82 ? -7.82 -27.031 -0.345 1 96 82 VAL B CA 1
ATOM 2934 C C . VAL B 1 82 ? -8.539 -28.234 0.259 1 96 82 VAL B C 1
ATOM 2936 O O . VAL B 1 82 ? -9.172 -29.016 -0.459 1 96 82 VAL B O 1
ATOM 2939 N N . LEU B 1 83 ? -8.406 -28.359 1.571 1 94.69 83 LEU B N 1
ATOM 2940 C CA . LEU B 1 83 ? -8.969 -29.531 2.23 1 94.69 83 LEU B CA 1
ATOM 2941 C C . LEU B 1 83 ? -10.273 -29.172 2.939 1 94.69 83 LEU B C 1
ATOM 2943 O O . LEU B 1 83 ? -11.156 -30.031 3.068 1 94.69 83 LEU B O 1
ATOM 2947 N N . GLY B 1 84 ? -10.383 -28 3.443 1 94.94 84 GLY B N 1
ATOM 2948 C CA . GLY B 1 84 ? -11.586 -27.594 4.141 1 94.94 84 GLY B CA 1
ATOM 2949 C C . GLY B 1 84 ? -11.484 -26.203 4.758 1 94.94 84 GLY B C 1
ATOM 2950 O O . GLY B 1 84 ? -10.484 -25.516 4.566 1 94.94 84 GLY B O 1
ATOM 2951 N N . CYS B 1 85 ? -12.586 -25.766 5.387 1 96.31 85 CYS B N 1
ATOM 2952 C CA . CYS B 1 85 ? -12.672 -24.469 6.059 1 96.31 85 CYS B CA 1
ATOM 2953 C C . CYS B 1 85 ? -13.688 -24.5 7.188 1 96.31 85 CYS B C 1
ATOM 2955 O O . CYS B 1 85 ? -14.344 -25.516 7.41 1 96.31 85 CYS B O 1
ATOM 2957 N N . ASN B 1 86 ? -13.758 -23.453 7.941 1 95.19 86 ASN B N 1
ATOM 2958 C CA . ASN B 1 86 ? -14.719 -23.438 9.031 1 95.19 86 ASN B CA 1
ATOM 2959 C C . ASN B 1 86 ? -16.031 -22.766 8.625 1 95.19 86 ASN B C 1
ATOM 2961 O O . ASN B 1 86 ? -16.859 -22.422 9.477 1 95.19 86 ASN B O 1
ATOM 2965 N N . MET B 1 87 ? -16.266 -22.391 7.438 1 93 87 MET B N 1
ATOM 2966 C CA . MET B 1 87 ? -17.469 -21.812 6.863 1 93 87 MET B CA 1
ATOM 2967 C C . MET B 1 87 ? -17.844 -20.516 7.574 1 93 87 MET B C 1
ATOM 2969 O O . MET B 1 87 ? -19 -20.297 7.938 1 93 87 MET B O 1
ATOM 2973 N N . ALA B 1 88 ? -16.859 -19.781 7.793 1 94.5 88 ALA B N 1
ATOM 2974 C CA . ALA B 1 88 ? -17.047 -18.484 8.43 1 94.5 88 ALA B CA 1
ATOM 2975 C C . ALA B 1 88 ? -17.938 -17.578 7.566 1 94.5 88 ALA B C 1
ATOM 2977 O O . ALA B 1 88 ? -17.828 -17.578 6.336 1 94.5 88 ALA B O 1
ATOM 2978 N N . GLN B 1 89 ? -18.781 -16.75 8.273 1 92.88 89 GLN B N 1
ATOM 2979 C CA . GLN B 1 89 ? -19.672 -15.828 7.574 1 92.88 89 GLN B CA 1
ATOM 2980 C C . GLN B 1 89 ? -19.203 -14.383 7.742 1 92.88 89 GLN B C 1
ATOM 2982 O O . GLN B 1 89 ? -19.641 -13.492 7.016 1 92.88 89 GLN B O 1
ATOM 2987 N N . SER B 1 90 ? -18.406 -14.195 8.742 1 93.75 90 SER B N 1
ATOM 2988 C CA . SER B 1 90 ? -17.828 -12.898 9.047 1 93.75 90 SER B CA 1
ATOM 2989 C C . SER B 1 90 ? -16.422 -13.047 9.625 1 93.75 90 SER B C 1
ATOM 2991 O O . SER B 1 90 ? -15.984 -14.156 9.922 1 93.75 90 SER B O 1
ATOM 2993 N N . LEU B 1 91 ? -15.781 -11.945 9.727 1 92.69 91 LEU B N 1
ATOM 2994 C CA . LEU B 1 91 ? -14.438 -12 10.289 1 92.69 91 LEU B CA 1
ATOM 2995 C C . LEU B 1 91 ? -14.484 -12.375 11.766 1 92.69 91 LEU B C 1
ATOM 2997 O O . LEU B 1 91 ? -13.523 -12.93 12.305 1 92.69 91 LEU B O 1
ATOM 3001 N N . GLU B 1 92 ? -15.508 -12.039 12.406 1 92.12 92 GLU B N 1
ATOM 3002 C CA . GLU B 1 92 ? -15.68 -12.383 13.812 1 92.12 92 GLU B CA 1
ATOM 3003 C C . GLU B 1 92 ? -15.688 -13.898 14.016 1 92.12 92 GLU B C 1
ATOM 3005 O O . GLU B 1 92 ? -15.328 -14.391 15.086 1 92.12 92 GLU B O 1
ATOM 3010 N N . ASP B 1 93 ? -16.016 -14.648 13 1 94.75 93 ASP B N 1
ATOM 3011 C CA . ASP B 1 93 ? -16.031 -16.109 13.047 1 94.75 93 ASP B CA 1
ATOM 3012 C C . ASP B 1 93 ? -14.617 -16.688 12.93 1 94.75 93 ASP B C 1
ATOM 3014 O O . ASP B 1 93 ? -14.445 -17.906 12.906 1 94.75 93 ASP B O 1
ATOM 3018 N N . GLN B 1 94 ? -13.68 -15.82 12.773 1 94.19 94 GLN B N 1
ATOM 3019 C CA . GLN B 1 94 ? -12.289 -16.219 12.664 1 94.19 94 GLN B CA 1
ATOM 3020 C C . GLN B 1 94 ? -12.086 -17.203 11.516 1 94.19 94 GLN B C 1
ATOM 3022 O O . GLN B 1 94 ? -11.711 -18.359 11.734 1 94.19 94 GLN B O 1
ATO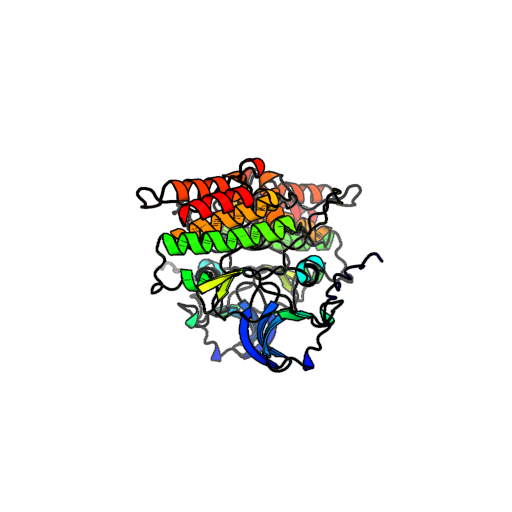M 3027 N N . PRO B 1 95 ? -12.266 -16.75 10.305 1 96.94 95 PRO B N 1
ATOM 3028 C CA . PRO B 1 95 ? -12.172 -17.609 9.117 1 96.94 95 PRO B CA 1
ATOM 3029 C C . PRO B 1 95 ? -10.828 -18.328 9.008 1 96.94 95 PRO B C 1
ATOM 3031 O O . PRO B 1 95 ? -9.781 -17.734 9.273 1 96.94 95 PRO B O 1
ATOM 3034 N N . ILE B 1 96 ? -10.914 -19.625 8.633 1 97.06 96 ILE B N 1
ATOM 3035 C CA . ILE B 1 96 ? -9.719 -20.422 8.43 1 97.06 96 ILE B CA 1
ATOM 3036 C C . ILE B 1 96 ? -9.875 -21.266 7.16 1 97.06 96 ILE B C 1
ATOM 3038 O O . ILE B 1 96 ? -10.992 -21.594 6.758 1 97.06 96 ILE B O 1
ATOM 3042 N N . VAL B 1 97 ? -8.781 -21.562 6.531 1 97.06 97 VAL B N 1
ATOM 3043 C CA . VAL B 1 97 ? -8.695 -22.484 5.41 1 97.06 97 VAL B CA 1
ATOM 3044 C C . VAL B 1 97 ? -7.617 -23.531 5.684 1 97.06 97 VAL B C 1
ATOM 3046 O O . VAL B 1 97 ? -6.508 -23.203 6.105 1 97.06 97 VAL B O 1
ATOM 3049 N N . VAL B 1 98 ? -7.945 -24.766 5.512 1 96.94 98 VAL B N 1
ATOM 3050 C CA . VAL B 1 98 ? -7 -25.859 5.652 1 96.94 98 VAL B CA 1
ATOM 3051 C C . VAL B 1 98 ? -6.625 -26.406 4.277 1 96.94 98 VAL B C 1
ATOM 3053 O O . VAL B 1 98 ? -7.5 -26.719 3.463 1 96.94 98 VAL B O 1
ATOM 3056 N N . MET B 1 99 ? -5.324 -26.516 4.031 1 97.25 99 MET B N 1
ATOM 3057 C CA . MET B 1 99 ? -4.805 -26.969 2.742 1 97.25 99 MET B CA 1
ATOM 3058 C C . MET B 1 99 ? -3.762 -28.062 2.926 1 97.25 99 MET B C 1
ATOM 3060 O O . MET B 1 99 ? -3.275 -28.281 4.035 1 97.25 99 MET B O 1
ATOM 3064 N N . GLU B 1 100 ? -3.486 -28.719 1.855 1 96.44 100 GLU B N 1
ATOM 3065 C CA . GLU B 1 100 ? -2.396 -29.688 1.892 1 96.44 100 GLU B CA 1
ATOM 3066 C C . GLU B 1 100 ? -1.072 -29.031 2.25 1 96.44 100 GLU B C 1
ATOM 3068 O O . GLU B 1 100 ? -0.795 -27.906 1.809 1 96.44 100 GLU B O 1
ATOM 3073 N N . PHE B 1 101 ? -0.333 -29.672 3.08 1 97.81 101 PHE B N 1
ATOM 3074 C CA . PHE B 1 101 ? 1.021 -29.203 3.359 1 97.81 101 PHE B CA 1
ATOM 3075 C C . PHE B 1 101 ? 1.993 -29.703 2.295 1 97.81 101 PHE B C 1
ATOM 3077 O O . PHE B 1 101 ? 2.092 -30.906 2.043 1 97.81 101 PHE B O 1
ATOM 3084 N N . VAL B 1 102 ? 2.725 -28.844 1.661 1 97 102 VAL B N 1
ATOM 3085 C CA . VAL B 1 102 ? 3.684 -29.188 0.617 1 97 102 VAL B CA 1
ATOM 3086 C C . VAL B 1 102 ? 5.102 -29.125 1.177 1 97 102 VAL B C 1
ATOM 3088 O O . VAL B 1 102 ? 5.77 -30.156 1.302 1 97 102 VAL B O 1
ATOM 3091 N N . SER B 1 103 ? 5.551 -27.984 1.532 1 95.12 103 SER B N 1
ATOM 3092 C CA . SER B 1 103 ? 6.852 -27.672 2.115 1 95.12 103 SER B CA 1
ATOM 3093 C C . SER B 1 103 ? 6.902 -26.25 2.646 1 95.12 103 SER B C 1
ATOM 3095 O O . SER B 1 103 ? 6.051 -25.422 2.305 1 95.12 103 SER B O 1
ATOM 3097 N N . PRO B 1 104 ? 7.863 -26.016 3.463 1 93.12 104 PRO B N 1
ATOM 3098 C CA . PRO B 1 104 ? 8.008 -24.625 3.916 1 93.12 104 PRO B CA 1
ATOM 3099 C C . PRO B 1 104 ? 8.719 -23.75 2.895 1 93.12 104 PRO B C 1
ATOM 3101 O O . PRO B 1 104 ? 8.844 -22.531 3.1 1 93.12 104 PRO B O 1
ATOM 3104 N N . LYS B 1 105 ? 9.141 -24.328 1.846 1 95 105 LYS B N 1
ATOM 3105 C CA . LYS B 1 105 ? 9.93 -23.609 0.851 1 95 105 LYS B CA 1
ATOM 3106 C C . LYS B 1 105 ? 9.07 -23.188 -0.334 1 95 105 LYS B C 1
ATOM 3108 O O . LYS B 1 105 ? 8.281 -23.969 -0.847 1 95 105 LYS B O 1
ATOM 3113 N N . ASN B 1 106 ? 9.164 -21.906 -0.677 1 96.75 106 ASN B N 1
ATOM 3114 C CA . ASN B 1 106 ? 8.539 -21.453 -1.911 1 96.75 106 ASN B CA 1
ATOM 3115 C C . ASN B 1 106 ? 9.586 -20.984 -2.924 1 96.75 106 ASN B C 1
ATOM 3117 O O . ASN B 1 106 ? 10.781 -21.016 -2.648 1 96.75 106 ASN B O 1
ATOM 3121 N N . LEU B 1 107 ? 9.125 -20.641 -4.059 1 97.88 107 LEU B N 1
ATOM 3122 C CA . LEU B 1 107 ? 10.008 -20.281 -5.168 1 97.88 107 LEU B CA 1
ATOM 3123 C C . LEU B 1 107 ? 10.828 -19.047 -4.84 1 97.88 107 LEU B C 1
ATOM 3125 O O . LEU B 1 107 ? 11.961 -18.906 -5.293 1 97.88 107 LEU B O 1
ATOM 3129 N N . GLN B 1 108 ? 10.273 -18.109 -4.07 1 96.94 108 GLN B N 1
ATOM 3130 C CA . GLN B 1 108 ? 11.039 -16.938 -3.662 1 96.94 108 GLN B CA 1
ATOM 3131 C C . GLN B 1 108 ? 12.242 -17.328 -2.818 1 96.94 108 GLN B C 1
ATOM 3133 O O . GLN B 1 108 ? 13.328 -16.75 -2.965 1 96.94 108 GLN B O 1
ATOM 3138 N N . HIS B 1 109 ? 12.094 -18.281 -1.962 1 95.81 109 HIS B N 1
ATOM 3139 C CA . HIS B 1 109 ? 13.203 -18.797 -1.168 1 95.81 109 HIS B CA 1
ATOM 3140 C C . HIS B 1 109 ? 14.312 -19.344 -2.061 1 95.81 109 HIS B C 1
ATOM 3142 O O . HIS B 1 109 ? 15.5 -19.094 -1.804 1 95.81 109 HIS B O 1
ATOM 3148 N N . VAL B 1 110 ? 13.922 -20.031 -3.023 1 96.62 110 VAL B N 1
ATOM 3149 C CA . VAL B 1 110 ? 14.883 -20.625 -3.957 1 96.62 110 VAL B CA 1
ATOM 3150 C C . VAL B 1 110 ? 15.648 -19.516 -4.676 1 96.62 110 VAL B C 1
ATOM 3152 O O . VAL B 1 110 ? 16.875 -19.578 -4.789 1 96.62 110 VAL B O 1
ATOM 3155 N N . LEU B 1 111 ? 14.953 -18.516 -5.094 1 96.94 111 LEU B N 1
ATOM 3156 C CA . LEU B 1 111 ? 15.547 -17.406 -5.848 1 96.94 111 LEU B CA 1
ATOM 3157 C C . LEU B 1 111 ? 16.469 -16.578 -4.961 1 96.94 111 LEU B C 1
ATOM 3159 O O . LEU B 1 111 ? 17.484 -16.047 -5.43 1 96.94 111 LEU B O 1
ATOM 3163 N N . ASP B 1 112 ? 16.141 -16.531 -3.709 1 95.62 112 ASP B N 1
ATOM 3164 C CA . ASP B 1 112 ? 16.906 -15.727 -2.766 1 95.62 112 ASP B CA 1
ATOM 3165 C C . ASP B 1 112 ? 18.156 -16.469 -2.301 1 95.62 112 ASP B C 1
ATOM 3167 O O . ASP B 1 112 ? 19.094 -15.844 -1.802 1 95.62 112 ASP B O 1
ATOM 3171 N N . ASP B 1 113 ? 18.141 -17.766 -2.371 1 95.62 113 ASP B N 1
ATOM 3172 C CA . ASP B 1 113 ? 19.25 -18.578 -1.891 1 95.62 113 ASP B CA 1
ATOM 3173 C C . ASP B 1 113 ? 20.391 -18.578 -2.891 1 95.62 113 ASP B C 1
ATOM 3175 O O . ASP B 1 113 ? 20.344 -19.281 -3.908 1 95.62 113 ASP B O 1
ATOM 3179 N N . GLY B 1 114 ? 21.484 -17.938 -2.537 1 92.31 114 GLY B N 1
ATOM 3180 C CA . GLY B 1 114 ? 22.656 -17.828 -3.406 1 92.31 114 GLY B CA 1
ATOM 3181 C C . GLY B 1 114 ? 23.344 -19.172 -3.654 1 92.31 114 GLY B C 1
ATOM 3182 O O . GLY B 1 114 ? 24.078 -19.312 -4.633 1 92.31 114 GLY B O 1
ATOM 3183 N N . GLU B 1 115 ? 23.031 -20.078 -2.838 1 94.06 115 GLU B N 1
ATOM 3184 C CA . GLU B 1 115 ? 23.672 -21.391 -2.963 1 94.06 115 GLU B CA 1
ATOM 3185 C C . GLU B 1 115 ? 22.891 -22.297 -3.898 1 94.06 115 GLU B C 1
ATOM 3187 O O . GLU B 1 115 ? 23.391 -23.344 -4.336 1 94.06 115 GLU B O 1
ATOM 3192 N N . GLU B 1 116 ? 21.688 -21.953 -4.188 1 93.38 116 GLU B N 1
ATOM 3193 C CA . GLU B 1 116 ? 20.859 -22.719 -5.117 1 93.38 116 GLU B CA 1
ATOM 3194 C C . GLU B 1 116 ? 21.234 -22.406 -6.562 1 93.38 116 GLU B C 1
ATOM 3196 O O . GLU B 1 116 ? 21.203 -21.25 -6.984 1 93.38 116 GLU B O 1
ATOM 3201 N N . LYS B 1 117 ? 21.594 -23.469 -7.23 1 92 117 LYS B N 1
ATOM 3202 C CA . LYS B 1 117 ? 21.906 -23.297 -8.648 1 92 117 LYS B CA 1
ATOM 3203 C C . LYS B 1 117 ? 20.641 -23.375 -9.5 1 92 117 LYS B C 1
ATOM 3205 O O . LYS B 1 117 ? 19.906 -24.359 -9.422 1 92 117 LYS B O 1
ATOM 3210 N N . ILE B 1 118 ? 20.422 -22.344 -10.266 1 93.94 118 ILE B N 1
ATOM 3211 C CA . ILE B 1 118 ? 19.297 -22.312 -11.188 1 93.94 118 ILE B CA 1
ATOM 3212 C C . ILE B 1 118 ? 19.797 -22.156 -12.617 1 93.94 118 ILE B C 1
ATOM 3214 O O . ILE B 1 118 ? 19.906 -21.031 -13.133 1 93.94 118 ILE B O 1
ATOM 3218 N N . ASP B 1 119 ? 20.062 -23.297 -13.25 1 92.88 119 ASP B N 1
ATOM 3219 C CA . ASP B 1 119 ? 20.484 -23.266 -14.641 1 92.88 119 ASP B CA 1
ATOM 3220 C C . ASP B 1 119 ? 19.297 -23.156 -15.586 1 92.88 119 ASP B C 1
ATOM 3222 O O . ASP B 1 119 ? 18.156 -23.031 -15.133 1 92.88 119 ASP B O 1
ATOM 3226 N N . PHE B 1 120 ? 19.578 -23.156 -16.859 1 94.06 120 PHE B N 1
ATOM 3227 C CA . PHE B 1 120 ? 18.531 -22.938 -17.859 1 94.06 120 PHE B CA 1
ATOM 3228 C C . PHE B 1 120 ? 17.469 -24.031 -17.781 1 94.06 120 PHE B C 1
ATOM 3230 O O . PHE B 1 120 ? 16.281 -23.734 -17.797 1 94.06 120 PHE B O 1
ATOM 3237 N N . LYS B 1 121 ? 17.891 -25.219 -17.609 1 95.06 121 LYS B N 1
ATOM 3238 C CA . LYS B 1 121 ? 16.953 -26.344 -17.547 1 95.06 121 LYS B CA 1
ATOM 3239 C C . LYS B 1 121 ? 16.016 -26.219 -16.359 1 95.06 121 LYS B C 1
ATOM 3241 O O . LYS B 1 121 ? 14.805 -26.391 -16.484 1 95.06 121 LYS B O 1
ATOM 3246 N N . ARG B 1 122 ? 16.562 -25.938 -15.227 1 95.69 122 ARG B N 1
ATOM 3247 C CA . ARG B 1 122 ? 15.758 -25.781 -14.016 1 95.69 122 ARG B CA 1
ATOM 3248 C C . ARG B 1 122 ? 14.812 -24.594 -14.133 1 95.69 122 ARG B C 1
ATOM 3250 O O . ARG B 1 122 ? 13.648 -24.688 -13.734 1 95.69 122 ARG B O 1
ATOM 3257 N N . ARG B 1 123 ? 15.344 -23.547 -14.688 1 96.12 123 ARG B N 1
ATOM 3258 C CA . ARG B 1 123 ? 14.547 -22.344 -14.914 1 96.12 123 ARG B CA 1
ATOM 3259 C C . ARG B 1 123 ? 13.336 -22.641 -15.789 1 96.12 123 ARG B C 1
ATOM 3261 O O . ARG B 1 123 ? 12.211 -22.266 -15.461 1 96.12 123 ARG B O 1
ATOM 3268 N N . VAL B 1 124 ? 13.57 -23.312 -16.812 1 97.69 124 VAL B N 1
ATOM 3269 C CA . VAL B 1 124 ? 12.523 -23.656 -17.766 1 97.69 124 VAL B CA 1
ATOM 3270 C C . VAL B 1 124 ? 11.555 -24.641 -17.141 1 97.69 124 VAL B C 1
ATOM 3272 O O . VAL B 1 124 ? 10.344 -24.578 -17.375 1 97.69 124 VAL B O 1
ATOM 3275 N N . THR B 1 125 ? 12.039 -25.531 -16.344 1 98.06 125 THR B N 1
ATOM 3276 C CA . THR B 1 125 ? 11.18 -26.484 -15.664 1 98.06 125 THR B CA 1
ATOM 3277 C C . THR B 1 125 ? 10.211 -25.781 -14.719 1 98.06 125 THR B C 1
ATOM 3279 O O . THR B 1 125 ? 9.008 -26.062 -14.734 1 98.06 125 THR B O 1
ATOM 3282 N N . PHE B 1 126 ? 10.727 -24.859 -13.938 1 98.44 126 PHE B N 1
ATOM 3283 C CA . PHE B 1 126 ? 9.867 -24.078 -13.062 1 98.44 126 PHE B CA 1
ATOM 3284 C C . PHE B 1 126 ? 8.805 -23.344 -13.867 1 98.44 126 PHE B C 1
ATOM 3286 O O . PHE B 1 126 ? 7.617 -23.406 -13.531 1 98.44 126 PHE B O 1
ATOM 3293 N N . ALA B 1 127 ? 9.258 -22.688 -14.914 1 98.75 127 ALA B N 1
ATOM 3294 C CA . ALA B 1 127 ? 8.344 -21.922 -15.758 1 98.75 127 ALA B CA 1
ATOM 3295 C C . ALA B 1 127 ? 7.262 -22.828 -16.344 1 98.75 127 ALA B C 1
ATOM 3297 O O . ALA B 1 127 ? 6.082 -22.453 -16.359 1 98.75 127 ALA B O 1
ATOM 3298 N N . TYR B 1 128 ? 7.664 -23.938 -16.75 1 98.75 128 TYR B N 1
ATOM 3299 C CA . TYR B 1 128 ? 6.746 -24.891 -17.344 1 98.75 128 TYR B CA 1
ATOM 3300 C C . TYR B 1 128 ? 5.707 -25.359 -16.344 1 98.75 128 TYR B C 1
ATOM 3302 O O . TYR B 1 128 ? 4.504 -25.344 -16.625 1 98.75 128 TYR B O 1
ATOM 3310 N N . GLU B 1 129 ? 6.098 -25.734 -15.219 1 98.81 129 GLU B N 1
ATOM 3311 C CA . GLU B 1 129 ? 5.188 -26.266 -14.211 1 98.81 129 GLU B CA 1
ATOM 3312 C C . GLU B 1 129 ? 4.199 -25.203 -13.742 1 98.81 129 GLU B C 1
ATOM 3314 O O . GLU B 1 129 ? 3.016 -25.484 -13.547 1 98.81 129 GLU B O 1
ATOM 3319 N N . VAL B 1 130 ? 4.641 -23.969 -13.594 1 98.88 130 VAL B N 1
ATOM 3320 C CA . VAL B 1 130 ? 3.742 -22.875 -13.25 1 98.88 130 VAL B CA 1
ATOM 3321 C C . VAL B 1 130 ? 2.752 -22.641 -14.383 1 98.88 130 VAL B C 1
ATOM 3323 O O . VAL B 1 130 ? 1.562 -22.422 -14.148 1 98.88 130 VAL B O 1
ATOM 3326 N N . SER B 1 131 ? 3.275 -22.703 -15.609 1 98.88 131 SER B N 1
ATOM 3327 C CA . SER B 1 131 ? 2.424 -22.422 -16.766 1 98.88 131 SER B CA 1
ATOM 3328 C C . SER B 1 131 ? 1.33 -23.469 -16.906 1 98.88 131 SER B C 1
ATOM 3330 O O . SER B 1 131 ? 0.194 -23.141 -17.266 1 98.88 131 SER B O 1
ATOM 3332 N N . ILE B 1 132 ? 1.618 -24.75 -16.641 1 98.75 132 ILE B N 1
ATOM 3333 C CA . ILE B 1 132 ? 0.598 -25.781 -16.797 1 98.75 132 ILE B CA 1
ATOM 3334 C C . ILE B 1 132 ? -0.439 -25.641 -15.68 1 98.75 132 ILE B C 1
ATOM 3336 O O . ILE B 1 132 ? -1.62 -25.938 -15.883 1 98.75 132 ILE B O 1
ATOM 3340 N N . ALA B 1 133 ? -0.017 -25.234 -14.531 1 98.88 133 ALA B N 1
ATOM 3341 C CA . ALA B 1 133 ? -0.97 -24.922 -13.461 1 98.88 133 ALA B CA 1
ATOM 3342 C C . ALA B 1 133 ? -1.918 -23.812 -13.875 1 98.88 133 ALA B C 1
ATOM 3344 O O . ALA B 1 133 ? -3.135 -23.922 -13.703 1 98.88 133 ALA B O 1
ATOM 3345 N N . LEU B 1 134 ? -1.364 -22.719 -14.422 1 98.88 134 LEU B N 1
ATOM 3346 C CA . LEU B 1 134 ? -2.172 -21.578 -14.859 1 98.88 134 LEU B CA 1
ATOM 3347 C C . LEU B 1 134 ? -3.111 -21.984 -15.992 1 98.88 134 LEU B C 1
ATOM 3349 O O . LEU B 1 134 ? -4.277 -21.578 -16.016 1 98.88 134 LEU B O 1
ATOM 3353 N N . GLU B 1 135 ? -2.547 -22.734 -16.922 1 98.81 135 GLU B N 1
ATOM 3354 C CA . GLU B 1 135 ? -3.396 -23.219 -18 1 98.81 135 GLU B CA 1
ATOM 3355 C C . GLU B 1 135 ? -4.602 -23.984 -17.469 1 98.81 135 GLU B C 1
ATOM 3357 O O . GLU B 1 135 ? -5.73 -23.75 -17.891 1 98.81 135 GLU B O 1
ATOM 3362 N N . TYR B 1 136 ? -4.402 -24.828 -16.531 1 98.69 136 TYR B N 1
ATOM 3363 C CA . TYR B 1 136 ? -5.453 -25.641 -15.945 1 98.69 136 TYR B CA 1
ATOM 3364 C C . TYR B 1 136 ? -6.516 -24.781 -15.281 1 98.69 136 TYR B C 1
ATOM 3366 O O . TYR B 1 136 ? -7.711 -24.984 -15.492 1 98.69 136 TYR B O 1
ATOM 3374 N N . ILE B 1 137 ? -6.105 -23.797 -14.484 1 98.38 137 ILE B N 1
ATOM 3375 C CA . ILE B 1 137 ? -7.117 -23.016 -13.781 1 98.38 137 ILE B CA 1
ATOM 3376 C C . ILE B 1 137 ? -7.875 -22.141 -14.781 1 98.38 137 ILE B C 1
ATOM 3378 O O . ILE B 1 137 ? -9.062 -21.859 -14.594 1 98.38 137 ILE B O 1
ATOM 3382 N N . HIS B 1 138 ? -7.188 -21.672 -15.812 1 98.12 138 HIS B N 1
ATOM 3383 C CA . HIS B 1 138 ? -7.879 -20.922 -16.859 1 98.12 138 HIS B CA 1
ATOM 3384 C C . HIS B 1 138 ? -8.953 -21.781 -17.531 1 98.12 138 HIS B C 1
ATOM 3386 O O . HIS B 1 138 ? -10.047 -21.297 -17.812 1 98.12 138 HIS B O 1
ATOM 3392 N N . GLU B 1 139 ? -8.656 -23.016 -17.719 1 97.31 139 GLU B N 1
ATOM 3393 C CA . GLU B 1 139 ? -9.625 -23.953 -18.297 1 97.31 139 GLU B CA 1
ATOM 3394 C C . GLU B 1 139 ? -10.836 -24.125 -17.375 1 97.31 139 GLU B C 1
ATOM 3396 O O . GLU B 1 139 ? -11.93 -24.453 -17.844 1 97.31 139 GLU B O 1
ATOM 3401 N N . ASN B 1 140 ? -10.586 -23.953 -16.125 1 96.62 140 ASN B N 1
ATOM 3402 C CA . ASN B 1 140 ? -11.664 -24.031 -15.148 1 96.62 140 ASN B CA 1
ATOM 3403 C C . ASN B 1 140 ? -12.258 -22.656 -14.852 1 96.62 140 ASN B C 1
ATOM 3405 O O . ASN B 1 140 ? -12.914 -22.469 -13.828 1 96.62 140 ASN B O 1
ATOM 3409 N N . ARG B 1 141 ? -11.891 -21.672 -15.625 1 96.19 141 ARG B N 1
ATOM 3410 C CA . ARG B 1 141 ? -12.469 -20.328 -15.641 1 96.19 141 ARG B CA 1
ATOM 3411 C C . ARG B 1 141 ? -12.055 -19.547 -14.406 1 96.19 141 ARG B C 1
ATOM 3413 O O . ARG B 1 141 ? -12.812 -18.688 -13.922 1 96.19 141 ARG B O 1
ATOM 3420 N N . ILE B 1 142 ? -10.953 -19.844 -13.922 1 97.25 142 ILE B N 1
ATOM 3421 C CA . ILE B 1 142 ? -10.406 -19.125 -12.773 1 97.25 142 ILE B CA 1
ATOM 3422 C C . ILE B 1 142 ? -9.203 -18.297 -13.211 1 97.25 142 ILE B C 1
ATOM 3424 O O . ILE B 1 142 ? -8.32 -18.797 -13.914 1 97.25 142 ILE B O 1
ATOM 3428 N N . VAL B 1 143 ? -9.195 -17.031 -12.875 1 97.62 143 VAL B N 1
ATOM 3429 C CA . VAL B 1 143 ? -8.016 -16.188 -12.977 1 97.62 143 VAL B CA 1
ATOM 3430 C C . VAL B 1 143 ? -7.375 -16.016 -11.602 1 97.62 143 VAL B C 1
ATOM 3432 O O . VAL B 1 143 ? -8.062 -15.711 -10.625 1 97.62 143 VAL B O 1
ATOM 3435 N N . HIS B 1 144 ? -6.102 -16.203 -11.453 1 98 144 HIS B N 1
ATOM 3436 C CA . HIS B 1 144 ? -5.422 -16.25 -10.164 1 98 144 HIS B CA 1
ATOM 3437 C C . HIS B 1 144 ? -5.297 -14.852 -9.57 1 98 144 HIS B C 1
ATOM 3439 O O . HIS B 1 144 ? -5.676 -14.625 -8.414 1 98 144 HIS B O 1
ATOM 3445 N N . LEU B 1 145 ? -4.641 -13.875 -10.32 1 97.25 145 LEU B N 1
ATOM 3446 C CA . LEU B 1 145 ? -4.605 -12.43 -10.086 1 97.25 145 LEU B CA 1
ATOM 3447 C C . LEU B 1 145 ? -3.59 -12.078 -9.008 1 97.25 145 LEU B C 1
ATOM 3449 O O . LEU B 1 145 ? -3.482 -10.922 -8.609 1 97.25 145 LEU B O 1
ATOM 3453 N N . ASP B 1 146 ? -2.76 -13.047 -8.547 1 97.25 146 ASP B N 1
ATOM 3454 C CA . ASP B 1 146 ? -1.687 -12.734 -7.605 1 97.25 146 ASP B CA 1
ATOM 3455 C C . ASP B 1 146 ? -0.516 -13.703 -7.773 1 97.25 146 ASP B C 1
ATOM 3457 O O . ASP B 1 146 ? 0.081 -14.141 -6.789 1 97.25 146 ASP B O 1
ATOM 3461 N N . LEU B 1 147 ? -0.261 -14.094 -8.922 1 98.38 147 LEU B N 1
ATOM 3462 C CA . LEU B 1 147 ? 0.907 -14.922 -9.188 1 98.38 147 LEU B CA 1
ATOM 3463 C C . LEU B 1 147 ? 2.195 -14.164 -8.883 1 98.38 147 LEU B C 1
ATOM 3465 O O . LEU B 1 147 ? 2.395 -13.055 -9.375 1 98.38 147 LEU B O 1
ATOM 3469 N N . LYS B 1 148 ? 3 -14.766 -8.094 1 97.94 148 LYS B N 1
ATOM 3470 C CA . LYS B 1 148 ? 4.352 -14.352 -7.73 1 97.94 148 LYS B CA 1
ATOM 3471 C C . LYS B 1 148 ? 5.137 -15.5 -7.109 1 97.94 148 LYS B C 1
ATOM 3473 O O . LYS B 1 148 ? 4.547 -16.469 -6.637 1 97.94 148 LYS B O 1
ATOM 3478 N N . PRO B 1 149 ? 6.426 -15.422 -7.105 1 98.12 149 PRO B N 1
ATOM 3479 C CA . PRO B 1 149 ? 7.227 -16.531 -6.594 1 98.12 149 PRO B CA 1
ATOM 3480 C C . PRO B 1 149 ? 6.863 -16.922 -5.16 1 98.12 149 PRO B C 1
ATOM 3482 O O . PRO B 1 149 ? 6.906 -18.094 -4.801 1 98.12 149 PRO B O 1
ATOM 3485 N N . ALA B 1 150 ? 6.402 -15.977 -4.355 1 96.25 150 ALA B N 1
ATOM 3486 C CA . ALA B 1 150 ? 6.047 -16.234 -2.963 1 96.25 150 ALA B CA 1
ATOM 3487 C C . ALA B 1 150 ? 4.801 -17.109 -2.867 1 96.25 150 ALA B C 1
ATOM 3489 O O . ALA B 1 150 ? 4.531 -17.703 -1.821 1 96.25 150 ALA B O 1
ATOM 3490 N N . ASN B 1 151 ? 4.055 -17.203 -3.953 1 96.94 151 ASN B N 1
ATOM 3491 C CA . ASN B 1 151 ? 2.834 -18 -3.969 1 96.94 151 ASN B CA 1
ATOM 3492 C C . ASN B 1 151 ? 3.023 -19.312 -4.742 1 96.94 151 ASN B C 1
ATOM 3494 O O . ASN B 1 151 ? 2.047 -19.953 -5.121 1 96.94 151 ASN B O 1
ATOM 3498 N N . VAL B 1 152 ? 4.238 -19.656 -5.031 1 98.56 152 VAL B N 1
ATOM 3499 C CA . VAL B 1 152 ? 4.59 -20.938 -5.66 1 98.56 152 VAL B CA 1
ATOM 3500 C C . VAL B 1 152 ? 5.449 -21.766 -4.707 1 98.56 152 VAL B C 1
ATOM 3502 O O . VAL B 1 152 ? 6.629 -21.453 -4.508 1 98.56 152 VAL B O 1
ATOM 3505 N N . LEU B 1 153 ? 4.867 -22.812 -4.23 1 98.31 153 LEU B N 1
ATOM 3506 C CA . LEU B 1 153 ? 5.582 -23.688 -3.305 1 98.31 153 LEU B CA 1
ATOM 3507 C C . LEU B 1 153 ? 6.457 -24.688 -4.059 1 98.31 153 LEU B C 1
ATOM 3509 O O . LEU B 1 153 ? 6.18 -25.016 -5.215 1 98.31 153 LEU B O 1
ATOM 3513 N N . ILE B 1 154 ? 7.516 -25.109 -3.367 1 97.81 154 ILE B N 1
ATOM 3514 C CA . ILE B 1 154 ? 8.414 -26.125 -3.914 1 97.81 154 ILE B CA 1
ATOM 3515 C C . ILE B 1 154 ? 8.312 -27.391 -3.082 1 97.81 154 ILE B C 1
ATOM 3517 O O . ILE B 1 154 ? 8.633 -27.391 -1.891 1 97.81 154 ILE B O 1
ATOM 3521 N N . SER B 1 155 ? 7.934 -28.469 -3.76 1 97.19 155 SER B N 1
ATOM 3522 C CA . SER B 1 155 ? 7.828 -29.75 -3.062 1 97.19 155 SER B CA 1
ATOM 3523 C C . SER B 1 155 ? 9.203 -30.328 -2.752 1 97.19 155 SER B C 1
ATOM 3525 O O . SER B 1 155 ? 10.219 -29.844 -3.256 1 97.19 155 SER B O 1
ATOM 3527 N N . ASN B 1 156 ? 9.172 -31.375 -1.96 1 94.81 156 ASN B N 1
ATOM 3528 C CA . ASN B 1 156 ? 10.422 -32.031 -1.605 1 94.81 156 ASN B CA 1
ATOM 3529 C C . ASN B 1 156 ? 11.094 -32.656 -2.828 1 94.81 156 ASN B C 1
ATOM 3531 O O . ASN B 1 156 ? 12.312 -32.812 -2.857 1 94.81 156 ASN B O 1
ATOM 3535 N N . GLU B 1 157 ? 10.32 -33 -3.781 1 95.19 157 GLU B N 1
ATOM 3536 C CA . GLU B 1 157 ? 10.836 -33.594 -5.016 1 95.19 157 GLU B CA 1
ATOM 3537 C C . GLU B 1 157 ? 11.281 -32.5 -5.996 1 95.19 157 GLU B C 1
ATOM 3539 O O . GLU B 1 157 ? 11.789 -32.781 -7.074 1 95.19 157 GLU B O 1
ATOM 3544 N N . GLY B 1 158 ? 11.047 -31.203 -5.664 1 95.19 158 GLY B N 1
ATOM 3545 C CA . GLY B 1 158 ? 11.547 -30.094 -6.465 1 95.19 158 GLY B CA 1
ATOM 3546 C C . GLY B 1 158 ? 10.523 -29.578 -7.457 1 95.19 158 GLY B C 1
ATOM 3547 O O . GLY B 1 158 ? 10.875 -28.828 -8.367 1 95.19 158 GLY B O 1
ATOM 3548 N N . HIS B 1 159 ? 9.25 -29.969 -7.27 1 97.25 159 HIS B N 1
ATOM 3549 C CA . HIS B 1 159 ? 8.203 -29.547 -8.188 1 97.25 159 HIS B CA 1
ATOM 3550 C C . HIS B 1 159 ? 7.461 -28.328 -7.652 1 97.25 159 HIS B C 1
ATOM 3552 O O . HIS B 1 159 ? 7.301 -28.172 -6.441 1 97.25 159 HIS B O 1
ATOM 3558 N N . CYS B 1 160 ? 6.98 -27.484 -8.562 1 98.25 160 CYS B N 1
ATOM 3559 C CA . CYS B 1 160 ? 6.219 -26.297 -8.211 1 98.25 160 CYS B CA 1
ATOM 3560 C C . CYS B 1 160 ? 4.766 -26.641 -7.914 1 98.25 160 CYS B C 1
ATOM 3562 O O . CYS B 1 160 ? 4.172 -27.484 -8.602 1 98.25 160 CYS B O 1
ATOM 3564 N N . LYS B 1 161 ? 4.23 -25.969 -6.949 1 98.62 161 LYS B N 1
ATOM 3565 C CA . LYS B 1 161 ? 2.793 -26 -6.695 1 98.62 161 LYS B CA 1
ATOM 3566 C C . LYS B 1 161 ? 2.248 -24.594 -6.453 1 98.62 161 LYS B C 1
ATOM 3568 O O . LYS B 1 161 ? 2.67 -23.922 -5.52 1 98.62 161 LYS B O 1
ATOM 3573 N N . LEU B 1 162 ? 1.373 -24.172 -7.293 1 98.62 162 LEU B N 1
ATOM 3574 C CA . LEU B 1 162 ? 0.723 -22.859 -7.176 1 98.62 162 LEU B CA 1
ATOM 3575 C C . LEU B 1 162 ? -0.198 -22.828 -5.965 1 98.62 162 LEU B C 1
ATOM 3577 O O . LEU B 1 162 ? -0.998 -23.734 -5.754 1 98.62 162 LEU B O 1
ATOM 3581 N N . ALA B 1 163 ? -0.027 -21.812 -5.156 1 96.56 163 ALA B N 1
ATOM 3582 C CA . ALA B 1 163 ? -0.807 -21.672 -3.93 1 96.56 163 ALA B CA 1
ATOM 3583 C C . ALA B 1 163 ? -1.449 -20.297 -3.836 1 96.56 163 ALA B C 1
ATOM 3585 O O . ALA B 1 163 ? -1.302 -19.469 -4.742 1 96.56 163 ALA B O 1
ATOM 3586 N N . ASP B 1 164 ? -2.262 -20.016 -2.805 1 94.5 164 ASP B N 1
ATOM 3587 C CA . ASP B 1 164 ? -2.875 -18.75 -2.395 1 94.5 164 ASP B CA 1
ATOM 3588 C C . ASP B 1 164 ? -3.848 -18.234 -3.457 1 94.5 164 ASP B C 1
ATOM 3590 O O . ASP B 1 164 ? -3.516 -17.328 -4.223 1 94.5 164 ASP B O 1
ATOM 3594 N N . PHE B 1 165 ? -5.035 -18.672 -3.438 1 96.31 165 PHE B N 1
ATOM 3595 C CA . PHE B 1 165 ? -6.094 -18.281 -4.359 1 96.31 165 PHE B CA 1
ATOM 3596 C C . PHE B 1 165 ? -6.957 -17.188 -3.748 1 96.31 165 PHE B C 1
ATOM 3598 O O . PHE B 1 165 ? -8.133 -17.047 -4.094 1 96.31 165 PHE B O 1
ATOM 3605 N N . GLY B 1 166 ? -6.367 -16.453 -2.904 1 95.12 166 GLY B N 1
ATOM 3606 C CA . GLY B 1 166 ? -7.105 -15.453 -2.156 1 95.12 166 GLY B CA 1
ATOM 3607 C C . GLY B 1 166 ? -7.566 -14.289 -3.014 1 95.12 166 GLY B C 1
ATOM 3608 O O . GLY B 1 166 ? -8.508 -13.578 -2.652 1 95.12 166 GLY B O 1
ATOM 3609 N N . CYS B 1 167 ? -6.977 -14.062 -4.121 1 94.88 167 CYS B N 1
ATOM 3610 C CA . CYS B 1 167 ? -7.316 -12.938 -4.977 1 94.88 167 CYS B CA 1
ATOM 3611 C C . CYS B 1 167 ? -8.008 -13.406 -6.254 1 94.88 167 CYS B C 1
ATOM 3613 O O . CYS B 1 167 ? -8.352 -12.602 -7.113 1 94.88 167 CYS B O 1
ATOM 3615 N N . CYS B 1 168 ? -8.203 -14.719 -6.371 1 96.12 168 CYS B N 1
ATOM 3616 C CA . CYS B 1 168 ? -8.68 -15.25 -7.641 1 96.12 168 CYS B CA 1
ATOM 3617 C C . CYS B 1 168 ? -10.117 -14.836 -7.91 1 96.12 168 CYS B C 1
ATOM 3619 O O . CYS B 1 168 ? -10.82 -14.391 -6.996 1 96.12 168 CYS B O 1
ATOM 3621 N N . GLN B 1 169 ? -10.477 -14.883 -9.156 1 94.38 169 GLN B N 1
ATOM 3622 C CA . GLN B 1 169 ? -11.844 -14.609 -9.586 1 94.38 169 GLN B CA 1
ATOM 3623 C C . GLN B 1 169 ? -12.32 -15.648 -10.594 1 94.38 169 GLN B C 1
ATOM 3625 O O . GLN B 1 169 ? -11.539 -16.125 -11.422 1 94.38 169 GLN B O 1
ATOM 3630 N N . ILE B 1 170 ? -13.562 -15.961 -10.492 1 93.69 170 ILE B N 1
ATOM 3631 C CA . ILE B 1 170 ? -14.203 -16.844 -11.461 1 93.69 170 ILE B CA 1
ATOM 3632 C C . ILE B 1 170 ? -14.773 -16.016 -12.609 1 93.69 170 ILE B C 1
ATOM 3634 O O . ILE B 1 170 ? -15.562 -15.094 -12.391 1 93.69 170 ILE B O 1
ATOM 3638 N N . ILE B 1 171 ? -14.273 -16.25 -13.797 1 89 171 ILE B N 1
ATOM 3639 C CA . ILE B 1 171 ? -14.727 -15.5 -14.961 1 89 171 ILE B CA 1
ATOM 3640 C C . ILE B 1 171 ? -16.016 -16.125 -15.508 1 89 171 ILE B C 1
ATOM 3642 O O . ILE B 1 171 ? -16.062 -17.344 -15.727 1 89 171 ILE B O 1
ATOM 3646 N N . GLN B 1 172 ? -17.078 -15.359 -15.406 1 77.75 172 GLN B N 1
ATOM 3647 C CA . GLN B 1 172 ? -18.344 -15.852 -15.938 1 77.75 172 GLN B CA 1
ATOM 3648 C C . GLN B 1 172 ? -18.562 -15.383 -17.375 1 77.75 172 GLN B C 1
ATOM 3650 O O . GLN B 1 172 ? -17.938 -14.422 -17.812 1 77.75 172 GLN B O 1
ATOM 3655 N N . GLU B 1 173 ? -19.172 -16.25 -18.297 1 58.75 173 GLU B N 1
ATOM 3656 C CA . GLU B 1 173 ? -19.5 -15.922 -19.688 1 58.75 173 GLU B CA 1
ATOM 3657 C C . GLU B 1 173 ? -20.281 -14.617 -19.766 1 58.75 173 GLU B C 1
ATOM 3659 O O . GLU B 1 173 ? -20.141 -13.859 -20.734 1 58.75 173 GLU B O 1
ATOM 3664 N N . ARG B 1 174 ? -21.312 -14.43 -18.859 1 52.56 174 ARG B N 1
ATOM 3665 C CA . ARG B 1 174 ? -22.094 -13.211 -19.047 1 52.56 174 ARG B CA 1
ATOM 3666 C C . ARG B 1 174 ? -21.5 -12.062 -18.234 1 52.56 174 ARG B C 1
ATOM 3668 O O . ARG B 1 174 ? -21.156 -12.234 -17.062 1 52.56 174 ARG B O 1
ATOM 3675 N N . PRO B 1 175 ? -21.016 -11.047 -19.141 1 50.03 175 PRO B N 1
ATOM 3676 C CA . PRO B 1 175 ? -20.391 -9.898 -18.469 1 50.03 175 PRO B CA 1
ATOM 3677 C C . PRO B 1 175 ? -21.141 -9.453 -17.219 1 50.03 175 PRO B C 1
ATOM 3679 O O . PRO B 1 175 ? -22.297 -9.039 -17.312 1 50.03 175 PRO B O 1
ATOM 3682 N N . ASN B 1 176 ? -21.047 -10.125 -16.234 1 45.75 176 ASN B N 1
ATOM 3683 C CA . ASN B 1 176 ? -21.734 -9.492 -15.117 1 45.75 176 ASN B CA 1
ATOM 3684 C C . ASN B 1 176 ? -21.125 -8.141 -14.773 1 45.75 176 ASN B C 1
ATOM 3686 O O . ASN B 1 176 ? -20.031 -7.824 -15.219 1 45.75 176 ASN B O 1
ATOM 3690 N N . THR B 1 177 ? -21.922 -7.273 -14.078 1 47.31 177 THR B N 1
ATOM 3691 C CA . THR B 1 177 ? -21.594 -5.949 -13.562 1 47.31 177 THR B CA 1
ATOM 3692 C C . THR B 1 177 ? -20.188 -5.93 -12.977 1 47.31 177 THR B C 1
ATOM 3694 O O . THR B 1 177 ? -19.797 -6.855 -12.258 1 47.31 177 THR B O 1
ATOM 3697 N N . PRO B 1 178 ? -19.453 -5.137 -13.617 1 48.69 178 PRO B N 1
ATOM 3698 C CA . PRO B 1 178 ? -18.125 -4.98 -13.023 1 48.69 178 PRO B CA 1
ATOM 3699 C C . PRO B 1 178 ? -18.141 -5.074 -11.5 1 48.69 178 PRO B C 1
ATOM 3701 O O . PRO B 1 178 ? -18.891 -4.344 -10.836 1 48.69 178 PRO B O 1
ATOM 3704 N N . SER B 1 179 ? -18.047 -6.234 -10.961 1 53.12 179 SER B N 1
ATOM 3705 C CA . SER B 1 179 ? -17.984 -6.332 -9.508 1 53.12 179 SER B CA 1
ATOM 3706 C C . SER B 1 179 ? -16.719 -5.695 -8.953 1 53.12 179 SER B C 1
ATOM 3708 O O . SER B 1 179 ? -15.617 -5.973 -9.43 1 53.12 179 SER B O 1
ATOM 3710 N N . ARG B 1 180 ? -16.906 -4.664 -8.273 1 60.38 180 ARG B N 1
ATOM 3711 C CA . ARG B 1 180 ? -15.836 -3.947 -7.59 1 60.38 180 ARG B CA 1
ATOM 3712 C C . ARG B 1 180 ? -15.094 -4.867 -6.625 1 60.38 180 ARG B C 1
ATOM 3714 O O . ARG B 1 180 ? -15.711 -5.48 -5.75 1 60.38 180 ARG B O 1
ATOM 3721 N N . SER B 1 181 ? -13.906 -5.328 -7.121 1 75.12 181 SER B N 1
ATOM 3722 C CA . SER B 1 181 ? -13.094 -6.133 -6.211 1 75.12 181 SER B CA 1
ATOM 3723 C C . SER B 1 181 ? -12.242 -5.25 -5.301 1 75.12 181 SER B C 1
ATOM 3725 O O . SER B 1 181 ? -11.695 -4.242 -5.746 1 75.12 181 SER B O 1
ATOM 3727 N N . TYR B 1 182 ? -12.32 -5.594 -4.035 1 75.12 182 TYR B N 1
ATOM 3728 C CA . TYR B 1 182 ? -11.477 -4.93 -3.041 1 75.12 182 TYR B CA 1
ATOM 3729 C C . TYR B 1 182 ? -10.094 -5.566 -2.986 1 75.12 182 TYR B C 1
ATOM 3731 O O . TYR B 1 182 ? -9.219 -5.086 -2.268 1 75.12 182 TYR B O 1
ATOM 3739 N N . LEU B 1 183 ? -9.961 -6.527 -3.836 1 77.56 183 LEU B N 1
ATOM 3740 C CA . LEU B 1 183 ? -8.695 -7.258 -3.842 1 77.56 183 LEU B CA 1
ATOM 3741 C C . LEU B 1 183 ? -7.719 -6.648 -4.84 1 77.56 183 LEU B C 1
ATOM 3743 O O . LEU B 1 183 ? -8.094 -6.336 -5.973 1 77.56 183 LEU B O 1
ATOM 3747 N N . THR B 1 184 ? -6.492 -6.297 -4.422 1 78.12 184 THR B N 1
ATOM 3748 C CA . THR B 1 184 ? -5.582 -5.555 -5.289 1 78.12 184 THR B CA 1
ATOM 3749 C C . THR B 1 184 ? -4.395 -6.426 -5.695 1 78.12 184 THR B C 1
ATOM 3751 O O . THR B 1 184 ? -3.709 -6.129 -6.672 1 78.12 184 THR B O 1
ATOM 3754 N N . GLY B 1 185 ? -4.164 -7.59 -4.996 1 85.81 185 GLY B N 1
ATOM 3755 C CA . GLY B 1 185 ? -2.943 -8.328 -5.277 1 85.81 185 GLY B CA 1
ATOM 3756 C C . GLY B 1 185 ? -1.684 -7.547 -4.961 1 85.81 185 GLY B C 1
ATOM 3757 O O . GLY B 1 185 ? -1.715 -6.609 -4.16 1 85.81 185 GLY B O 1
ATOM 3758 N N . THR B 1 186 ? -0.559 -8 -5.59 1 91.69 186 THR B N 1
ATOM 3759 C CA . THR B 1 186 ? 0.736 -7.355 -5.398 1 91.69 186 THR B CA 1
ATOM 3760 C C . THR B 1 186 ? 1.076 -6.461 -6.586 1 91.69 186 THR B C 1
ATOM 3762 O O . THR B 1 186 ? 1.184 -6.938 -7.719 1 91.69 186 THR B O 1
ATOM 3765 N N . PHE B 1 187 ? 1.357 -5.227 -6.406 1 92.62 187 PHE B N 1
ATOM 3766 C CA . PHE B 1 187 ? 1.44 -4.215 -7.453 1 92.62 187 PHE B CA 1
ATOM 3767 C C . PHE B 1 187 ? 2.543 -4.559 -8.453 1 92.62 187 PHE B C 1
ATOM 3769 O O . PHE B 1 187 ? 2.396 -4.32 -9.648 1 92.62 187 PHE B O 1
ATOM 3776 N N . ALA B 1 188 ? 3.6 -5.188 -8 1 95.94 188 ALA B N 1
ATOM 3777 C CA . ALA B 1 188 ? 4.789 -5.395 -8.82 1 95.94 188 ALA B CA 1
ATOM 3778 C C . ALA B 1 188 ? 4.531 -6.426 -9.914 1 95.94 188 ALA B C 1
ATOM 3780 O O . ALA B 1 188 ? 5.289 -6.52 -10.883 1 95.94 188 ALA B O 1
ATOM 3781 N N . TYR B 1 189 ? 3.477 -7.16 -9.742 1 97.88 189 TYR B N 1
ATOM 3782 C CA . TYR B 1 189 ? 3.168 -8.234 -10.68 1 97.88 189 TYR B CA 1
ATOM 3783 C C . TYR B 1 189 ? 1.838 -7.977 -11.383 1 97.88 189 TYR B C 1
ATOM 3785 O O . TYR B 1 189 ? 1.4 -8.781 -12.203 1 97.88 189 TYR B O 1
ATOM 3793 N N . ARG B 1 190 ? 1.216 -6.902 -11.055 1 96.69 190 ARG B N 1
ATOM 3794 C CA . ARG B 1 190 ? -0.147 -6.648 -11.508 1 96.69 190 ARG B CA 1
ATOM 3795 C C . ARG B 1 190 ? -0.153 -6.051 -12.914 1 96.69 190 ARG B C 1
ATOM 3797 O O . ARG B 1 190 ? 0.632 -5.148 -13.211 1 96.69 190 ARG B O 1
ATOM 3804 N N . ALA B 1 191 ? -1.048 -6.492 -13.703 1 97.81 191 ALA B N 1
ATOM 3805 C CA . ALA B 1 191 ? -1.134 -6.086 -15.109 1 97.81 191 ALA B CA 1
ATOM 3806 C C . ALA B 1 191 ? -1.609 -4.641 -15.227 1 97.81 191 ALA B C 1
ATOM 3808 O O . ALA B 1 191 ? -2.449 -4.191 -14.445 1 97.81 191 ALA B O 1
ATOM 3809 N N . PRO B 1 192 ? -1.121 -3.959 -16.297 1 97.19 192 PRO B N 1
ATOM 3810 C CA . PRO B 1 192 ? -1.472 -2.547 -16.469 1 97.19 192 PRO B CA 1
ATOM 3811 C C . PRO B 1 192 ? -2.979 -2.322 -16.578 1 97.19 192 PRO B C 1
ATOM 3813 O O . PRO B 1 192 ? -3.498 -1.342 -16.031 1 97.19 192 PRO B O 1
ATOM 3816 N N . GLU B 1 193 ? -3.723 -3.217 -17.266 1 96.25 193 GLU B N 1
ATOM 3817 C CA . GLU B 1 193 ? -5.16 -3.021 -17.422 1 96.25 193 GLU B CA 1
ATOM 3818 C C . GLU B 1 193 ? -5.887 -3.098 -16.078 1 96.25 193 GLU B C 1
ATOM 3820 O O . GLU B 1 193 ? -6.906 -2.436 -15.883 1 96.25 193 GLU B O 1
ATOM 3825 N N . LEU B 1 194 ? -5.434 -3.898 -15.188 1 95.12 194 LEU B N 1
ATOM 3826 C CA . LEU B 1 194 ? -6.023 -3.975 -13.852 1 95.12 194 LEU B CA 1
ATOM 3827 C C . LEU B 1 194 ? -5.73 -2.709 -13.055 1 95.12 194 LEU B C 1
ATOM 3829 O O . LEU B 1 194 ? -6.59 -2.221 -12.32 1 95.12 194 LEU B O 1
ATOM 3833 N N . LEU B 1 195 ? -4.504 -2.162 -13.188 1 93.88 195 LEU B N 1
ATOM 3834 C CA . LEU B 1 195 ? -4.117 -0.932 -12.508 1 93.88 195 LEU B CA 1
ATOM 3835 C C . LEU B 1 195 ? -4.949 0.247 -13 1 93.88 195 LEU B C 1
ATOM 3837 O O . LEU B 1 195 ? -5.113 1.236 -12.281 1 93.88 195 LEU B O 1
ATOM 3841 N N . LYS B 1 196 ? -5.48 0.108 -14.164 1 92.5 196 LYS B N 1
ATOM 3842 C CA . LYS B 1 196 ? -6.344 1.136 -14.742 1 92.5 196 LYS B CA 1
ATOM 3843 C C . LYS B 1 196 ? -7.793 0.945 -14.305 1 92.5 196 LYS B C 1
ATOM 3845 O O . LYS B 1 196 ? -8.648 1.783 -14.594 1 92.5 196 LYS B O 1
ATOM 3850 N N . GLY B 1 197 ? -8.039 -0.203 -13.727 1 89.81 197 GLY B N 1
ATOM 3851 C CA . GLY B 1 197 ? -9.398 -0.485 -13.289 1 89.81 197 GLY B CA 1
ATOM 3852 C C . GLY B 1 197 ? -10.164 -1.373 -14.25 1 89.81 197 GLY B C 1
ATOM 3853 O O . GLY B 1 197 ? -11.391 -1.47 -14.164 1 89.81 197 GLY B O 1
ATOM 3854 N N . GLY B 1 198 ? -9.469 -1.962 -15.141 1 91.06 198 GLY B N 1
ATOM 3855 C CA . GLY B 1 198 ? -10.109 -2.869 -16.078 1 91.06 198 GLY B CA 1
ATOM 3856 C C . GLY B 1 198 ? -10.516 -4.188 -15.445 1 91.06 198 GLY B C 1
ATOM 3857 O O . GLY B 1 198 ? -10.109 -4.496 -14.328 1 91.06 198 GLY B O 1
ATOM 3858 N N . ASN B 1 199 ? -11.305 -4.973 -16.188 1 89.88 199 ASN B N 1
ATOM 3859 C CA . ASN B 1 199 ? -11.742 -6.285 -15.719 1 89.88 199 ASN B CA 1
ATOM 3860 C C . ASN B 1 199 ? -10.633 -7.324 -15.852 1 89.88 199 ASN B C 1
ATOM 3862 O O . ASN B 1 199 ? -9.883 -7.32 -16.828 1 89.88 199 ASN B O 1
ATOM 3866 N N . PRO B 1 200 ? -10.633 -8.156 -14.891 1 93.19 200 PRO B N 1
ATOM 3867 C CA . PRO B 1 200 ? -9.633 -9.227 -14.992 1 93.19 200 PRO B CA 1
ATOM 3868 C C . PRO B 1 200 ? -9.93 -10.195 -16.141 1 93.19 200 PRO B C 1
ATOM 3870 O O . PRO B 1 200 ? -11.094 -10.461 -16.453 1 93.19 200 PRO B O 1
ATOM 3873 N N . SER B 1 201 ? -8.938 -10.617 -16.781 1 95.5 201 SER B N 1
ATOM 3874 C CA . SER B 1 201 ? -8.945 -11.703 -17.766 1 95.5 201 SER B CA 1
ATOM 3875 C C . SER B 1 201 ? -7.781 -12.656 -17.547 1 95.5 201 SER B C 1
ATOM 3877 O O . SER B 1 201 ? -6.91 -12.398 -16.703 1 95.5 201 SER B O 1
ATOM 3879 N N . PHE B 1 202 ? -7.789 -13.719 -18.312 1 98.19 202 PHE B N 1
ATOM 3880 C CA . PHE B 1 202 ? -6.723 -14.703 -18.203 1 98.19 202 PHE B CA 1
ATOM 3881 C C . PHE B 1 202 ? -5.375 -14.086 -18.547 1 98.19 202 PHE B C 1
ATOM 3883 O O . PHE B 1 202 ? -4.336 -14.523 -18.047 1 98.19 202 PHE B O 1
ATOM 3890 N N . LYS B 1 203 ? -5.438 -13.031 -19.328 1 98.56 203 LYS B N 1
ATOM 3891 C CA . LYS B 1 203 ? -4.219 -12.383 -19.797 1 98.56 203 LYS B CA 1
ATOM 3892 C C . LYS B 1 203 ? -3.504 -11.656 -18.672 1 98.56 203 LYS B C 1
ATOM 3894 O O . LYS B 1 203 ? -2.309 -11.367 -18.766 1 98.56 203 LYS B O 1
ATOM 3899 N N . ALA B 1 204 ? -4.238 -11.328 -17.641 1 98.06 204 ALA B N 1
ATOM 3900 C CA . ALA B 1 204 ? -3.609 -10.703 -16.469 1 98.06 204 ALA B CA 1
ATOM 3901 C C . ALA B 1 204 ? -2.623 -11.656 -15.812 1 98.06 204 ALA B C 1
ATOM 3903 O O . ALA B 1 204 ? -1.548 -11.242 -15.367 1 98.06 204 ALA B O 1
ATOM 3904 N N . ASP B 1 205 ? -2.975 -12.93 -15.766 1 98.75 205 ASP B N 1
ATOM 3905 C CA . ASP B 1 205 ? -2.072 -13.945 -15.219 1 98.75 205 ASP B CA 1
ATOM 3906 C C . ASP B 1 205 ? -0.827 -14.094 -16.094 1 98.75 205 ASP B C 1
ATOM 3908 O O . ASP B 1 205 ? 0.267 -14.344 -15.578 1 98.75 205 ASP B O 1
ATOM 3912 N N . VAL B 1 206 ? -1.021 -13.906 -17.359 1 98.94 206 VAL B N 1
ATOM 3913 C CA . VAL B 1 206 ? 0.102 -14 -18.281 1 98.94 206 VAL B CA 1
ATOM 3914 C C . VAL B 1 206 ? 1.104 -12.883 -18 1 98.94 206 VAL B C 1
ATOM 3916 O O . VAL B 1 206 ? 2.316 -13.109 -18.031 1 98.94 206 VAL B O 1
ATOM 3919 N N . PHE B 1 207 ? 0.586 -11.758 -17.75 1 98.81 207 PHE B N 1
ATOM 3920 C CA . PHE B 1 207 ? 1.455 -10.641 -17.391 1 98.81 207 PHE B CA 1
ATOM 3921 C C . PHE B 1 207 ? 2.291 -10.977 -16.156 1 98.81 207 PHE B C 1
ATOM 3923 O O . PHE B 1 207 ? 3.516 -10.844 -16.188 1 98.81 207 PHE B O 1
ATOM 3930 N N . SER B 1 208 ? 1.644 -11.391 -15.102 1 98.81 208 SER B N 1
ATOM 3931 C CA . SER B 1 208 ? 2.346 -11.766 -13.875 1 98.81 208 SER B CA 1
ATOM 3932 C C . SER B 1 208 ? 3.391 -12.844 -14.141 1 98.81 208 SER B C 1
ATOM 3934 O O . SER B 1 208 ? 4.484 -12.805 -13.57 1 98.81 208 SER B O 1
ATOM 3936 N N . PHE B 1 209 ? 3.02 -13.781 -14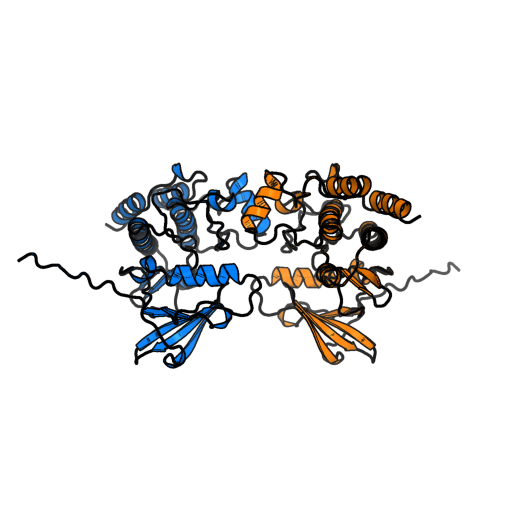.977 1 98.88 209 PHE B N 1
ATOM 3937 C CA . PHE B 1 209 ? 3.936 -14.844 -15.359 1 98.88 209 PHE B CA 1
ATOM 3938 C C . PHE B 1 209 ? 5.18 -14.273 -16.031 1 98.88 209 PHE B C 1
ATOM 3940 O O . PHE B 1 209 ? 6.297 -14.719 -15.75 1 98.88 209 PHE B O 1
ATOM 3947 N N . GLY B 1 210 ? 5 -13.297 -16.891 1 98.88 210 GLY B N 1
ATOM 3948 C CA . GLY B 1 210 ? 6.129 -12.633 -17.531 1 98.88 210 GLY B CA 1
ATOM 3949 C C . GLY B 1 210 ? 7.098 -12.023 -16.531 1 98.88 210 GLY B C 1
ATOM 3950 O O . GLY B 1 210 ? 8.312 -12.164 -16.672 1 98.88 210 GLY B O 1
ATOM 3951 N N . ILE B 1 211 ? 6.562 -11.383 -15.531 1 98.75 211 ILE B N 1
ATOM 3952 C CA . ILE B 1 211 ? 7.398 -10.812 -14.484 1 98.75 211 ILE B CA 1
ATOM 3953 C C . ILE B 1 211 ? 8.125 -11.922 -13.734 1 98.75 211 ILE B C 1
ATOM 3955 O O . ILE B 1 211 ? 9.305 -11.789 -13.398 1 98.75 211 ILE B O 1
ATOM 3959 N N . CYS B 1 212 ? 7.473 -13.016 -13.492 1 98.75 212 CYS B N 1
ATOM 3960 C CA . CYS B 1 212 ? 8.094 -14.164 -12.836 1 98.75 212 CYS B CA 1
ATOM 3961 C C . CYS B 1 212 ? 9.234 -14.719 -13.672 1 98.75 212 CYS B C 1
ATOM 3963 O O . CYS B 1 212 ? 10.266 -15.125 -13.133 1 98.75 212 CYS B O 1
ATOM 3965 N N . LEU B 1 213 ? 9.023 -14.773 -14.992 1 98.5 213 LEU B N 1
ATOM 3966 C CA . LEU B 1 213 ? 10.102 -15.219 -15.867 1 98.5 213 LEU B CA 1
ATOM 3967 C C . LEU B 1 213 ? 11.344 -14.352 -15.672 1 98.5 213 LEU B C 1
ATOM 3969 O O . LEU B 1 213 ? 12.461 -14.875 -15.625 1 98.5 213 LEU B O 1
ATOM 3973 N N . TRP B 1 214 ? 11.133 -13.094 -15.586 1 98 214 TRP B N 1
ATOM 3974 C CA . TRP B 1 214 ? 12.242 -12.172 -15.344 1 98 214 TRP B CA 1
ATOM 3975 C C . TRP B 1 214 ? 12.945 -12.508 -14.039 1 98 214 TRP B C 1
ATOM 3977 O O . TRP B 1 214 ? 14.18 -12.523 -13.977 1 98 214 TRP B O 1
ATOM 3987 N N . GLN B 1 215 ? 12.219 -12.812 -13.062 1 97.56 215 GLN B N 1
ATOM 3988 C CA . GLN B 1 215 ? 12.805 -13.133 -11.758 1 97.56 215 GLN B CA 1
ATOM 3989 C C . GLN B 1 215 ? 13.57 -14.453 -11.805 1 97.56 215 GLN B C 1
ATOM 3991 O O . GLN B 1 215 ? 14.625 -14.586 -11.188 1 97.56 215 GLN B O 1
ATOM 3996 N N . LEU B 1 216 ? 12.953 -15.391 -12.477 1 97 216 LEU B N 1
ATOM 3997 C CA . LEU B 1 216 ? 13.617 -16.672 -12.609 1 97 216 LEU B CA 1
ATOM 3998 C C . LEU B 1 216 ? 14.992 -16.516 -13.266 1 97 216 LEU B C 1
ATOM 4000 O O . LEU B 1 216 ? 15.922 -17.266 -12.953 1 97 216 LEU B O 1
ATOM 4004 N N . TRP B 1 217 ? 15.078 -15.602 -14.086 1 95.56 217 TRP B N 1
ATOM 4005 C CA . TRP B 1 217 ? 16.328 -15.352 -14.805 1 95.56 217 TRP B CA 1
ATOM 4006 C C . TRP B 1 217 ? 17.266 -14.469 -13.984 1 95.56 217 TRP B C 1
ATOM 4008 O O . TRP B 1 217 ? 18.422 -14.82 -13.758 1 95.56 217 TRP B O 1
ATOM 4018 N N . SER B 1 218 ? 16.781 -13.312 -13.484 1 94.69 218 SER B N 1
ATOM 4019 C CA . SER B 1 218 ? 17.625 -12.297 -12.859 1 94.69 218 SER B CA 1
ATOM 4020 C C . SER B 1 218 ? 17.844 -12.602 -11.383 1 94.69 218 SER B C 1
ATOM 4022 O O . SER B 1 218 ? 18.828 -12.125 -10.797 1 94.69 218 SER B O 1
ATOM 4024 N N . ARG B 1 219 ? 16.859 -13.281 -10.766 1 95.38 219 ARG B N 1
ATOM 4025 C CA . ARG B 1 219 ? 16.812 -13.57 -9.344 1 95.38 219 ARG B CA 1
ATOM 4026 C C . ARG B 1 219 ? 16.703 -12.289 -8.523 1 95.38 219 ARG B C 1
ATOM 4028 O O . ARG B 1 219 ? 17.031 -12.281 -7.332 1 95.38 219 ARG B O 1
ATOM 4035 N N . GLU B 1 220 ? 16.266 -11.234 -9.195 1 94.31 220 GLU B N 1
ATOM 4036 C CA . GLU B 1 220 ? 16.078 -9.938 -8.555 1 94.31 220 GLU B CA 1
ATOM 4037 C C . GLU B 1 220 ? 14.609 -9.688 -8.242 1 94.31 220 GLU B C 1
ATOM 4039 O O . GLU B 1 220 ? 13.727 -10.367 -8.773 1 94.31 220 GLU B O 1
ATOM 4044 N N . ILE B 1 221 ? 14.375 -8.773 -7.27 1 93.75 221 ILE B N 1
ATOM 4045 C CA . ILE B 1 221 ? 13.023 -8.336 -6.938 1 93.75 221 ILE B CA 1
ATOM 4046 C C . ILE B 1 221 ? 12.586 -7.246 -7.906 1 93.75 221 ILE B C 1
ATOM 4048 O O . ILE B 1 221 ? 13.289 -6.254 -8.102 1 93.75 221 ILE B O 1
ATOM 4052 N N . PRO B 1 222 ? 11.422 -7.449 -8.547 1 96.69 222 PRO B N 1
ATOM 4053 C CA . PRO B 1 222 ? 10.984 -6.406 -9.477 1 96.69 222 PRO B CA 1
ATOM 4054 C C . PRO B 1 222 ? 10.781 -5.055 -8.797 1 96.69 222 PRO B C 1
ATOM 4056 O O . PRO B 1 222 ? 10.164 -4.984 -7.727 1 96.69 222 PRO B O 1
ATOM 4059 N N . TYR B 1 223 ? 11.344 -4.012 -9.367 1 93.81 223 TYR B N 1
ATOM 4060 C CA . TYR B 1 223 ? 11.219 -2.619 -8.945 1 93.81 223 TYR B CA 1
ATOM 4061 C C . TYR B 1 223 ? 11.758 -2.424 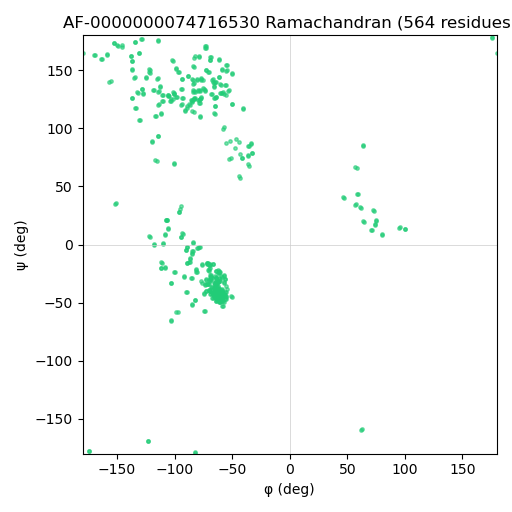-7.531 1 93.81 223 TYR B C 1
ATOM 4063 O O . TYR B 1 223 ? 11.227 -1.611 -6.77 1 93.81 223 TYR B O 1
ATOM 4071 N N . LYS B 1 224 ? 12.695 -3.137 -7.184 1 87.19 224 LYS B N 1
ATOM 4072 C CA . LYS B 1 224 ? 13.281 -3.082 -5.848 1 87.19 224 LYS B CA 1
ATOM 4073 C C . LYS B 1 224 ? 13.695 -1.658 -5.488 1 87.19 224 LYS B C 1
ATOM 4075 O O . LYS B 1 224 ? 14.273 -0.946 -6.312 1 87.19 224 LYS B O 1
ATOM 4080 N N . LEU B 1 225 ? 13.312 -1.221 -4.281 1 78.12 225 LEU B N 1
ATOM 4081 C CA . LEU B 1 225 ? 13.734 0.041 -3.68 1 78.12 225 LEU B CA 1
ATOM 4082 C C . LEU B 1 225 ? 13.078 1.223 -4.387 1 78.12 225 LEU B C 1
ATOM 4084 O O . LEU B 1 225 ? 13.508 2.365 -4.227 1 78.12 225 LEU B O 1
ATOM 4088 N N . GLN B 1 226 ? 12.109 0.931 -5.184 1 84.62 226 GLN B N 1
ATOM 4089 C CA . GLN B 1 226 ? 11.391 2.016 -5.84 1 84.62 226 GLN B CA 1
ATOM 4090 C C . GLN B 1 226 ? 10.086 2.332 -5.105 1 84.62 226 GLN B C 1
ATOM 4092 O O . GLN B 1 226 ? 9.531 1.473 -4.422 1 84.62 226 GLN B O 1
ATOM 4097 N N . ASN B 1 227 ? 9.68 3.57 -5.211 1 86.31 227 ASN B N 1
ATOM 4098 C CA . ASN B 1 227 ? 8.383 3.998 -4.688 1 86.31 227 ASN B CA 1
ATOM 4099 C C . ASN B 1 227 ? 7.23 3.32 -5.422 1 86.31 227 ASN B C 1
ATOM 4101 O O . ASN B 1 227 ? 7.066 3.502 -6.629 1 86.31 227 ASN B O 1
ATOM 4105 N N . HIS B 1 228 ? 6.414 2.545 -4.637 1 89.25 228 HIS B N 1
ATOM 4106 C CA . HIS B 1 228 ? 5.379 1.733 -5.273 1 89.25 228 HIS B CA 1
ATOM 4107 C C . HIS B 1 228 ? 4.344 2.605 -5.973 1 89.25 228 HIS B C 1
ATOM 4109 O O . HIS B 1 228 ? 3.801 2.221 -7.012 1 89.25 228 HIS B O 1
ATOM 4115 N N . GLN B 1 229 ? 4.039 3.785 -5.438 1 90.56 229 GLN B N 1
ATOM 4116 C CA . GLN B 1 229 ? 3.059 4.672 -6.055 1 90.56 229 GLN B CA 1
ATOM 4117 C C . GLN B 1 229 ? 3.525 5.133 -7.434 1 90.56 229 GLN B C 1
ATOM 4119 O O . GLN B 1 229 ? 2.727 5.215 -8.367 1 90.56 229 GLN B O 1
ATOM 4124 N N . ILE B 1 230 ? 4.82 5.383 -7.52 1 90.62 230 ILE B N 1
ATOM 4125 C CA . ILE B 1 230 ? 5.406 5.832 -8.781 1 90.62 230 ILE B CA 1
ATOM 4126 C C . ILE B 1 230 ? 5.445 4.668 -9.766 1 90.62 230 ILE B C 1
ATOM 4128 O O . ILE B 1 230 ? 5.16 4.848 -10.953 1 90.62 230 ILE B O 1
ATOM 4132 N N . VAL B 1 231 ? 5.773 3.504 -9.281 1 93.5 231 VAL B N 1
ATOM 4133 C CA . VAL B 1 231 ? 5.844 2.312 -10.125 1 93.5 231 VAL B CA 1
ATOM 4134 C C . VAL B 1 231 ? 4.48 2.049 -10.758 1 93.5 231 VAL B C 1
ATOM 4136 O O . VAL B 1 231 ? 4.391 1.788 -11.961 1 93.5 231 VAL B O 1
ATOM 4139 N N . ILE B 1 232 ? 3.461 2.164 -10.008 1 94.19 232 ILE B N 1
ATOM 4140 C CA . ILE B 1 232 ? 2.107 1.912 -10.492 1 94.19 232 ILE B CA 1
ATOM 4141 C C . ILE B 1 232 ? 1.797 2.838 -11.664 1 94.19 232 ILE B C 1
ATOM 4143 O O . ILE B 1 232 ? 1.341 2.385 -12.719 1 94.19 232 ILE B O 1
ATOM 4147 N N . PHE B 1 233 ? 2.111 4.078 -11.539 1 92.38 233 PHE B N 1
ATOM 4148 C CA . PHE B 1 233 ? 1.861 5.055 -12.594 1 92.38 233 PHE B CA 1
ATOM 4149 C C . PHE B 1 233 ? 2.699 4.742 -13.828 1 92.38 233 PHE B C 1
ATOM 4151 O O . PHE B 1 233 ? 2.18 4.703 -14.945 1 92.38 233 PHE B O 1
ATOM 4158 N N . ARG B 1 234 ? 3.918 4.445 -13.648 1 94.69 234 ARG B N 1
ATOM 4159 C CA . ARG B 1 234 ? 4.844 4.305 -14.773 1 94.69 234 ARG B CA 1
ATOM 4160 C C . ARG B 1 234 ? 4.586 3.01 -15.531 1 94.69 234 ARG B C 1
ATOM 4162 O O . ARG B 1 234 ? 4.793 2.947 -16.75 1 94.69 234 ARG B O 1
ATOM 4169 N N . VAL B 1 235 ? 4.203 1.979 -14.82 1 96.5 235 VAL B N 1
ATOM 4170 C CA . VAL B 1 235 ? 3.863 0.722 -15.484 1 96.5 235 VAL B CA 1
ATOM 4171 C C . VAL B 1 235 ? 2.729 0.953 -16.484 1 96.5 235 VAL B C 1
ATOM 4173 O O . VAL B 1 235 ? 2.746 0.407 -17.578 1 96.5 235 VAL B O 1
ATOM 4176 N N . VAL B 1 236 ? 1.82 1.735 -16.109 1 94.5 236 VAL B N 1
ATOM 4177 C CA . VAL B 1 236 ? 0.631 1.966 -16.922 1 94.5 236 VAL B CA 1
ATOM 4178 C C . VAL B 1 236 ? 0.934 3.008 -18 1 94.5 236 VAL B C 1
ATOM 4180 O O . VAL B 1 236 ? 0.678 2.781 -19.188 1 94.5 236 VAL B O 1
ATOM 4183 N N . ALA B 1 237 ? 1.558 4.113 -17.609 1 92.56 237 ALA B N 1
ATOM 4184 C CA . ALA B 1 237 ? 1.638 5.285 -18.469 1 92.56 237 ALA B CA 1
ATOM 4185 C C . ALA B 1 237 ? 2.91 5.258 -19.312 1 92.56 237 ALA B C 1
ATOM 4187 O O . ALA B 1 237 ? 2.949 5.828 -20.406 1 92.56 237 ALA B O 1
ATOM 4188 N N . CYS B 1 238 ? 3.955 4.605 -18.828 1 94.31 238 CYS B N 1
ATOM 4189 C CA . CYS B 1 238 ? 5.258 4.684 -19.484 1 94.31 238 CYS B CA 1
ATOM 4190 C C . CYS B 1 238 ? 5.75 3.301 -19.875 1 94.31 238 CYS B C 1
ATOM 4192 O O . CYS B 1 238 ? 6.918 3.131 -20.234 1 94.31 238 CYS B O 1
ATOM 4194 N N . ASN B 1 239 ? 4.941 2.279 -19.734 1 96.12 239 ASN B N 1
ATOM 4195 C CA . ASN B 1 239 ? 5.289 0.901 -20.062 1 96.12 239 ASN B CA 1
ATOM 4196 C C . ASN B 1 239 ? 6.531 0.439 -19.312 1 96.12 239 ASN B C 1
ATOM 4198 O O . ASN B 1 239 ? 7.375 -0.267 -19.875 1 96.12 239 ASN B O 1
ATOM 4202 N N . LEU B 1 240 ? 6.621 0.972 -18.094 1 95.88 240 LEU B N 1
ATOM 4203 C CA . LEU B 1 240 ? 7.723 0.537 -17.234 1 95.88 240 LEU B CA 1
ATOM 4204 C C . LEU B 1 240 ? 7.68 -0.972 -17.031 1 95.88 240 LEU B C 1
ATOM 4206 O O . LEU B 1 240 ? 6.613 -1.54 -16.781 1 95.88 240 LEU B O 1
ATOM 4210 N N . ARG B 1 241 ? 8.812 -1.602 -17.219 1 98 241 ARG B N 1
ATOM 4211 C CA . ARG B 1 241 ? 9.047 -3.01 -16.922 1 98 241 ARG B CA 1
ATOM 4212 C C . ARG B 1 241 ? 10.406 -3.201 -16.25 1 98 241 ARG B C 1
ATOM 4214 O O . ARG B 1 241 ? 11.266 -2.318 -16.312 1 98 241 ARG B O 1
ATOM 4221 N N . PRO B 1 242 ? 10.555 -4.363 -15.5 1 96.44 242 PRO B N 1
ATOM 4222 C CA . PRO B 1 242 ? 11.891 -4.594 -14.945 1 96.44 242 PRO B CA 1
ATOM 4223 C C . PRO B 1 242 ? 12.977 -4.578 -16.016 1 96.44 242 PRO B C 1
ATOM 4225 O O . PRO B 1 242 ? 12.758 -5.039 -17.141 1 96.44 242 PRO B O 1
ATOM 4228 N N . GLU B 1 243 ? 14.102 -4.176 -15.625 1 93.38 243 GLU B N 1
ATOM 4229 C CA . GLU B 1 243 ? 15.188 -3.949 -16.578 1 93.38 243 GLU B CA 1
ATOM 4230 C C . GLU B 1 243 ? 15.797 -5.27 -17.047 1 93.38 243 GLU B C 1
ATOM 4232 O O . GLU B 1 243 ? 15.953 -6.199 -16.25 1 93.38 243 GLU B O 1
ATOM 4237 N N . ILE B 1 244 ? 16.125 -5.32 -18.281 1 93.75 244 ILE B N 1
ATOM 4238 C CA . ILE B 1 244 ? 16.953 -6.359 -18.891 1 93.75 244 ILE B CA 1
ATOM 4239 C C . ILE B 1 244 ? 18.266 -5.754 -19.375 1 93.75 244 ILE B C 1
ATOM 4241 O O . ILE B 1 244 ? 18.328 -5.23 -20.484 1 93.75 244 ILE B O 1
ATOM 4245 N N . PRO B 1 245 ? 19.172 -5.828 -18.547 1 86.62 245 PRO B N 1
ATOM 4246 C CA . PRO B 1 245 ? 20.422 -5.164 -18.922 1 86.62 245 PRO B CA 1
ATOM 4247 C C . PRO B 1 245 ? 20.953 -5.637 -20.266 1 86.62 245 PRO B C 1
ATOM 4249 O O . PRO B 1 245 ? 20.734 -6.781 -20.656 1 86.62 245 PRO B O 1
ATOM 4252 N N . GLU B 1 246 ? 21.703 -4.793 -20.906 1 80.5 246 GLU B N 1
ATOM 4253 C CA . GLU B 1 246 ? 22.375 -5.129 -22.156 1 80.5 246 GLU B CA 1
ATOM 4254 C C . GLU B 1 246 ? 23.547 -6.074 -21.922 1 80.5 246 GLU B C 1
ATOM 4256 O O . GLU B 1 246 ? 24.188 -6.023 -20.859 1 80.5 246 GLU B O 1
ATOM 4261 N N . GLY B 1 247 ? 23.844 -6.902 -22.891 1 73.06 247 GLY B N 1
ATOM 4262 C CA . GLY B 1 247 ? 24.984 -7.793 -22.812 1 73.06 247 GLY B CA 1
ATOM 4263 C C . GLY B 1 247 ? 24.766 -8.969 -21.875 1 73.06 247 GLY B C 1
ATOM 4264 O O . GLY B 1 247 ? 25.719 -9.555 -21.359 1 73.06 247 GLY B O 1
ATOM 4265 N N . ASN B 1 248 ? 23.516 -9.203 -21.672 1 73.31 248 ASN B N 1
ATOM 4266 C CA . ASN B 1 248 ? 23.203 -10.328 -20.812 1 73.31 248 ASN B CA 1
ATOM 4267 C C . ASN B 1 248 ? 23.234 -11.648 -21.578 1 73.31 248 ASN B C 1
ATOM 4269 O O . ASN B 1 248 ? 23.297 -11.656 -22.797 1 73.31 248 ASN B O 1
ATOM 4273 N N . ASP B 1 249 ? 23.328 -12.719 -20.922 1 82.75 249 ASP B N 1
ATOM 4274 C CA . ASP B 1 249 ? 23.406 -14.055 -21.484 1 82.75 249 ASP B CA 1
ATOM 4275 C C . ASP B 1 249 ? 22.016 -14.711 -21.531 1 82.75 249 ASP B C 1
ATOM 4277 O O . ASP B 1 249 ? 21.906 -15.938 -21.469 1 82.75 249 ASP B O 1
ATOM 4281 N N . ILE B 1 250 ? 21.094 -13.82 -21.688 1 88.56 250 ILE B N 1
ATOM 4282 C CA . ILE B 1 250 ? 19.75 -14.391 -21.688 1 88.56 250 ILE B CA 1
ATOM 4283 C C . ILE B 1 250 ? 19.469 -15.047 -23.047 1 88.56 250 ILE B C 1
ATOM 4285 O O . ILE B 1 250 ? 19.812 -14.5 -24.094 1 88.56 250 ILE B O 1
ATOM 4289 N N . ASP B 1 251 ? 18.969 -16.25 -23 1 91.19 251 ASP B N 1
ATOM 4290 C CA . ASP B 1 251 ? 18.5 -16.953 -24.203 1 91.19 251 ASP B CA 1
ATOM 4291 C C . ASP B 1 251 ? 17.453 -16.125 -24.938 1 91.19 251 ASP B C 1
ATOM 4293 O O . ASP B 1 251 ? 16.5 -15.617 -24.328 1 91.19 251 ASP B O 1
ATOM 4297 N N . ASN B 1 252 ? 17.625 -15.914 -26.25 1 93.19 252 ASN B N 1
ATOM 4298 C CA . ASN B 1 252 ? 16.734 -15.055 -27.031 1 93.19 252 ASN B CA 1
ATOM 4299 C C . ASN B 1 252 ? 15.289 -15.539 -26.984 1 93.19 252 ASN B C 1
ATOM 4301 O O . ASN B 1 252 ? 14.359 -14.734 -26.953 1 93.19 252 ASN B O 1
ATOM 4305 N N . ARG B 1 253 ? 15.148 -16.844 -27.094 1 95.38 253 ARG B N 1
ATOM 4306 C CA . ARG B 1 253 ? 13.797 -17.391 -27.016 1 95.38 253 ARG B CA 1
ATOM 4307 C C . ARG B 1 253 ? 13.148 -17.094 -25.672 1 95.38 253 ARG B C 1
ATOM 4309 O O . ARG B 1 253 ? 11.969 -16.75 -25.609 1 95.38 253 ARG B O 1
ATOM 4316 N N . TYR B 1 254 ? 13.906 -17.188 -24.656 1 96.56 254 TYR B N 1
ATOM 4317 C CA . TYR B 1 254 ? 13.445 -16.891 -23.312 1 96.56 254 TYR B CA 1
ATOM 4318 C C . TYR B 1 254 ? 13.078 -15.414 -23.188 1 96.56 254 TYR B C 1
ATOM 4320 O O . TYR B 1 254 ? 12.023 -15.07 -22.641 1 96.56 254 TYR B O 1
ATOM 4328 N N . ARG B 1 255 ? 13.938 -14.586 -23.719 1 96.44 255 ARG B N 1
ATOM 4329 C CA . ARG B 1 255 ? 13.695 -13.148 -23.719 1 96.44 255 ARG B CA 1
ATOM 4330 C C . ARG B 1 255 ? 12.391 -12.812 -24.438 1 96.44 255 ARG B C 1
ATOM 4332 O O . ARG B 1 255 ? 11.609 -11.992 -23.953 1 96.44 255 ARG B O 1
ATOM 4339 N N . GLU B 1 256 ? 12.203 -13.422 -25.531 1 97.19 256 GLU B N 1
ATOM 4340 C CA . GLU B 1 256 ? 11 -13.164 -26.328 1 97.19 256 GLU B CA 1
ATOM 4341 C C . GLU B 1 256 ? 9.742 -13.578 -25.578 1 97.19 256 GLU B C 1
ATOM 4343 O O . GLU B 1 256 ? 8.742 -12.852 -25.562 1 97.19 256 GLU B O 1
ATOM 4348 N N . LEU B 1 257 ? 9.789 -14.75 -25 1 98.38 257 LEU B N 1
ATOM 4349 C CA . LEU B 1 257 ? 8.648 -15.219 -24.219 1 98.38 257 LEU B CA 1
ATOM 4350 C C . LEU B 1 257 ? 8.352 -14.258 -23.078 1 98.38 257 LEU B C 1
ATOM 4352 O O . LEU B 1 257 ? 7.195 -13.891 -22.859 1 98.38 257 LEU B O 1
ATOM 4356 N N . MET B 1 258 ? 9.344 -13.852 -22.406 1 98.06 258 MET B N 1
ATOM 4357 C CA . MET B 1 258 ? 9.242 -12.945 -21.266 1 98.06 258 MET B CA 1
ATOM 4358 C C . MET B 1 258 ? 8.625 -11.609 -21.688 1 98.06 258 MET B C 1
ATOM 4360 O O . MET B 1 258 ? 7.617 -11.188 -21.125 1 98.06 258 MET B O 1
ATOM 4364 N N . THR B 1 259 ? 9.117 -11.023 -22.719 1 97.88 259 THR B N 1
ATOM 4365 C CA . THR B 1 259 ? 8.719 -9.68 -23.109 1 97.88 259 THR B CA 1
ATOM 4366 C C . THR B 1 259 ? 7.348 -9.695 -23.781 1 97.88 259 THR B C 1
ATOM 4368 O O . THR B 1 259 ? 6.562 -8.758 -23.625 1 97.88 259 THR B O 1
ATOM 4371 N N . SER B 1 260 ? 7.031 -10.758 -24.5 1 98.56 260 SER B N 1
ATOM 4372 C CA . SER B 1 260 ? 5.703 -10.867 -25.078 1 98.56 260 SER B CA 1
ATOM 4373 C C . SER B 1 260 ? 4.641 -11.086 -24.016 1 98.56 260 SER B C 1
ATOM 4375 O O . SER B 1 260 ? 3.508 -10.625 -24.141 1 98.56 260 SER B O 1
ATOM 4377 N N . SER B 1 261 ? 4.996 -11.711 -22.953 1 98.81 261 SER B N 1
ATOM 4378 C CA . SER B 1 261 ? 4.059 -12.031 -21.891 1 98.81 261 SER B CA 1
ATOM 4379 C C . SER B 1 261 ? 3.666 -10.789 -21.094 1 98.81 261 SER B C 1
ATOM 4381 O O . SER B 1 261 ? 2.562 -10.711 -20.547 1 98.81 261 SER B O 1
ATOM 4383 N N . TRP B 1 262 ? 4.586 -9.773 -21 1 98.5 262 TRP B N 1
ATOM 4384 C CA . TRP B 1 262 ? 4.266 -8.609 -20.172 1 98.5 262 TRP B CA 1
ATOM 4385 C C . TRP B 1 262 ? 3.947 -7.398 -21.047 1 98.5 262 TRP B C 1
ATOM 4387 O O . TRP B 1 262 ? 4.078 -6.258 -20.594 1 98.5 262 TRP B O 1
ATOM 4397 N N . SER B 1 263 ? 3.58 -7.68 -22.312 1 98.19 263 SER B N 1
ATOM 4398 C CA . SER B 1 263 ? 3.131 -6.598 -23.172 1 98.19 263 SER B CA 1
ATOM 4399 C C . SER B 1 263 ? 2.061 -5.75 -22.484 1 98.19 263 SER B C 1
ATOM 4401 O O . SER B 1 263 ? 1.232 -6.273 -21.734 1 98.19 263 SER B O 1
ATOM 4403 N N . GLY B 1 264 ? 2.053 -4.492 -22.797 1 97.44 264 GLY B N 1
ATOM 4404 C CA . GLY B 1 264 ? 1.093 -3.574 -22.203 1 97.44 264 GLY B CA 1
ATOM 4405 C C . GLY B 1 264 ? -0.341 -3.869 -22.594 1 97.44 264 GLY B C 1
ATOM 4406 O O . GLY B 1 264 ? -1.249 -3.791 -21.766 1 97.44 264 GLY B O 1
ATOM 4407 N N . ASP B 1 265 ? -0.547 -4.191 -23.766 1 96.94 265 ASP B N 1
ATOM 4408 C CA . ASP B 1 265 ? -1.866 -4.562 -24.266 1 96.94 265 ASP B CA 1
ATOM 4409 C C . ASP B 1 265 ? -2.127 -6.055 -24.062 1 96.94 265 ASP B C 1
ATOM 4411 O O . ASP B 1 265 ? -1.399 -6.895 -24.594 1 96.94 265 ASP B O 1
ATOM 4415 N N . PRO B 1 266 ? -3.131 -6.363 -23.359 1 97.88 266 PRO B N 1
ATOM 4416 C CA . PRO B 1 266 ? -3.393 -7.777 -23.094 1 97.88 266 PRO B CA 1
ATOM 4417 C C . PRO B 1 266 ? -3.604 -8.594 -24.359 1 97.88 266 PRO B C 1
ATOM 4419 O O . PRO B 1 266 ? -3.291 -9.789 -24.391 1 97.88 266 PRO B O 1
ATOM 4422 N N . THR B 1 267 ? -4.066 -8.008 -25.438 1 97.56 267 THR B N 1
ATOM 4423 C CA . THR B 1 267 ? -4.34 -8.742 -26.672 1 97.56 267 THR B CA 1
ATOM 4424 C C . THR B 1 267 ? -3.039 -9.148 -27.344 1 97.56 267 THR B C 1
ATOM 4426 O O . THR B 1 267 ? -3.037 -10.023 -28.219 1 97.56 267 THR B O 1
ATOM 4429 N N . ASP B 1 268 ? -1.988 -8.547 -26.969 1 98.31 268 ASP B N 1
ATOM 4430 C CA . ASP B 1 268 ? -0.69 -8.852 -27.578 1 98.31 268 ASP B CA 1
ATOM 4431 C C . ASP B 1 268 ? 0.019 -9.969 -26.812 1 98.31 268 ASP B C 1
ATOM 4433 O O . ASP B 1 268 ? 1.071 -10.445 -27.234 1 98.31 268 ASP B O 1
ATOM 4437 N N . ARG B 1 269 ? -0.55 -10.406 -25.719 1 98.75 269 ARG B N 1
ATOM 4438 C CA . ARG B 1 269 ? 0.066 -11.453 -24.906 1 98.75 269 ARG B CA 1
ATOM 4439 C C . ARG B 1 269 ? -0.366 -12.836 -25.391 1 98.75 269 ARG B C 1
ATOM 4441 O O . ARG B 1 269 ? -1.518 -13.031 -25.781 1 98.75 269 ARG B O 1
ATOM 4448 N N . PRO B 1 270 ? 0.537 -13.781 -25.312 1 98.81 270 PRO B N 1
ATOM 4449 C CA . PRO B 1 270 ? 0.141 -15.148 -25.641 1 98.81 270 PRO B CA 1
ATOM 4450 C C . PRO B 1 270 ? -0.818 -15.758 -24.625 1 98.81 270 PRO B C 1
ATOM 4452 O O . PRO B 1 270 ? -0.977 -15.219 -23.531 1 98.81 270 PRO B O 1
ATOM 4455 N N . SER B 1 271 ? -1.522 -16.828 -25.031 1 98.56 271 SER B N 1
ATOM 4456 C CA . SER B 1 271 ? -2.307 -17.609 -24.078 1 98.56 271 SER B CA 1
ATOM 4457 C C . SER B 1 271 ? -1.417 -18.562 -23.266 1 98.56 271 SER B C 1
ATOM 4459 O O . SER B 1 271 ? -0.285 -18.844 -23.672 1 98.56 271 SER B O 1
ATOM 4461 N N . MET B 1 272 ? -1.969 -19 -22.172 1 98.69 272 MET B N 1
ATOM 4462 C CA . MET B 1 272 ? -1.179 -19.938 -21.391 1 98.69 272 MET B CA 1
ATOM 4463 C C . MET B 1 272 ? -0.947 -21.234 -22.172 1 98.69 272 MET B C 1
ATOM 4465 O O . MET B 1 272 ? 0.107 -21.859 -22.047 1 98.69 272 MET B O 1
ATOM 4469 N N . SER B 1 273 ? -1.883 -21.594 -22.984 1 98.56 273 SER B N 1
ATOM 4470 C CA . SER B 1 273 ? -1.712 -22.781 -23.828 1 98.56 273 SER B CA 1
ATOM 4471 C C . SER B 1 273 ? -0.53 -22.625 -24.781 1 98.56 273 SER B C 1
ATOM 4473 O O . SER B 1 273 ? 0.262 -23.547 -24.953 1 98.56 273 SER B O 1
ATOM 4475 N N . GLU B 1 274 ? -0.468 -21.5 -25.375 1 98.69 274 GLU B N 1
ATOM 4476 C CA . GLU B 1 274 ? 0.664 -21.219 -26.25 1 98.69 274 GLU B CA 1
ATOM 4477 C C . GLU B 1 274 ? 1.983 -21.266 -25.484 1 98.69 274 GLU B C 1
ATOM 4479 O O . GLU B 1 274 ? 2.975 -21.797 -25.984 1 98.69 274 GLU B O 1
ATOM 4484 N N . ILE B 1 275 ? 1.986 -20.766 -24.328 1 98.81 275 ILE B N 1
ATOM 4485 C CA . ILE B 1 275 ? 3.184 -20.719 -23.5 1 98.81 275 ILE B CA 1
ATOM 4486 C C . ILE B 1 275 ? 3.586 -22.141 -23.094 1 98.81 275 ILE B C 1
ATOM 4488 O O . ILE B 1 275 ? 4.762 -22.5 -23.172 1 98.81 275 ILE B O 1
ATOM 4492 N N . VAL B 1 276 ? 2.641 -22.938 -22.656 1 98.69 276 VAL B N 1
ATOM 4493 C CA . VAL B 1 276 ? 2.891 -24.328 -22.266 1 98.69 276 VAL B CA 1
ATOM 4494 C C . VAL B 1 276 ? 3.533 -25.078 -23.422 1 98.69 276 VAL B C 1
ATOM 4496 O O . VAL B 1 276 ? 4.527 -25.781 -23.234 1 98.69 276 VAL B O 1
ATOM 4499 N N . ASN B 1 277 ? 2.977 -24.906 -24.594 1 98.19 277 ASN B N 1
ATOM 4500 C CA . ASN B 1 277 ? 3.5 -25.594 -25.766 1 98.19 277 ASN B CA 1
ATOM 4501 C C . ASN B 1 277 ? 4.934 -25.172 -26.078 1 98.19 277 ASN B C 1
ATOM 4503 O O . ASN B 1 277 ? 5.777 -26 -26.406 1 98.19 277 ASN B O 1
ATOM 4507 N N . LEU B 1 278 ? 5.148 -23.891 -25.984 1 98 278 LEU B N 1
ATOM 4508 C CA . LEU B 1 278 ? 6.48 -23.359 -26.25 1 98 278 LEU B CA 1
ATOM 4509 C C . LEU B 1 278 ? 7.496 -23.938 -25.266 1 98 278 LEU B C 1
ATOM 4511 O O . LEU B 1 278 ? 8.555 -24.422 -25.656 1 98 278 LEU B O 1
ATOM 4515 N N . LEU B 1 279 ? 7.195 -23.922 -24.016 1 98.31 279 LEU B N 1
ATOM 4516 C CA . LEU B 1 279 ? 8.117 -24.359 -22.969 1 98.31 279 LEU B CA 1
ATOM 4517 C C . LEU B 1 279 ? 8.344 -25.859 -23.031 1 98.31 279 LEU B C 1
ATOM 4519 O O . LEU B 1 279 ? 9.453 -26.344 -22.797 1 98.31 279 LEU B O 1
ATOM 4523 N N . LYS B 1 280 ? 7.289 -26.594 -23.328 1 96.88 280 LYS B N 1
ATOM 4524 C CA . LYS B 1 280 ? 7.414 -28.031 -23.516 1 96.88 280 LYS B CA 1
ATOM 4525 C C . LYS B 1 280 ? 8.461 -28.375 -24.562 1 96.88 280 LYS B C 1
ATOM 4527 O O . LYS B 1 280 ? 9.25 -29.312 -24.406 1 96.88 280 LYS B O 1
ATOM 4532 N N . GLY B 1 281 ? 8.492 -27.578 -25.562 1 95.5 281 GLY B N 1
ATOM 4533 C CA . GLY B 1 281 ? 9.445 -27.781 -26.641 1 95.5 281 GLY B CA 1
ATOM 4534 C C . GLY B 1 281 ? 10.883 -27.531 -26.219 1 95.5 281 GLY B C 1
ATOM 4535 O O . GLY B 1 281 ? 11.82 -28.031 -26.844 1 95.5 281 GLY B O 1
ATOM 4536 N N . TRP B 1 282 ? 11.086 -26.703 -25.203 1 95 282 TRP B N 1
ATOM 4537 C CA . TRP B 1 282 ? 12.43 -26.375 -24.75 1 95 282 TRP B CA 1
ATOM 4538 C C . TRP B 1 282 ? 12.969 -27.469 -23.828 1 95 282 TRP B C 1
ATOM 4540 O O . TRP B 1 282 ? 14.18 -27.531 -23.578 1 95 282 TRP B O 1
ATOM 4550 N N . LEU B 1 283 ? 12.07 -28.234 -23.234 1 90.25 283 LEU B N 1
ATOM 4551 C CA . LEU B 1 283 ? 12.469 -29.266 -22.281 1 90.25 283 LEU B CA 1
ATOM 4552 C C . LEU B 1 283 ? 12.797 -30.578 -22.984 1 90.25 283 LEU B C 1
ATOM 4554 O O . LEU B 1 283 ? 13.453 -31.453 -22.422 1 90.25 283 LEU B O 1
ATOM 4558 N N . VAL B 1 284 ? 12.422 -30.766 -24.266 1 75.88 284 VAL B N 1
ATOM 4559 C CA . VAL B 1 284 ? 12.781 -31.938 -25.062 1 75.88 284 VAL B CA 1
ATOM 4560 C C . VAL B 1 284 ? 14.164 -31.75 -25.672 1 75.88 284 VAL B C 1
ATOM 4562 O O . VAL B 1 284 ? 14.547 -30.625 -26.016 1 75.88 284 VAL B O 1
#

Secondary structure (DSSP, 8-state):
----------PPPB--GGGEEEEEEEEE-SSEEEEEEEETTEEEEEEEE-SS-S-HHHHHHHHHHHT-HHHHT---TTBPPEEEE---SSGGG--EEEEE---S-BHHHHHH-TTS---HHHHHHHHHHHHHHHHHHHHTTEE-S---GGGEEE-TTS-EEE---TT-EE--SS------------GGG--HHHHTTPPP-HHHHHHHHHHHHHHHHH-PPTTTTS-HHHHHHHHHHS-------TT----HHHHHHHHHHT-SSGGGSPPHHHHHHHHHHHH-/----------PPPB--GGGEEEEEEEEE-SSEEEEEEEETTEEEEEEEE-SS-S-HHHHHHHHHHHT-HHHHT---TTBPPEEEE---SSGGG--EEEEE---S-BHHHHHH-TTS---HHHHHHHHHHHHHHHHHHHHTTEE-S---GGGEEE-TTS-EEE---TT-EE--SS------------GGG--HHHHTTPPP-HHHHHHHHHHHHHHHHH-PPTTTTS-HHHHHHHHHHS-------TT----HHHHHHHHHHT-SSGGGSPPHHHHHHHHHHHH-

Organism: Acropora cervicornis (NCBI:txid6130)

Nearest PDB structures (foldseek):
  1gjo-assembly1_A  TM=8.624E-01  e=1.037E-19  Homo sapiens
  4j95-assembly5_B  TM=8.516E-01  e=3.553E-19  Homo sapiens
  8h75-assembly1_B  TM=8.436E-01  e=2.520E-18  Homo sapiens
  4ogr-assembly3_I  TM=8.041E-01  e=3.105E-16  Homo sapiens
  6cyt-assembly1_A  TM=7.868E-01  e=9.981E-15  Homo sapiens

InterPro domains:
  IPR000719 Protein kinase domain [PF00069] (22-277)
  IPR000719 Protein kinase domain [PS50011] (20-283)
  IPR000719 Protein kinase domain [SM00220] (20-283)
  IPR008271 Serine/threonine-protein kinase, active site [PS00108] (142-154)
  IPR011009 Protein kinase-like domain superfamily [SSF56112] (13-279)
  IPR017441 Protein kinase, ATP binding site [PS00107] (26-47)
  IPR051681 Serine/Threonine Kinases and Pseudokinases [PTHR44329] (13-279)

Solvent-accessible surface area (backbone atoms only — not comparable to full-atom values): 31812 Å² total; per-residue (Å²): 132,82,79,72,77,74,74,74,74,81,66,88,37,77,42,61,69,86,62,47,47,79,73,46,81,71,48,75,59,96,52,30,36,33,23,38,23,36,42,93,91,34,71,24,28,37,36,39,45,62,66,89,56,96,51,57,65,35,44,49,50,21,52,51,33,46,65,28,67,75,53,44,65,53,82,49,94,27,41,61,39,56,62,30,25,52,78,47,89,46,58,88,60,55,34,40,41,33,25,59,53,70,54,94,42,26,43,42,56,51,51,67,35,86,83,56,84,73,51,71,67,55,40,49,48,52,53,37,40,52,31,50,36,50,34,52,36,45,74,69,34,36,32,50,60,49,60,45,45,77,33,23,33,33,33,91,88,69,45,50,23,45,47,78,44,40,52,29,46,73,63,65,91,64,83,60,73,86,69,85,63,70,62,73,61,53,74,84,36,53,30,43,51,51,41,72,62,45,79,87,48,66,48,39,45,34,20,12,47,16,51,44,46,49,27,64,71,70,48,54,67,71,65,65,96,51,51,66,63,31,48,56,35,32,33,55,77,64,64,53,67,74,84,75,69,83,90,59,89,68,53,65,70,58,50,48,54,29,56,37,22,48,38,76,50,60,86,67,29,64,52,49,64,58,49,36,54,54,44,54,58,70,75,102,133,78,78,71,77,72,74,75,74,82,66,88,37,79,42,60,70,87,62,47,46,80,72,47,81,70,48,75,59,97,51,30,37,33,24,36,25,36,42,93,91,33,70,24,26,38,36,40,45,62,67,89,54,96,53,58,66,35,45,50,49,22,52,50,33,46,64,26,66,76,53,43,65,54,82,51,92,27,40,60,38,56,63,29,25,54,78,48,88,44,58,89,60,54,34,38,41,34,26,60,54,70,55,92,43,27,43,41,56,51,50,65,35,86,83,56,83,72,50,71,67,56,42,48,49,51,52,34,41,53,31,50,36,50,33,52,37,44,75,70,33,34,33,50,60,50,61,44,44,78,33,24,31,33,33,89,88,68,46,50,22,44,46,78,44,39,53,29,45,73,64,63,92,63,84,60,72,84,69,86,62,69,63,75,60,52,73,84,35,53,30,43,52,50,40,72,62,46,78,89,48,66,47,39,44,33,20,12,48,16,50,44,48,50,26,65,71,70,49,53,67,71,63,65,97,52,52,66,64,32,47,57,34,33,34,57,78,65,64,53,67,75,84,75,70,83,92,58,88,69,53,65,69,57,50,49,54,28,54,37,23,49,39,75,51,57,86,67,28,64,53,47,64,57,49,36,56,53,44,53,60,70,74,102

Sequence (568 aa):
MRMHNQESEQTLSRIDVNDVSVIRLLGSGGFGSVYEAMYNDSKVALKKFHTNTRNKKAAMQSYQAEVHQEVFSLKHPNIVRVLGCNMAQSLEDQPIVVMEFVSPKNLQHVLDDGEEKIDFKRRVTFAYEVSIALEYIHENRIVHLDLKPANVLISNEGHCKLADFGCCQIIQERPNTPSRSYLTGTFAYRAPELLKGGNPSFKADVFSFGICLWQLWSREIPYKLQNHQIVIFRVVACNLRPEIPEGNDIDNRYRELMTSSWSGDPTDRPSMSEIVNLLKGWLVMRMHNQESEQTLSRIDVNDVSVIRLLGSGGFGSVYEAMYNDSKVALKKFHTNTRNKKAAMQSYQAEVHQEVFSLKHPNIVRVLGCNMAQSLEDQPIVVMEFVSPKNLQHVLDDGEEKIDFKRRVTFAYEVSIALEYIHENRIVHLDLKPANVLISNEGHCKLADFGCCQIIQERPNTPSRSYLTGTFAYRAPELLKGGNPSFKADVFSFGICLWQLWSREIPYKLQNHQIVIFRVVACNLRPEIPEGNDIDNRYRELMTSSWSGDPTDRPSMSEIVNLLKGWLV